Protein AF-A0A2N1RW27-F1 (afdb_monomer)

Nearest PDB structures (foldseek):
  6ovm-assembly1_R  TM=8.513E-01  e=3.213E-06  Pseudomonas capeferrum
  4m0n-assembly1_A  TM=8.030E-01  e=7.661E-05  Parabacteroides distasonis ATCC 8503
  4m0h-assembly2_B  TM=7.794E-01  e=5.487E-05  Parabacteroides distasonis ATCC 8503
  1tlt-assembly1_B  TM=1.855E-01  e=2.675E+00  Escherichia coli

Sequence (360 aa):
MKTHLTNREIDDFVSGLSSAEGEGRVREHIALCPQCRALTSTLSAAVTGEPSAELPGDHVRESVISEWYRMHEIEVLKKDIAKPRFSRLVAGLATAASAVIAVSVYFIISTMTVNGAYPLEVSEVSGRAYINSSMPAINQKLSPGDIIVTGRDSSLSASVSGYEIFLGRSSSVEIVHNSIDRGLRFMLRHGSVVSRSSGSVEYSFECGGYSIVPAGTEFMLSYSDGRLFAAVSQGKVVIADSEFRIEISAGEKWSSDNRESLEHLDKETEQLLKSPSGGVWPSEAYLKNRGAIINEPANRSLSGEEPVIKTAEENNEESVSSVKDLREKQENIRANRELREDMNSIKKEQRDGKRLRNRE

pLDDT: mean 76.66, std 20.95, range [28.39, 98.31]

Mean predicted aligned error: 20.95 Å

Radius of gyration: 32.18 Å; Cα contacts (8 Å, |Δi|>4): 489; chains: 1; bounding box: 65×69×119 Å

Foldseek 3Di:
DPDDDDPVLLVCQLVVVDDPVSVVVLVVVLVPDVVSVVVSVVVNCLVVVDDDVDDDDPVVVCVVVVVVCVVVVVVVVPPDDDDDPDPPVVVVVVVVVVVVVVVVVVVVVVVVPPQAFFQWFWQDKDDDKDWVNHGDDGRDGDDAFIKIFAAQLIKTWIDGDQKIKIFAHGWIKGFHDTTQVPFTEIETAFAKMWIAGPDPGFYWYHYLQKTKGFDRFTKMWGDDPSKIKIAGQAAWIWIDHPPDIDIAGHQWIDMPVCRPDIDGDDPLNVVCSVCVNPHDPCDPCNVVCVVPPPDDDDDDDDDDDDDDDDDDDDDDPPDDVVVVVVVVVVVVVVVVVVVVVVVVVVVVVVVVVVVVVVVD

Structure (mmCIF, N/CA/C/O backbone):
data_AF-A0A2N1RW27-F1
#
_entry.id   AF-A0A2N1RW27-F1
#
loop_
_atom_site.group_PDB
_atom_site.id
_atom_site.type_symbol
_atom_site.label_atom_id
_atom_site.label_alt_id
_atom_site.label_comp_id
_atom_site.label_asym_id
_atom_site.label_entity_id
_atom_site.label_seq_id
_atom_site.pdbx_PDB_ins_code
_atom_site.Cartn_x
_atom_site.Cartn_y
_atom_site.Cartn_z
_atom_site.occupancy
_atom_site.B_iso_or_equiv
_atom_site.auth_seq_id
_atom_site.auth_comp_id
_atom_site.auth_asym_id
_atom_site.auth_atom_id
_atom_site.pdbx_PDB_model_num
ATOM 1 N N . MET A 1 1 ? 38.269 -17.553 -29.724 1.00 51.91 1 MET A N 1
ATOM 2 C CA . MET A 1 1 ? 36.972 -17.193 -30.342 1.00 51.91 1 MET A CA 1
ATOM 3 C C . MET A 1 1 ? 36.435 -15.966 -29.620 1.00 51.91 1 MET A C 1
ATOM 5 O O . MET A 1 1 ? 36.440 -15.999 -28.399 1.00 51.91 1 MET A O 1
ATOM 9 N N . LYS A 1 2 ? 36.115 -14.861 -30.311 1.00 53.56 2 LYS A N 1
ATOM 10 C CA . LYS A 1 2 ? 35.947 -13.535 -29.664 1.00 53.56 2 LYS A CA 1
ATOM 11 C C . LYS A 1 2 ? 34.578 -12.856 -29.829 1.00 53.56 2 LYS A C 1
ATOM 13 O O . LYS A 1 2 ? 34.418 -11.746 -29.343 1.00 53.56 2 LYS A O 1
ATOM 18 N N . THR A 1 3 ? 33.593 -13.493 -30.448 1.00 82.25 3 THR A N 1
ATOM 19 C CA . THR A 1 3 ? 32.245 -12.919 -30.588 1.00 82.25 3 THR A CA 1
ATOM 20 C C . THR A 1 3 ? 31.208 -13.936 -30.149 1.00 82.25 3 THR A C 1
ATOM 22 O O . THR A 1 3 ? 31.242 -15.075 -30.613 1.00 82.25 3 THR A O 1
ATOM 25 N N . HIS A 1 4 ? 30.327 -13.528 -29.236 1.00 90.19 4 HIS A N 1
ATOM 26 C CA . HIS A 1 4 ? 29.136 -14.292 -28.872 1.00 90.19 4 HIS A CA 1
ATOM 27 C C . HIS A 1 4 ? 28.233 -14.479 -30.095 1.00 90.19 4 HIS A C 1
ATOM 29 O O . HIS A 1 4 ? 28.256 -13.654 -31.012 1.00 90.19 4 HIS A O 1
ATOM 35 N N . LEU A 1 5 ? 27.445 -15.554 -30.093 1.00 88.00 5 LEU A N 1
ATOM 36 C CA . LEU A 1 5 ? 26.362 -15.718 -31.060 1.00 88.00 5 LEU A CA 1
ATOM 37 C C . LEU A 1 5 ? 25.356 -14.579 -30.904 1.00 88.00 5 LEU A C 1
ATOM 39 O O . LEU A 1 5 ? 25.072 -14.128 -29.792 1.00 88.00 5 LEU A O 1
ATOM 43 N N . THR A 1 6 ? 24.812 -14.123 -32.024 1.00 90.38 6 THR A N 1
ATOM 44 C CA . THR A 1 6 ? 23.705 -13.169 -32.007 1.00 90.38 6 THR A CA 1
ATOM 45 C C . THR A 1 6 ? 22.433 -13.851 -31.504 1.00 90.38 6 THR A C 1
ATOM 47 O O . THR A 1 6 ? 22.244 -15.052 -31.695 1.00 90.38 6 THR A O 1
ATOM 50 N N . ASN A 1 7 ? 21.521 -13.081 -30.903 1.00 85.81 7 ASN A N 1
ATOM 51 C CA . ASN A 1 7 ? 20.243 -13.620 -30.419 1.00 85.81 7 ASN A CA 1
ATOM 52 C C . ASN A 1 7 ? 19.454 -14.322 -31.533 1.00 85.81 7 ASN A C 1
ATOM 54 O O . ASN A 1 7 ? 18.846 -15.354 -31.288 1.00 85.81 7 ASN A O 1
ATOM 58 N N . ARG A 1 8 ? 19.537 -13.804 -32.766 1.00 86.31 8 ARG A N 1
ATOM 59 C CA . ARG A 1 8 ? 18.913 -14.405 -33.947 1.00 86.31 8 ARG A CA 1
ATOM 60 C C . ARG A 1 8 ? 19.485 -15.783 -34.282 1.00 86.31 8 ARG A C 1
ATOM 62 O O . ARG A 1 8 ? 18.729 -16.692 -34.572 1.00 86.31 8 ARG A O 1
ATOM 69 N N . GLU A 1 9 ? 20.805 -15.955 -34.218 1.00 87.88 9 GLU A N 1
ATOM 70 C CA . GLU A 1 9 ? 21.438 -17.254 -34.492 1.00 87.88 9 GLU A CA 1
ATOM 71 C C . GLU A 1 9 ? 21.081 -18.309 -33.435 1.00 87.88 9 GLU A C 1
ATOM 73 O O . GLU A 1 9 ? 21.011 -19.492 -33.755 1.00 87.88 9 GLU A O 1
ATOM 78 N N . ILE A 1 10 ? 20.862 -17.890 -32.185 1.00 88.44 10 ILE A N 1
ATOM 79 C CA . ILE A 1 10 ? 20.409 -18.777 -31.105 1.00 88.44 10 ILE A CA 1
ATOM 80 C C . ILE A 1 10 ? 18.931 -19.136 -31.294 1.00 88.44 10 ILE A C 1
ATOM 82 O O . ILE A 1 10 ? 18.569 -20.299 -31.146 1.00 88.44 10 ILE A O 1
ATOM 86 N N . ASP A 1 11 ? 18.097 -18.164 -31.656 1.00 83.38 11 ASP A N 1
ATOM 87 C CA . ASP A 1 11 ? 16.667 -18.359 -31.908 1.00 83.38 11 ASP A CA 1
ATOM 88 C C . ASP A 1 11 ? 16.411 -19.278 -33.113 1.00 83.38 11 ASP A C 1
ATOM 90 O O . ASP A 1 11 ? 15.718 -20.289 -32.992 1.00 83.38 11 ASP A O 1
ATOM 94 N N . ASP A 1 12 ? 17.079 -19.013 -34.243 1.00 84.75 12 ASP A N 1
ATOM 95 C CA . ASP A 1 12 ? 17.025 -19.860 -35.439 1.00 84.75 12 ASP A CA 1
ATOM 96 C C . ASP A 1 12 ? 17.496 -21.293 -35.122 1.00 84.75 12 ASP A C 1
ATOM 98 O O . ASP A 1 12 ? 17.028 -22.259 -35.724 1.00 84.75 12 ASP A O 1
ATOM 102 N N . PHE A 1 13 ? 18.448 -21.464 -34.197 1.00 88.75 13 PHE A N 1
ATOM 103 C CA . PHE A 1 13 ? 18.953 -22.776 -33.782 1.00 88.75 13 PHE A CA 1
ATOM 104 C C . PHE A 1 13 ? 17.967 -23.530 -32.882 1.00 88.75 13 PHE A C 1
ATOM 106 O O . PHE A 1 13 ? 17.698 -24.702 -33.132 1.00 88.75 13 PHE A O 1
ATOM 113 N N . VAL A 1 14 ? 17.405 -22.873 -31.863 1.00 86.00 14 VAL A N 1
ATOM 114 C CA . VAL A 1 14 ? 16.418 -23.480 -30.948 1.00 86.00 14 VAL A CA 1
ATOM 115 C C . VAL A 1 14 ? 15.122 -23.824 -31.684 1.00 86.00 14 VAL A C 1
ATOM 117 O O . VAL A 1 14 ? 14.524 -24.865 -31.421 1.00 86.00 14 VAL A O 1
ATOM 120 N N . SER A 1 15 ? 14.726 -22.993 -32.645 1.00 80.12 15 SER A N 1
ATOM 121 C CA . SER A 1 15 ? 13.510 -23.172 -33.443 1.00 80.12 15 SER A CA 1
ATOM 122 C C . SER A 1 15 ? 13.669 -24.162 -34.607 1.00 80.12 15 SER A C 1
ATOM 124 O O . SER A 1 15 ? 12.710 -24.405 -35.336 1.00 80.12 15 SER A O 1
ATOM 126 N N . GLY A 1 16 ? 14.865 -24.731 -34.819 1.00 82.81 16 GLY A N 1
ATOM 127 C CA . GLY A 1 16 ? 15.136 -25.666 -35.921 1.00 82.81 16 GLY A CA 1
ATOM 128 C C . GLY A 1 16 ? 15.096 -25.031 -37.319 1.00 82.81 16 GLY A C 1
ATOM 129 O O . GLY A 1 16 ? 14.921 -25.731 -38.314 1.00 82.81 16 GLY A O 1
ATOM 130 N N . LEU A 1 17 ? 15.236 -23.704 -37.403 1.00 79.56 17 LEU A N 1
ATOM 131 C CA . LEU A 1 17 ? 15.228 -22.916 -38.645 1.00 79.56 17 LEU A CA 1
ATOM 132 C C . LEU A 1 17 ? 16.641 -22.649 -39.189 1.00 79.56 17 LEU A C 1
ATOM 134 O O . LEU A 1 17 ? 16.809 -22.098 -40.279 1.00 79.56 17 LEU A O 1
ATOM 138 N N . SER A 1 18 ? 17.671 -23.045 -38.442 1.00 85.88 18 SER A N 1
ATOM 139 C CA . SER A 1 18 ? 19.064 -22.940 -38.859 1.00 85.88 18 SER A CA 1
ATOM 140 C C . SER A 1 18 ? 19.374 -23.861 -40.038 1.00 85.88 18 SER A C 1
ATOM 142 O O . SER A 1 18 ? 18.997 -25.028 -40.075 1.00 85.88 18 SER A O 1
ATOM 144 N N . SER A 1 19 ? 20.138 -23.351 -41.005 1.00 86.38 19 SER A N 1
ATOM 145 C CA . SER A 1 19 ? 20.739 -24.200 -42.041 1.00 86.38 19 SER A CA 1
ATOM 146 C C . SER A 1 19 ? 21.704 -25.226 -41.424 1.00 86.38 19 SER A C 1
ATOM 148 O O . SER A 1 19 ? 22.305 -24.954 -40.386 1.00 86.38 19 SER A O 1
ATOM 150 N N . ALA A 1 20 ? 21.926 -26.369 -42.083 1.00 79.81 20 ALA A N 1
ATOM 151 C CA . ALA A 1 20 ? 22.824 -27.422 -41.584 1.00 79.81 20 ALA A CA 1
ATOM 152 C C . ALA A 1 20 ? 24.254 -26.920 -41.273 1.00 79.81 20 ALA A C 1
ATOM 154 O O . ALA A 1 20 ? 24.879 -27.355 -40.306 1.00 79.81 20 ALA A O 1
ATOM 155 N N . GLU A 1 21 ? 24.759 -25.965 -42.061 1.00 79.38 21 GLU A N 1
ATOM 156 C CA . GLU A 1 21 ? 26.052 -25.307 -41.829 1.00 79.38 21 GLU A CA 1
ATOM 157 C C . GLU A 1 21 ? 26.000 -24.349 -40.620 1.00 79.38 21 GLU A C 1
ATOM 159 O O . GLU A 1 21 ? 26.912 -24.323 -39.790 1.00 79.38 21 GLU A O 1
ATOM 164 N N . GLY A 1 22 ? 24.891 -23.616 -40.465 1.00 82.12 22 GLY A N 1
ATOM 165 C CA . GLY A 1 22 ? 24.630 -22.744 -39.318 1.00 82.12 22 GLY A CA 1
ATOM 166 C C . GLY A 1 22 ? 24.503 -23.505 -37.996 1.00 82.12 22 GLY A C 1
ATOM 167 O O . GLY A 1 22 ? 25.093 -23.086 -36.998 1.00 82.12 22 GLY A O 1
ATOM 168 N N . GLU A 1 23 ? 23.816 -24.649 -37.993 1.00 86.69 23 GLU A N 1
ATOM 169 C CA . GLU A 1 23 ? 23.680 -25.515 -36.817 1.00 86.69 23 GLU A CA 1
ATOM 170 C C . GLU A 1 23 ? 25.027 -26.042 -36.319 1.00 86.69 23 GLU A C 1
ATOM 172 O O . GLU A 1 23 ? 25.276 -26.052 -35.112 1.00 86.69 23 GLU A O 1
ATOM 177 N N . GLY A 1 24 ? 25.906 -26.473 -37.232 1.00 86.00 24 GLY A N 1
ATOM 178 C CA . GLY A 1 24 ? 27.237 -26.976 -36.884 1.00 86.00 24 GLY A CA 1
ATOM 179 C C . GLY A 1 24 ? 28.061 -25.926 -36.140 1.00 86.00 24 GLY A C 1
ATOM 180 O O . GLY A 1 24 ? 28.583 -26.193 -35.055 1.00 86.00 24 GLY A O 1
ATOM 181 N N . ARG A 1 25 ? 28.082 -24.698 -36.670 1.00 89.19 25 ARG A N 1
ATOM 182 C CA . ARG A 1 25 ? 28.770 -23.551 -36.062 1.00 89.19 25 ARG A CA 1
ATOM 183 C C . ARG A 1 25 ? 28.193 -23.183 -34.691 1.00 89.19 25 ARG A C 1
ATOM 185 O O . ARG A 1 25 ? 28.951 -22.892 -33.766 1.00 89.19 25 ARG A O 1
ATOM 192 N N . VAL A 1 26 ? 26.865 -23.190 -34.544 1.00 90.38 26 VAL A N 1
ATOM 193 C CA . VAL A 1 26 ? 26.198 -22.875 -33.269 1.00 90.38 26 VAL A CA 1
ATOM 194 C C . VAL A 1 26 ? 26.484 -23.954 -32.216 1.00 90.38 26 VAL A C 1
ATOM 196 O O . VAL A 1 26 ? 26.859 -23.607 -31.094 1.00 90.38 26 VAL A O 1
ATOM 199 N N . ARG A 1 27 ? 26.427 -25.249 -32.571 1.00 91.25 27 ARG A N 1
ATOM 200 C CA . ARG A 1 27 ? 26.798 -26.356 -31.662 1.00 91.25 27 ARG A CA 1
ATOM 201 C C . ARG A 1 27 ? 28.246 -26.258 -31.193 1.00 91.25 27 ARG A C 1
ATOM 203 O O . ARG A 1 27 ? 28.505 -26.382 -29.996 1.00 91.25 27 ARG A O 1
ATOM 210 N N . GLU A 1 28 ? 29.177 -26.013 -32.112 1.00 91.25 28 GLU A N 1
ATOM 211 C CA . GLU A 1 28 ? 30.599 -25.867 -31.785 1.00 91.25 28 GLU A CA 1
ATOM 212 C C . GLU A 1 28 ? 30.836 -24.678 -30.842 1.00 91.25 28 GLU A C 1
ATOM 214 O O . GLU A 1 28 ? 31.557 -24.791 -29.849 1.00 91.25 28 GLU A O 1
ATOM 219 N N . HIS A 1 29 ? 30.160 -23.550 -31.081 1.00 92.50 29 HIS A N 1
ATOM 220 C CA . HIS A 1 29 ? 30.262 -22.379 -30.215 1.00 92.50 29 HIS A CA 1
ATOM 221 C C . HIS A 1 29 ? 29.688 -22.630 -28.812 1.00 92.50 29 HIS A C 1
ATOM 223 O O . HIS A 1 29 ? 30.326 -22.296 -27.814 1.00 92.50 29 HIS A O 1
ATOM 229 N N . ILE A 1 30 ? 28.503 -23.237 -28.705 1.00 93.38 30 ILE A N 1
ATOM 230 C CA . ILE A 1 30 ? 27.844 -23.541 -27.420 1.00 93.38 30 ILE A CA 1
ATOM 231 C C . ILE A 1 30 ? 28.657 -24.555 -26.592 1.00 93.38 30 ILE A C 1
ATOM 233 O O . ILE A 1 30 ? 28.658 -24.509 -25.353 1.00 93.38 30 ILE A O 1
ATOM 237 N N . ALA A 1 31 ? 29.415 -25.438 -27.246 1.00 90.06 31 ALA A N 1
ATOM 238 C CA . ALA A 1 31 ? 30.356 -26.335 -26.576 1.00 90.06 31 ALA A CA 1
ATOM 239 C C . ALA A 1 31 ? 31.507 -25.581 -25.878 1.00 90.06 31 ALA A C 1
ATOM 241 O O . ALA A 1 31 ? 32.030 -26.063 -24.873 1.00 90.06 31 ALA A O 1
ATOM 242 N N . LEU A 1 32 ? 31.846 -24.373 -26.340 1.00 91.88 32 LEU A N 1
ATOM 243 C CA . LEU A 1 32 ? 32.981 -23.585 -25.849 1.00 91.88 32 LEU A CA 1
ATOM 244 C C . LEU A 1 32 ? 32.577 -22.326 -25.057 1.00 91.88 32 LEU A C 1
ATOM 246 O O . LEU A 1 32 ? 33.376 -21.835 -24.262 1.00 91.88 32 LEU A O 1
ATOM 250 N N . CYS A 1 33 ? 31.357 -21.805 -25.232 1.00 92.50 33 CYS A N 1
ATOM 251 C CA . CYS A 1 33 ? 30.874 -20.580 -24.587 1.00 92.50 33 CYS A CA 1
ATOM 252 C C . CYS A 1 33 ? 29.754 -20.857 -23.557 1.00 92.50 33 CYS A C 1
ATOM 254 O O . CYS A 1 33 ? 28.611 -21.114 -23.949 1.00 92.50 33 CYS A O 1
ATOM 256 N N . PRO A 1 34 ? 30.025 -20.740 -22.239 1.00 87.44 34 PRO A N 1
ATOM 257 C CA . PRO A 1 34 ? 29.026 -20.984 -21.191 1.00 87.44 34 PRO A CA 1
ATOM 258 C C . PRO A 1 34 ? 27.812 -20.047 -21.243 1.00 87.44 34 PRO A C 1
ATOM 260 O O . PRO A 1 34 ? 26.699 -20.471 -20.951 1.00 87.44 34 PRO A O 1
ATOM 263 N N . GLN A 1 35 ? 28.007 -18.787 -21.642 1.00 87.31 35 GLN A N 1
ATOM 264 C CA . GLN A 1 35 ? 26.930 -17.792 -21.697 1.00 87.31 35 GLN A CA 1
ATOM 265 C C . GLN A 1 35 ? 25.923 -18.104 -22.809 1.00 87.31 35 GLN A C 1
ATOM 267 O O . GLN A 1 35 ? 24.720 -18.151 -22.560 1.00 87.31 35 GLN A O 1
ATOM 272 N N . CYS A 1 36 ? 26.407 -18.399 -24.020 1.00 89.88 36 CYS A N 1
ATOM 273 C CA . CYS A 1 36 ? 25.536 -18.798 -25.127 1.00 89.88 36 CYS A CA 1
ATOM 274 C C . CYS A 1 36 ? 24.858 -20.149 -24.850 1.00 89.88 36 CYS A C 1
ATOM 276 O O . CYS A 1 36 ? 23.708 -20.341 -25.240 1.00 89.88 36 CYS A O 1
ATOM 278 N N . ARG A 1 37 ? 25.521 -21.058 -24.119 1.00 92.00 37 ARG A N 1
ATOM 279 C CA . ARG A 1 37 ? 24.915 -22.314 -23.653 1.00 92.00 37 ARG A CA 1
ATOM 280 C C . ARG A 1 37 ? 23.728 -22.079 -22.728 1.00 92.00 37 ARG A C 1
ATOM 282 O O . ARG A 1 37 ? 22.674 -22.649 -22.979 1.00 92.00 37 ARG A O 1
ATOM 289 N N . ALA A 1 38 ? 23.896 -21.238 -21.708 1.00 83.06 38 ALA A N 1
ATOM 290 C CA . ALA A 1 38 ? 22.835 -20.928 -20.754 1.00 83.06 38 ALA A CA 1
ATOM 291 C C . ALA A 1 38 ? 21.613 -20.311 -21.455 1.00 83.06 38 ALA A C 1
ATOM 293 O O . ALA A 1 38 ? 20.490 -20.767 -21.257 1.00 83.06 38 ALA A O 1
ATOM 294 N N . LEU A 1 39 ? 21.842 -19.343 -22.348 1.00 85.19 39 LEU A N 1
ATOM 295 C CA . LEU A 1 39 ? 20.769 -18.710 -23.115 1.00 85.19 39 LEU A CA 1
ATOM 296 C C . LEU A 1 39 ? 20.023 -19.713 -24.013 1.00 85.19 39 LEU A C 1
ATOM 298 O O . LEU A 1 39 ? 18.795 -19.728 -24.031 1.00 85.19 39 LEU A O 1
ATOM 302 N N . THR A 1 40 ? 20.758 -20.598 -24.694 1.00 88.31 40 THR A N 1
ATOM 303 C CA . THR A 1 40 ? 20.162 -21.650 -25.535 1.00 88.31 40 THR A CA 1
ATOM 304 C C . THR A 1 40 ? 19.337 -22.635 -24.702 1.00 88.31 40 THR A C 1
ATOM 306 O O . THR A 1 40 ? 18.241 -23.003 -25.114 1.00 88.31 40 THR A O 1
ATOM 309 N N . SER A 1 41 ? 19.810 -23.040 -23.514 1.00 80.75 41 SER A N 1
ATOM 310 C CA . SER A 1 41 ? 19.050 -23.942 -22.635 1.00 80.75 41 SER A CA 1
ATOM 311 C C . SER A 1 41 ? 17.763 -23.313 -22.110 1.00 80.75 41 SER A C 1
ATOM 313 O O . SER A 1 41 ? 16.740 -23.988 -22.075 1.00 80.75 41 SER A O 1
ATOM 315 N N . THR A 1 42 ? 17.785 -22.024 -21.758 1.00 79.69 42 THR A N 1
ATOM 316 C CA . THR A 1 42 ? 16.590 -21.310 -21.286 1.00 79.69 42 THR A CA 1
ATOM 317 C C . THR A 1 42 ? 15.532 -21.229 -22.381 1.00 79.69 42 THR A C 1
ATOM 319 O O . THR A 1 42 ? 14.368 -21.536 -22.139 1.00 79.69 42 THR A O 1
ATOM 322 N N . LEU A 1 43 ? 15.940 -20.866 -23.600 1.00 80.62 43 LEU A N 1
ATOM 323 C CA . LEU A 1 43 ? 15.030 -20.784 -24.742 1.00 80.62 43 LEU A CA 1
ATOM 324 C C . LEU A 1 43 ? 14.506 -22.166 -25.146 1.00 80.62 43 LEU A C 1
ATOM 326 O O . LEU A 1 43 ? 13.307 -22.328 -25.350 1.00 80.62 43 LEU A O 1
ATOM 330 N N . SER A 1 44 ? 15.367 -23.184 -25.180 1.00 79.00 44 SER A N 1
ATOM 331 C CA . SER A 1 44 ? 14.947 -24.557 -25.474 1.00 79.00 44 SER A CA 1
ATOM 332 C C . SER A 1 44 ? 13.949 -25.082 -24.442 1.00 79.00 44 SER A C 1
ATOM 334 O O . SER A 1 44 ? 12.978 -25.726 -24.828 1.00 79.00 44 SER A O 1
ATOM 336 N N . ALA A 1 45 ? 14.144 -24.795 -23.151 1.00 69.94 45 ALA A N 1
ATOM 337 C CA . ALA A 1 45 ? 13.201 -25.179 -22.099 1.00 69.94 45 ALA A CA 1
ATOM 338 C C . ALA A 1 45 ? 11.847 -24.469 -22.259 1.00 69.94 45 ALA A C 1
ATOM 340 O O . ALA A 1 45 ? 10.800 -25.100 -22.127 1.00 69.94 45 ALA A O 1
ATOM 341 N N . ALA A 1 46 ? 11.860 -23.182 -22.618 1.00 70.88 46 ALA A N 1
ATOM 342 C CA . ALA A 1 46 ? 10.641 -22.422 -22.885 1.00 70.88 46 ALA A CA 1
ATOM 343 C C . ALA A 1 46 ? 9.859 -22.962 -24.098 1.00 70.88 46 ALA A C 1
ATOM 345 O O . ALA A 1 46 ? 8.632 -23.017 -24.056 1.00 70.88 46 ALA A O 1
ATOM 346 N N . VAL A 1 47 ? 10.556 -23.391 -25.156 1.00 71.12 47 VAL A N 1
ATOM 347 C CA . VAL A 1 47 ? 9.940 -23.899 -26.397 1.00 71.12 47 VAL A CA 1
ATOM 348 C C . VAL A 1 47 ? 9.463 -25.348 -26.263 1.00 71.12 47 VAL A C 1
ATOM 350 O O . VAL A 1 47 ? 8.392 -25.694 -26.754 1.00 71.12 47 VAL A O 1
ATOM 353 N N . THR A 1 48 ? 10.233 -26.210 -25.596 1.00 62.78 48 THR A N 1
ATOM 354 C CA . THR A 1 48 ? 9.910 -27.645 -25.466 1.00 62.78 48 THR A CA 1
ATOM 355 C C . THR A 1 48 ? 8.952 -27.957 -24.318 1.00 62.78 48 THR A C 1
ATOM 357 O O . THR A 1 48 ? 8.429 -29.068 -24.249 1.00 62.78 48 THR A O 1
ATOM 360 N N . GLY A 1 49 ? 8.689 -26.994 -23.427 1.00 55.44 49 GLY A N 1
ATOM 361 C CA . GLY A 1 49 ? 7.792 -27.184 -22.287 1.00 55.44 49 GLY A CA 1
ATOM 362 C C . GLY A 1 49 ? 8.290 -28.225 -21.279 1.00 55.44 49 GLY A C 1
ATOM 363 O O . GLY A 1 49 ? 7.508 -28.681 -20.443 1.00 55.44 49 GLY A O 1
ATOM 364 N N . GLU A 1 50 ? 9.567 -28.619 -21.341 1.00 46.88 50 GLU A N 1
ATOM 365 C CA . GLU A 1 50 ? 10.158 -29.446 -20.297 1.00 46.88 50 GLU A CA 1
ATOM 366 C C . GLU A 1 50 ? 10.207 -28.654 -18.980 1.00 46.88 50 GLU A C 1
ATOM 368 O O . GLU A 1 50 ? 10.527 -27.461 -18.981 1.00 46.88 50 GLU A O 1
ATOM 373 N N . PRO A 1 51 ? 9.872 -29.289 -17.842 1.00 40.75 51 PRO A N 1
ATOM 374 C CA . PRO A 1 51 ? 9.716 -28.599 -16.572 1.00 40.75 51 PRO A CA 1
ATOM 375 C C . PRO A 1 51 ? 11.073 -28.106 -16.053 1.00 40.75 51 PRO A C 1
ATOM 377 O O . PRO A 1 51 ? 11.776 -28.800 -15.320 1.00 40.75 51 PRO A O 1
ATOM 380 N N . SER A 1 52 ? 11.423 -26.873 -16.411 1.00 42.97 52 SER A N 1
ATOM 381 C CA . SER A 1 52 ? 12.319 -26.032 -15.623 1.00 42.97 52 SER A CA 1
ATOM 382 C C . SER A 1 52 ? 11.650 -25.747 -14.274 1.00 42.97 52 SER A C 1
ATOM 384 O O . SER A 1 52 ? 10.445 -25.506 -14.213 1.00 42.97 52 SER A O 1
ATOM 386 N N . ALA A 1 53 ? 12.420 -25.779 -13.185 1.00 46.09 53 ALA A N 1
ATOM 387 C CA . ALA A 1 53 ? 11.933 -25.592 -11.813 1.00 46.09 53 ALA A CA 1
ATOM 388 C C . ALA A 1 53 ? 11.312 -24.205 -11.536 1.00 46.09 53 ALA A C 1
ATOM 390 O O . ALA A 1 53 ? 10.765 -23.985 -10.458 1.00 46.09 53 ALA A O 1
ATOM 391 N N . GLU A 1 54 ? 11.347 -23.295 -12.505 1.00 50.03 54 GLU A N 1
ATOM 392 C CA . GLU A 1 54 ? 10.670 -22.005 -12.475 1.00 50.03 54 GLU A CA 1
ATOM 393 C C . GLU A 1 54 ? 9.814 -21.886 -13.738 1.00 50.03 54 GLU A C 1
ATOM 395 O O . GLU A 1 54 ? 10.299 -21.558 -14.821 1.00 50.03 54 GLU A O 1
ATOM 400 N N . LEU A 1 55 ? 8.529 -22.221 -13.606 1.00 42.25 55 LEU A N 1
ATOM 401 C CA . LEU A 1 55 ? 7.539 -21.991 -14.651 1.00 42.25 55 LEU A CA 1
ATOM 402 C C . LEU A 1 55 ? 7.203 -20.492 -14.686 1.00 42.25 55 LEU A C 1
ATOM 404 O O . LEU A 1 55 ? 6.753 -19.958 -13.668 1.00 42.25 55 LEU A O 1
ATOM 408 N N . PRO A 1 56 ? 7.355 -19.797 -15.825 1.00 48.56 56 PRO A N 1
ATOM 409 C CA . PRO A 1 56 ? 6.667 -18.532 -16.019 1.00 48.56 56 PRO A CA 1
ATOM 410 C C . PRO A 1 56 ? 5.155 -18.813 -16.032 1.00 48.56 56 PRO A C 1
ATOM 412 O O . PRO A 1 56 ? 4.700 -19.743 -16.699 1.00 48.56 56 PRO A O 1
ATOM 415 N N . GLY A 1 57 ? 4.393 -18.055 -15.237 1.00 49.44 57 GLY A N 1
ATOM 416 C CA . GLY A 1 57 ? 2.956 -18.275 -15.042 1.00 49.44 57 GLY A CA 1
ATOM 417 C C . GLY A 1 57 ? 2.165 -18.275 -16.354 1.00 49.44 57 GLY A C 1
ATOM 418 O O . GLY A 1 57 ? 2.608 -17.699 -17.349 1.00 49.44 57 GLY A O 1
ATOM 419 N N . ASP A 1 58 ? 0.983 -18.896 -16.346 1.00 50.47 58 ASP A N 1
ATOM 420 C CA . ASP A 1 58 ? 0.155 -19.153 -17.537 1.00 50.47 58 ASP A CA 1
ATOM 421 C C . ASP A 1 58 ? -0.081 -17.913 -18.422 1.00 50.47 58 ASP A C 1
ATOM 423 O O . ASP A 1 58 ? -0.150 -18.030 -19.642 1.00 50.47 58 ASP A O 1
ATOM 427 N N . HIS A 1 59 ? -0.060 -16.708 -17.846 1.00 51.81 59 HIS A N 1
ATOM 428 C CA . HIS A 1 59 ? -0.129 -15.449 -18.591 1.00 51.81 59 HIS A CA 1
ATOM 429 C C . HIS A 1 59 ? 1.046 -15.190 -19.542 1.00 51.81 59 HIS A C 1
ATOM 431 O O . HIS A 1 59 ? 0.846 -14.647 -20.625 1.00 51.81 59 HIS A O 1
ATOM 437 N N . VAL A 1 60 ? 2.274 -15.569 -19.179 1.00 52.50 60 VAL A N 1
ATOM 438 C CA . VAL A 1 60 ? 3.440 -15.414 -20.065 1.00 52.50 60 VAL A CA 1
ATOM 439 C C . VAL A 1 60 ? 3.343 -16.410 -21.214 1.00 52.50 60 VAL A C 1
ATOM 441 O O . VAL A 1 60 ? 3.615 -16.062 -22.360 1.00 52.50 60 VAL A O 1
ATOM 444 N N . ARG A 1 61 ? 2.881 -17.629 -20.925 1.00 52.38 61 ARG A N 1
ATOM 445 C CA . ARG A 1 61 ? 2.641 -18.665 -21.931 1.00 52.38 61 ARG A CA 1
ATOM 446 C C . ARG A 1 61 ? 1.550 -18.247 -22.918 1.00 52.38 61 ARG A C 1
ATOM 448 O O . ARG A 1 61 ? 1.764 -18.356 -24.119 1.00 52.38 61 ARG A O 1
ATOM 455 N N . GLU A 1 62 ? 0.420 -17.730 -22.443 1.00 60.81 62 GLU A N 1
ATOM 456 C CA . GLU A 1 62 ? -0.652 -17.215 -23.307 1.00 60.81 62 GLU A CA 1
ATOM 457 C C . GLU A 1 62 ? -0.210 -15.995 -24.121 1.00 60.81 62 GLU A C 1
ATOM 459 O O . GLU A 1 62 ? -0.563 -15.879 -25.294 1.00 60.81 62 GLU A O 1
ATOM 464 N N . SER A 1 63 ? 0.614 -15.115 -23.549 1.00 60.38 63 SER A N 1
ATOM 465 C CA . SER A 1 63 ? 1.154 -13.948 -24.257 1.00 60.38 63 SER A CA 1
ATOM 466 C C . SER A 1 63 ? 2.136 -14.357 -25.366 1.00 60.38 63 SER A C 1
ATOM 468 O O . SER A 1 63 ? 2.053 -13.867 -26.488 1.00 60.38 63 SER A O 1
ATOM 470 N N . VAL A 1 64 ? 3.001 -15.345 -25.110 1.00 59.44 64 VAL A N 1
ATOM 471 C CA . VAL A 1 64 ? 3.917 -15.895 -26.126 1.00 59.44 64 VAL A CA 1
ATOM 472 C C . VAL A 1 64 ? 3.156 -16.665 -27.210 1.00 59.44 64 VAL A C 1
ATOM 474 O O . VAL A 1 64 ? 3.447 -16.495 -28.390 1.00 59.44 64 VAL A O 1
ATOM 477 N N . ILE A 1 65 ? 2.153 -17.471 -26.844 1.00 66.75 65 ILE A N 1
ATOM 478 C CA . ILE A 1 65 ? 1.333 -18.223 -27.809 1.00 66.75 65 ILE A CA 1
ATOM 479 C C . ILE A 1 65 ? 0.475 -17.279 -28.665 1.00 66.75 65 ILE A C 1
ATOM 481 O O . ILE A 1 65 ? 0.380 -17.473 -29.875 1.00 66.75 65 ILE A O 1
ATOM 485 N N . SER A 1 66 ? -0.143 -16.254 -28.073 1.00 67.88 66 SER A N 1
ATOM 486 C CA . SER A 1 66 ? -0.961 -15.286 -28.820 1.00 67.88 66 SER A CA 1
ATOM 487 C C . SER A 1 66 ? -0.123 -14.447 -29.783 1.00 67.88 66 SER A C 1
ATOM 489 O O . SER A 1 66 ? -0.539 -14.240 -30.923 1.00 67.88 66 SER A O 1
ATOM 491 N N . GLU A 1 67 ? 1.087 -14.053 -29.386 1.00 62.75 67 GLU A N 1
ATOM 492 C CA . GLU A 1 67 ? 1.998 -13.323 -30.267 1.00 62.75 67 GLU A CA 1
ATOM 493 C C . GLU A 1 67 ? 2.585 -14.222 -31.368 1.00 62.75 67 GLU A C 1
ATOM 495 O O . GLU A 1 67 ? 2.731 -13.786 -32.513 1.00 62.75 67 GLU A O 1
ATOM 500 N N . TRP A 1 68 ? 2.807 -15.508 -31.071 1.00 60.97 68 TRP A N 1
ATOM 501 C CA . TRP A 1 68 ? 3.163 -16.530 -32.059 1.00 60.97 68 TRP A CA 1
ATOM 502 C C . TRP A 1 68 ? 2.067 -16.707 -33.123 1.00 60.97 68 TRP A C 1
ATOM 504 O O . TRP A 1 68 ? 2.357 -16.652 -34.321 1.00 60.97 68 TRP A O 1
ATOM 514 N N . TYR A 1 69 ? 0.796 -16.819 -32.714 1.00 66.94 69 TYR A N 1
ATOM 515 C CA . TYR A 1 69 ? -0.330 -16.872 -33.655 1.00 66.94 69 TYR A CA 1
ATOM 516 C C . TYR A 1 69 ? -0.456 -15.583 -34.475 1.00 66.94 69 TYR A C 1
ATOM 518 O O . TYR A 1 69 ? -0.634 -15.655 -35.690 1.00 66.94 69 TYR A O 1
ATOM 526 N N . ARG A 1 70 ? -0.286 -14.409 -33.853 1.00 68.06 70 ARG A N 1
ATOM 527 C CA . ARG A 1 70 ? -0.349 -13.106 -34.536 1.00 68.06 70 ARG A CA 1
ATOM 528 C C . ARG A 1 70 ? 0.731 -12.954 -35.607 1.00 68.06 70 ARG A C 1
ATOM 530 O O . ARG A 1 70 ? 0.473 -12.401 -36.675 1.00 68.06 70 ARG A O 1
ATOM 537 N N . MET A 1 71 ? 1.938 -13.449 -35.344 1.00 55.16 71 MET A N 1
ATOM 538 C CA . MET A 1 71 ? 3.035 -13.416 -36.311 1.00 55.16 71 MET A CA 1
ATOM 539 C C . MET A 1 71 ? 2.844 -14.416 -37.457 1.00 55.16 71 MET A C 1
ATOM 541 O O . MET A 1 71 ? 3.157 -14.089 -38.602 1.00 55.16 71 MET A O 1
ATOM 545 N N . HIS A 1 72 ? 2.301 -15.604 -37.185 1.00 53.28 72 HIS A N 1
ATOM 546 C CA . HIS A 1 72 ? 2.093 -16.628 -38.213 1.00 53.28 72 HIS A CA 1
ATOM 547 C C . HIS A 1 72 ? 0.831 -16.424 -39.060 1.00 53.28 72 HIS A C 1
ATOM 549 O O . HIS A 1 72 ? 0.838 -16.780 -40.240 1.00 53.28 72 HIS A O 1
ATOM 555 N N . GLU A 1 73 ? -0.214 -15.771 -38.548 1.00 49.34 73 GLU A N 1
ATOM 556 C CA . GLU A 1 73 ? -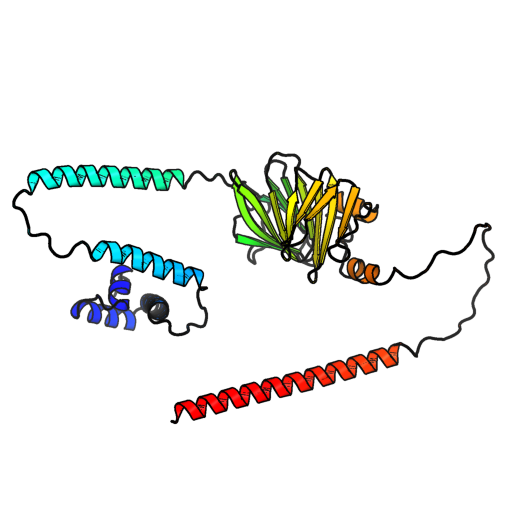1.386 -15.396 -39.356 1.00 49.34 73 GLU A CA 1
ATOM 557 C C . GLU A 1 73 ? -1.013 -14.390 -40.470 1.00 49.34 73 GLU A C 1
ATOM 559 O O . GLU A 1 73 ? -1.595 -14.395 -41.556 1.00 49.34 73 GLU A O 1
ATOM 564 N N . ILE A 1 74 ? 0.051 -13.599 -40.263 1.00 49.06 74 ILE A N 1
ATOM 565 C CA . ILE A 1 74 ? 0.612 -12.673 -41.262 1.00 49.06 74 ILE A CA 1
ATOM 566 C C . ILE A 1 74 ? 1.461 -13.402 -42.324 1.00 49.06 74 ILE A C 1
ATOM 568 O O . ILE A 1 74 ? 1.564 -12.932 -43.463 1.00 49.06 74 ILE A O 1
ATOM 572 N N . GLU A 1 75 ? 2.056 -14.555 -42.005 1.00 46.12 75 GLU A N 1
ATOM 573 C CA . GLU A 1 75 ? 2.903 -15.306 -42.946 1.00 46.12 75 GLU A CA 1
ATOM 574 C C . GLU A 1 75 ? 2.113 -16.228 -43.884 1.00 46.12 75 GLU A C 1
ATOM 576 O O . GLU A 1 75 ? 2.522 -16.419 -45.034 1.00 46.12 75 GLU A O 1
ATOM 581 N N . VAL A 1 76 ? 0.942 -16.726 -43.471 1.00 41.47 76 VAL A N 1
ATOM 582 C CA . VAL A 1 76 ? 0.108 -17.612 -44.312 1.00 41.47 76 VAL A CA 1
ATOM 583 C C . VAL A 1 76 ? -0.500 -16.878 -45.523 1.00 41.47 76 VAL A C 1
ATOM 585 O O . VAL A 1 76 ? -0.757 -17.496 -46.553 1.00 41.47 76 VAL A O 1
ATOM 588 N N . LEU A 1 77 ? -0.621 -15.548 -45.482 1.00 44.31 77 LEU A N 1
ATOM 589 C CA . LEU A 1 77 ? -1.128 -14.727 -46.597 1.00 44.31 77 LEU A CA 1
ATOM 590 C C . LEU A 1 77 ? -0.080 -14.368 -47.671 1.00 44.31 77 LEU A C 1
ATOM 592 O O . LEU A 1 77 ? -0.392 -13.638 -48.612 1.00 44.31 77 LEU A O 1
ATOM 596 N N . LYS A 1 78 ? 1.163 -14.860 -47.563 1.00 43.25 78 LYS A N 1
ATOM 597 C CA . LYS A 1 78 ? 2.269 -14.516 -48.485 1.00 43.25 78 LYS A CA 1
ATOM 598 C C . LYS A 1 78 ? 2.748 -15.647 -49.394 1.00 43.25 78 LYS A C 1
ATOM 600 O O . LYS A 1 78 ? 3.802 -15.512 -50.021 1.00 43.25 78 LYS A O 1
ATOM 605 N N . LYS A 1 79 ? 1.989 -16.733 -49.530 1.00 44.69 79 LYS A N 1
ATOM 606 C CA . LYS A 1 79 ? 2.254 -17.741 -50.563 1.00 44.69 79 LYS A CA 1
ATOM 607 C C . LYS A 1 79 ? 1.312 -17.509 -51.743 1.00 44.69 79 LYS A C 1
ATOM 609 O O . LYS A 1 79 ? 0.106 -17.447 -51.569 1.00 44.69 79 LYS A O 1
ATOM 614 N N . ASP A 1 80 ? 1.916 -17.351 -52.917 1.00 46.19 80 ASP A N 1
ATOM 615 C CA . ASP A 1 80 ? 1.306 -17.144 -54.236 1.00 46.19 80 ASP A CA 1
ATOM 616 C C . ASP A 1 80 ? 0.900 -15.709 -54.607 1.00 46.19 80 ASP A C 1
ATOM 618 O O . ASP A 1 80 ? -0.256 -15.404 -54.885 1.00 46.19 80 ASP A O 1
ATOM 622 N N . ILE A 1 81 ? 1.895 -14.826 -54.765 1.00 44.97 81 ILE A N 1
ATOM 623 C CA . ILE A 1 81 ? 1.748 -13.680 -55.676 1.00 44.97 81 ILE A CA 1
ATOM 624 C C . ILE A 1 81 ? 2.859 -13.733 -56.724 1.00 44.97 81 ILE A C 1
ATOM 626 O O . ILE A 1 81 ? 4.029 -13.440 -56.470 1.00 44.97 81 ILE A O 1
ATOM 630 N N . ALA A 1 82 ? 2.461 -14.142 -57.928 1.00 46.94 82 ALA A N 1
ATOM 631 C CA . ALA A 1 82 ? 3.271 -14.105 -59.133 1.00 46.94 82 ALA A CA 1
ATOM 632 C C . ALA A 1 82 ? 3.852 -12.698 -59.358 1.00 46.94 82 ALA A C 1
ATOM 634 O O . ALA A 1 82 ? 3.137 -11.701 -59.299 1.00 46.94 82 ALA A O 1
ATOM 635 N N . LYS A 1 83 ? 5.159 -12.623 -59.643 1.00 47.12 83 LYS A N 1
ATOM 636 C CA . LYS A 1 83 ? 5.885 -11.376 -59.944 1.00 47.12 83 LYS A CA 1
ATOM 637 C C . LYS A 1 83 ? 5.221 -10.602 -61.098 1.00 47.12 83 LYS A C 1
ATOM 639 O O . LYS A 1 83 ? 5.315 -11.071 -62.236 1.00 47.12 83 LYS A O 1
ATOM 644 N N . PRO A 1 84 ? 4.690 -9.379 -60.894 1.00 45.84 84 PRO A N 1
ATOM 645 C CA . PRO A 1 84 ? 4.362 -8.493 -61.997 1.00 45.84 84 PRO A CA 1
ATOM 646 C C . PRO A 1 84 ? 5.539 -7.551 -62.294 1.00 45.84 84 PRO A C 1
ATOM 648 O O . PRO A 1 84 ? 6.194 -7.004 -61.406 1.00 45.84 84 PRO A O 1
ATOM 651 N N . ARG A 1 85 ? 5.803 -7.348 -63.586 1.00 54.72 85 ARG A N 1
ATOM 652 C CA . ARG A 1 85 ? 6.884 -6.528 -64.164 1.00 54.72 85 ARG A CA 1
ATOM 653 C C . ARG A 1 85 ? 6.668 -5.003 -64.029 1.00 54.72 85 ARG A C 1
ATOM 655 O O . ARG A 1 85 ? 6.888 -4.272 -64.987 1.00 54.72 85 ARG A O 1
ATOM 662 N N . PHE A 1 86 ? 6.294 -4.493 -62.856 1.00 50.38 86 PHE A N 1
ATOM 663 C CA . PHE A 1 86 ? 6.120 -3.046 -62.628 1.00 50.38 86 PHE A CA 1
ATOM 664 C C . PHE A 1 86 ? 6.836 -2.569 -61.353 1.00 50.38 86 PHE A C 1
ATOM 666 O O . PHE A 1 86 ? 6.223 -2.123 -60.389 1.00 50.38 86 PHE A O 1
ATOM 673 N N . SER A 1 87 ? 8.172 -2.656 -61.341 1.00 52.88 87 SER A N 1
ATOM 674 C CA . SER A 1 87 ? 8.998 -2.406 -60.145 1.00 52.88 87 SER A CA 1
ATOM 675 C C . SER A 1 87 ? 9.142 -0.935 -59.732 1.00 52.88 87 SER A C 1
ATOM 677 O O . SER A 1 87 ? 9.513 -0.665 -58.594 1.00 52.88 87 SER A O 1
ATOM 679 N N . ARG A 1 88 ? 8.857 0.033 -60.613 1.00 51.66 88 ARG A N 1
ATOM 680 C CA . ARG A 1 88 ? 9.145 1.454 -60.330 1.00 51.66 88 ARG A CA 1
ATOM 681 C C . ARG A 1 88 ? 8.011 2.208 -59.628 1.00 51.66 88 ARG A C 1
ATOM 683 O O . ARG A 1 88 ? 8.297 3.120 -58.864 1.00 51.66 88 ARG A O 1
ATOM 690 N N . LEU A 1 89 ? 6.753 1.804 -59.818 1.00 49.81 89 LEU A N 1
ATOM 691 C CA . LEU A 1 89 ? 5.602 2.401 -59.119 1.00 49.81 89 LEU A CA 1
ATOM 692 C C . LEU A 1 89 ? 5.392 1.795 -57.722 1.00 49.81 89 LEU A C 1
ATOM 694 O O . LEU A 1 89 ? 5.065 2.510 -56.779 1.00 49.81 89 LEU A O 1
ATOM 698 N N . VAL A 1 90 ? 5.663 0.495 -57.567 1.00 50.81 90 VAL A N 1
ATOM 699 C CA . VAL A 1 90 ? 5.538 -0.212 -56.282 1.00 50.81 90 VAL A CA 1
ATOM 700 C C . VAL A 1 90 ? 6.593 0.258 -55.276 1.00 50.81 90 VAL A C 1
ATOM 702 O O . VAL A 1 90 ? 6.285 0.391 -54.098 1.00 50.81 90 VAL A O 1
ATOM 705 N N . ALA A 1 91 ? 7.806 0.593 -55.729 1.00 52.53 91 ALA A N 1
ATOM 706 C CA . ALA A 1 91 ? 8.850 1.126 -54.854 1.00 52.53 91 ALA A CA 1
ATOM 707 C C . ALA A 1 91 ? 8.479 2.494 -54.246 1.00 52.53 91 ALA A C 1
ATOM 709 O O . ALA A 1 91 ? 8.764 2.726 -53.076 1.00 52.53 91 ALA A O 1
ATOM 710 N N . GLY A 1 92 ? 7.805 3.370 -55.006 1.00 52.34 92 GLY A N 1
ATOM 711 C CA . GLY A 1 92 ? 7.355 4.682 -54.520 1.00 52.34 92 GLY A CA 1
ATOM 712 C C . GLY A 1 92 ? 6.167 4.610 -53.554 1.00 52.34 92 GLY A C 1
ATOM 713 O O . GLY A 1 92 ? 6.092 5.382 -52.602 1.00 52.34 92 GLY A O 1
ATOM 714 N N . LEU A 1 93 ? 5.261 3.648 -53.753 1.00 53.75 93 LEU A N 1
ATOM 715 C CA . LEU A 1 93 ? 4.169 3.372 -52.812 1.00 53.75 93 LEU A CA 1
ATOM 716 C C . LEU A 1 93 ? 4.665 2.672 -51.538 1.00 53.75 93 LEU A C 1
ATOM 718 O O . LEU A 1 93 ? 4.182 2.974 -50.450 1.00 53.75 93 LEU A O 1
ATOM 722 N N . ALA A 1 94 ? 5.657 1.785 -51.648 1.00 54.75 94 ALA A N 1
ATOM 723 C CA . ALA A 1 94 ? 6.244 1.091 -50.504 1.00 54.75 94 ALA A CA 1
ATOM 724 C C . ALA A 1 94 ? 7.020 2.038 -49.577 1.00 54.75 94 ALA A C 1
ATOM 726 O O . ALA A 1 94 ? 6.905 1.919 -48.358 1.00 54.75 94 ALA A O 1
ATOM 727 N N . THR A 1 95 ? 7.761 3.011 -50.121 1.00 59.06 95 THR A N 1
ATOM 728 C CA . THR A 1 95 ? 8.455 4.018 -49.303 1.00 59.06 95 THR A CA 1
ATOM 729 C C . THR A 1 95 ? 7.472 4.945 -48.593 1.00 59.06 95 THR A C 1
ATOM 731 O O . THR A 1 95 ? 7.627 5.177 -47.394 1.00 59.06 95 THR A O 1
ATOM 734 N N . ALA A 1 96 ? 6.411 5.389 -49.273 1.00 58.72 96 ALA A N 1
ATOM 735 C CA . ALA A 1 96 ? 5.342 6.170 -48.650 1.00 58.72 96 ALA A CA 1
ATOM 736 C C . ALA A 1 96 ? 4.630 5.385 -47.533 1.00 58.72 96 ALA A C 1
ATOM 738 O O . ALA A 1 96 ? 4.461 5.904 -46.432 1.00 58.72 96 ALA A O 1
ATOM 739 N N . ALA A 1 97 ? 4.294 4.112 -47.765 1.00 58.41 97 ALA A N 1
ATOM 740 C CA . ALA A 1 97 ? 3.683 3.252 -46.751 1.00 58.41 97 ALA A CA 1
ATOM 741 C C . ALA A 1 97 ? 4.618 3.003 -45.554 1.00 58.41 97 ALA A C 1
ATOM 743 O O . ALA A 1 97 ? 4.176 3.075 -44.411 1.00 58.41 97 ALA A O 1
ATOM 744 N N . SER A 1 98 ? 5.918 2.781 -45.785 1.00 58.81 98 SER A N 1
ATOM 745 C CA . SER A 1 98 ? 6.897 2.620 -44.700 1.00 58.81 98 SER A CA 1
ATOM 746 C C . SER A 1 98 ? 7.088 3.893 -43.876 1.00 58.81 98 SER A C 1
ATOM 748 O O . SER A 1 98 ? 7.248 3.804 -42.663 1.00 58.81 98 SER A O 1
ATOM 750 N N . ALA A 1 99 ? 7.012 5.071 -44.504 1.00 65.12 99 ALA A N 1
ATOM 751 C CA . ALA A 1 99 ? 7.079 6.346 -43.802 1.00 65.12 99 ALA A CA 1
ATOM 752 C C . ALA A 1 99 ? 5.830 6.560 -42.940 1.00 65.12 99 ALA A C 1
ATOM 754 O O . ALA A 1 99 ? 5.954 6.949 -41.785 1.00 65.12 99 ALA A O 1
ATOM 755 N N . VAL A 1 100 ? 4.640 6.232 -43.458 1.00 69.69 100 VAL A N 1
ATOM 756 C CA . VAL A 1 100 ? 3.394 6.291 -42.679 1.00 69.69 100 VAL A CA 1
ATOM 757 C C . VAL A 1 100 ? 3.447 5.319 -41.504 1.00 69.69 100 VAL A C 1
ATOM 759 O O . VAL A 1 100 ? 3.184 5.736 -40.386 1.00 69.69 100 VAL A O 1
ATOM 762 N N . ILE A 1 101 ? 3.875 4.069 -41.709 1.00 71.69 101 ILE A N 1
ATOM 763 C CA . ILE A 1 101 ? 4.006 3.085 -40.622 1.00 71.69 101 ILE A CA 1
ATOM 764 C C . ILE A 1 101 ? 5.042 3.540 -39.590 1.00 71.69 101 ILE A C 1
ATOM 766 O O . ILE A 1 101 ? 4.766 3.475 -38.399 1.00 71.69 101 ILE A O 1
ATOM 770 N N . ALA A 1 102 ? 6.206 4.044 -40.010 1.00 67.88 102 ALA A N 1
ATOM 771 C CA . ALA A 1 102 ? 7.226 4.544 -39.089 1.00 67.88 102 ALA A CA 1
ATOM 772 C C . ALA A 1 102 ? 6.730 5.754 -38.283 1.00 67.88 102 ALA A C 1
ATOM 774 O O . ALA A 1 102 ? 6.970 5.822 -37.081 1.00 67.88 102 ALA A O 1
ATOM 775 N N . VAL A 1 103 ? 5.989 6.670 -38.914 1.00 70.75 103 VAL A N 1
ATOM 776 C CA . VAL A 1 103 ? 5.358 7.812 -38.237 1.00 70.75 103 VAL A CA 1
ATOM 777 C C . VAL A 1 103 ? 4.254 7.344 -37.290 1.00 70.75 103 VAL A C 1
ATOM 779 O O . VAL A 1 103 ? 4.185 7.844 -36.175 1.00 70.75 103 VAL A O 1
ATOM 782 N N . SER A 1 104 ? 3.431 6.364 -37.670 1.00 68.88 104 SER A N 1
ATOM 783 C CA . SER A 1 104 ? 2.395 5.792 -36.801 1.00 68.88 104 SER A CA 1
ATOM 784 C C . SER A 1 104 ? 2.990 5.041 -35.611 1.00 68.88 104 SER A C 1
ATOM 786 O O . SER A 1 104 ? 2.519 5.219 -34.494 1.00 68.88 104 SER A O 1
ATOM 788 N N . VAL A 1 105 ? 4.050 4.254 -35.814 1.00 73.50 105 VAL A N 1
ATOM 789 C CA . VAL A 1 105 ? 4.789 3.570 -34.740 1.00 73.50 105 VAL A CA 1
ATOM 790 C C . VAL A 1 105 ? 5.463 4.590 -33.826 1.00 73.50 105 VAL A C 1
ATOM 792 O O . VAL A 1 105 ? 5.370 4.459 -32.610 1.00 73.50 105 VAL A O 1
ATOM 795 N N . TYR A 1 106 ? 6.069 5.644 -34.378 1.00 71.25 106 TYR A N 1
ATOM 796 C CA . TYR A 1 106 ? 6.614 6.750 -33.591 1.00 71.25 106 TYR A CA 1
ATOM 797 C C . TYR A 1 106 ? 5.523 7.460 -32.785 1.00 71.25 106 TYR A C 1
ATOM 799 O O . TYR A 1 106 ? 5.725 7.718 -31.604 1.00 71.25 106 TYR A O 1
ATOM 807 N N . PHE A 1 107 ? 4.348 7.707 -33.375 1.00 61.22 107 PHE A N 1
ATOM 808 C CA . PHE A 1 107 ? 3.218 8.304 -32.668 1.00 61.22 107 PHE A CA 1
ATOM 809 C C . PHE A 1 107 ? 2.747 7.398 -31.528 1.00 61.22 107 PHE A C 1
ATOM 811 O O . PHE A 1 107 ? 2.668 7.872 -30.404 1.00 61.22 107 PHE A O 1
ATOM 818 N N . ILE A 1 108 ? 2.556 6.096 -31.773 1.00 61.12 108 ILE A N 1
ATOM 819 C CA . ILE A 1 108 ? 2.152 5.111 -30.755 1.00 61.12 108 ILE A CA 1
ATOM 820 C C . ILE A 1 108 ? 3.177 5.043 -29.613 1.00 61.12 108 ILE A C 1
ATOM 822 O O . ILE A 1 108 ? 2.796 5.163 -28.448 1.00 61.12 108 ILE A O 1
ATOM 826 N N . ILE A 1 109 ? 4.473 4.933 -29.927 1.00 58.03 109 ILE A N 1
ATOM 827 C CA . ILE A 1 109 ? 5.552 4.918 -28.925 1.00 58.03 109 ILE A CA 1
ATOM 828 C C . ILE A 1 109 ? 5.585 6.244 -28.152 1.00 58.03 109 ILE A C 1
ATOM 830 O O . ILE A 1 109 ? 5.663 6.228 -26.928 1.00 58.03 109 ILE A O 1
ATOM 834 N N . SER A 1 110 ? 5.451 7.386 -28.836 1.00 50.59 110 SER A N 1
ATOM 835 C CA . SER A 1 110 ? 5.464 8.710 -28.200 1.00 50.59 110 SER A CA 1
ATOM 836 C C . SER A 1 110 ? 4.244 8.953 -27.302 1.00 50.59 110 SER A C 1
ATOM 838 O O . SER A 1 110 ? 4.385 9.524 -26.220 1.00 50.59 110 SER A O 1
ATOM 840 N N . THR A 1 111 ? 3.064 8.445 -27.680 1.00 51.75 111 THR A N 1
ATOM 841 C CA . THR A 1 111 ? 1.849 8.501 -26.852 1.00 51.75 111 THR A CA 1
ATOM 842 C C . THR A 1 111 ? 1.894 7.540 -25.668 1.00 51.75 111 THR A C 1
ATOM 844 O O . THR A 1 111 ? 1.220 7.782 -24.676 1.00 51.75 111 THR A O 1
ATOM 847 N N . MET A 1 112 ? 2.717 6.487 -25.721 1.00 51.66 112 MET A N 1
ATOM 848 C CA . MET A 1 112 ? 2.960 5.608 -24.571 1.00 51.66 112 MET A CA 1
ATOM 849 C C . MET A 1 112 ? 3.978 6.184 -23.571 1.00 51.66 112 MET A C 1
ATOM 851 O O . MET A 1 112 ? 4.105 5.659 -22.468 1.00 51.66 112 MET A O 1
ATOM 855 N N . THR A 1 113 ? 4.685 7.268 -23.914 1.00 44.38 113 THR A N 1
ATOM 856 C CA . THR A 1 113 ? 5.763 7.842 -23.083 1.00 44.38 113 THR A CA 1
ATOM 857 C C . THR A 1 113 ? 5.399 9.093 -22.279 1.00 44.38 113 THR A C 1
ATOM 859 O O . THR A 1 113 ? 6.291 9.719 -21.713 1.00 44.38 113 THR A O 1
ATOM 862 N N . VAL A 1 114 ? 4.117 9.452 -22.151 1.00 44.06 114 VAL A N 1
ATOM 863 C CA . VAL A 1 114 ? 3.691 10.560 -21.267 1.00 44.06 114 VAL A CA 1
ATOM 864 C C . VAL A 1 114 ? 2.702 10.084 -20.203 1.00 44.06 114 VAL A C 1
ATOM 866 O O . VAL A 1 114 ? 1.738 10.763 -19.889 1.00 44.06 114 VAL A O 1
ATOM 869 N N . ASN A 1 115 ? 2.957 8.923 -19.601 1.00 52.00 115 ASN A N 1
ATOM 870 C CA . ASN A 1 115 ? 2.350 8.614 -18.309 1.00 52.00 115 ASN A CA 1
ATOM 871 C C . ASN A 1 115 ? 3.255 9.235 -17.248 1.00 52.00 115 ASN A C 1
ATOM 873 O O . ASN A 1 115 ? 4.239 8.625 -16.826 1.00 52.00 115 ASN A O 1
ATOM 877 N N . GLY A 1 116 ? 2.984 10.484 -16.867 1.00 65.50 116 GLY A N 1
ATOM 878 C CA . GLY A 1 116 ? 3.678 11.068 -15.725 1.00 65.50 116 GLY A CA 1
ATOM 879 C C . GLY A 1 116 ? 3.445 10.178 -14.501 1.00 65.50 116 GLY A C 1
ATOM 880 O O . GLY A 1 116 ? 2.311 9.806 -14.215 1.00 65.50 116 GLY A O 1
ATOM 881 N N . ALA A 1 117 ? 4.510 9.774 -13.814 1.00 77.25 117 ALA A N 1
ATOM 882 C CA . ALA A 1 117 ? 4.404 9.073 -12.538 1.00 77.25 117 ALA A CA 1
ATOM 883 C C . ALA A 1 117 ? 4.277 10.100 -11.411 1.00 77.25 117 ALA A C 1
ATOM 885 O O . ALA A 1 117 ? 4.904 11.163 -11.478 1.00 77.25 117 ALA A O 1
ATOM 886 N N . TYR A 1 118 ? 3.516 9.791 -10.360 1.00 83.25 118 TYR A N 1
ATOM 887 C CA . TYR A 1 118 ? 3.650 10.554 -9.125 1.00 83.25 118 TYR A CA 1
ATOM 888 C C . TYR A 1 118 ? 5.026 10.222 -8.527 1.00 83.25 118 TYR A C 1
ATOM 890 O O . TYR A 1 118 ? 5.357 9.052 -8.348 1.00 83.25 118 TYR A O 1
ATOM 898 N N . PRO A 1 119 ? 5.888 11.199 -8.221 1.00 88.06 119 PRO A N 1
ATOM 899 C CA . PRO A 1 119 ? 7.163 10.910 -7.575 1.00 88.06 119 PRO A CA 1
ATOM 900 C C . PRO A 1 119 ? 6.927 10.606 -6.088 1.00 88.06 119 PRO A C 1
ATOM 902 O O . PRO A 1 119 ? 7.225 11.431 -5.234 1.00 88.06 119 PRO A O 1
ATOM 905 N N . LEU A 1 120 ? 6.332 9.450 -5.779 1.00 94.38 120 LEU A N 1
ATOM 906 C CA . LEU A 1 120 ? 6.204 8.968 -4.408 1.00 94.38 120 LEU A CA 1
ATOM 907 C C . LEU A 1 120 ? 7.604 8.674 -3.881 1.00 94.38 120 LEU A C 1
ATOM 909 O O . LEU A 1 120 ? 8.311 7.827 -4.424 1.00 94.38 120 LEU A O 1
ATOM 913 N N . GLU A 1 121 ? 8.015 9.411 -2.861 1.00 96.75 121 GLU A N 1
ATOM 914 C CA . GLU A 1 121 ? 9.380 9.388 -2.352 1.00 96.75 121 GLU A CA 1
ATOM 915 C C . GLU A 1 121 ? 9.385 9.051 -0.867 1.00 96.75 121 GLU A C 1
ATOM 917 O O . GLU A 1 121 ? 8.519 9.489 -0.112 1.00 96.75 121 GLU A O 1
ATOM 922 N N . VAL A 1 122 ? 10.371 8.262 -0.442 1.00 97.25 122 VAL A N 1
ATOM 923 C CA . VAL A 1 122 ? 10.589 7.953 0.975 1.00 97.25 122 VAL A CA 1
ATOM 924 C C . VAL A 1 122 ? 10.949 9.240 1.715 1.00 97.25 122 VAL A C 1
ATOM 926 O O . VAL A 1 122 ? 11.986 9.839 1.443 1.00 97.25 122 VAL A O 1
ATOM 929 N N . SER A 1 123 ? 10.126 9.657 2.668 1.00 96.06 123 SER A N 1
ATOM 930 C CA . SER A 1 123 ? 10.328 10.883 3.445 1.00 96.06 123 SER A CA 1
ATOM 931 C C . SER A 1 123 ? 11.013 10.612 4.785 1.00 96.06 123 SER A C 1
ATOM 933 O O . SER A 1 123 ? 11.868 11.387 5.211 1.00 96.06 123 SER A O 1
ATOM 935 N N . GLU A 1 124 ? 10.688 9.494 5.434 1.00 94.38 124 GLU A N 1
ATOM 936 C CA . GLU A 1 124 ? 11.215 9.133 6.750 1.00 94.38 124 GLU A CA 1
ATOM 937 C C . GLU A 1 124 ? 11.411 7.619 6.865 1.00 94.38 124 GLU A C 1
ATOM 939 O O . GLU A 1 124 ? 10.596 6.832 6.385 1.00 94.38 124 GLU A O 1
ATOM 944 N N . VAL A 1 125 ? 12.486 7.201 7.538 1.00 93.50 125 VAL A N 1
ATOM 945 C CA . VAL A 1 125 ? 12.762 5.794 7.849 1.00 93.50 125 VAL A CA 1
ATOM 946 C C . VAL A 1 125 ? 13.226 5.692 9.294 1.00 93.50 125 VAL A C 1
ATOM 948 O O . VAL A 1 125 ? 14.183 6.356 9.691 1.00 93.50 125 VAL A O 1
ATOM 951 N N . SER A 1 126 ? 12.586 4.819 10.067 1.00 92.38 126 SER A N 1
ATOM 952 C CA . SER A 1 126 ? 12.995 4.476 11.427 1.00 92.38 126 SER A CA 1
ATOM 953 C C . SER A 1 126 ? 13.175 2.966 11.558 1.00 92.38 126 SER A C 1
ATOM 955 O O . SER A 1 126 ? 12.352 2.182 11.082 1.00 92.38 126 SER A O 1
ATOM 957 N N . GLY A 1 127 ? 14.259 2.541 12.206 1.00 91.44 127 GLY A N 1
ATOM 958 C CA . GLY A 1 127 ? 14.580 1.127 12.397 1.00 91.44 127 GLY A CA 1
ATOM 959 C C . GLY A 1 127 ? 14.966 0.391 11.104 1.00 91.44 127 GLY A C 1
ATOM 960 O O . GLY A 1 127 ? 15.630 0.933 10.224 1.00 91.44 127 GLY A O 1
ATOM 961 N N . ARG A 1 128 ? 14.601 -0.892 11.020 1.00 92.38 128 ARG A N 1
ATOM 962 C CA . ARG A 1 128 ? 14.851 -1.782 9.881 1.00 92.38 128 ARG A CA 1
ATOM 963 C C . ARG A 1 128 ? 13.643 -1.791 8.948 1.00 92.38 128 ARG A C 1
ATOM 965 O O . ARG A 1 128 ? 12.681 -2.523 9.180 1.00 92.38 128 ARG A O 1
ATOM 972 N N . ALA A 1 129 ? 13.721 -1.000 7.888 1.00 94.62 129 ALA A N 1
ATOM 973 C CA . ALA A 1 129 ? 12.816 -1.068 6.747 1.00 94.62 129 ALA A CA 1
ATOM 974 C C . ALA A 1 129 ? 13.590 -1.501 5.497 1.00 94.62 129 ALA A C 1
ATOM 976 O O . ALA A 1 129 ? 14.793 -1.251 5.392 1.00 94.62 129 ALA A O 1
ATOM 977 N N . TYR A 1 130 ? 12.904 -2.147 4.560 1.00 94.69 130 TYR A N 1
ATOM 978 C CA . TYR A 1 130 ? 13.478 -2.630 3.310 1.00 94.69 130 TYR A CA 1
ATOM 979 C C . TYR A 1 130 ? 12.532 -2.350 2.145 1.00 94.69 130 TYR A C 1
ATOM 981 O O . TYR A 1 130 ? 11.325 -2.532 2.276 1.00 94.69 130 TYR A O 1
ATOM 989 N N . ILE A 1 131 ? 13.091 -1.965 1.002 1.00 96.69 131 ILE A N 1
ATOM 990 C CA . ILE A 1 131 ? 12.420 -1.921 -0.299 1.00 96.69 131 ILE A CA 1
ATOM 991 C C . ILE A 1 131 ? 13.133 -2.923 -1.195 1.00 96.69 131 ILE A C 1
ATOM 993 O O . ILE A 1 131 ? 14.346 -2.815 -1.383 1.00 96.69 131 ILE A O 1
ATOM 997 N N . ASN A 1 132 ? 12.415 -3.921 -1.714 1.00 94.31 132 ASN A N 1
ATOM 998 C CA . ASN A 1 132 ? 12.984 -4.981 -2.560 1.00 94.31 132 ASN A CA 1
ATOM 999 C C . ASN A 1 132 ? 14.281 -5.582 -1.970 1.00 94.31 132 ASN A C 1
ATOM 1001 O O . ASN A 1 132 ? 15.283 -5.760 -2.659 1.00 94.31 132 ASN A O 1
ATOM 1005 N N . SER A 1 133 ? 14.273 -5.876 -0.665 1.00 90.94 133 SER A N 1
ATOM 1006 C CA . SER A 1 133 ? 15.414 -6.408 0.111 1.00 90.94 133 SER A CA 1
ATOM 1007 C C . SER A 1 133 ? 16.583 -5.446 0.379 1.00 90.94 133 SER A C 1
ATOM 1009 O O . SER A 1 133 ? 17.573 -5.858 0.980 1.00 90.94 133 SER A O 1
ATOM 1011 N N . SER A 1 134 ? 16.485 -4.172 -0.004 1.00 93.50 134 SER A N 1
ATOM 1012 C CA . SER A 1 134 ? 17.517 -3.153 0.245 1.00 93.50 134 SER A CA 1
ATOM 1013 C C . SER A 1 134 ? 17.044 -2.109 1.250 1.00 93.50 134 SER A C 1
ATOM 1015 O O . SER A 1 134 ? 15.865 -1.773 1.287 1.00 93.50 134 SER A O 1
ATOM 1017 N N . MET A 1 135 ? 17.951 -1.589 2.079 1.00 93.12 135 MET A N 1
ATOM 1018 C CA . MET A 1 135 ? 17.603 -0.525 3.023 1.00 93.12 135 MET A CA 1
ATOM 1019 C C . MET A 1 135 ? 17.291 0.767 2.246 1.00 93.12 135 MET A C 1
ATOM 1021 O O . MET A 1 135 ? 18.101 1.157 1.402 1.00 93.12 135 MET A O 1
ATOM 1025 N N . PRO A 1 136 ? 16.140 1.414 2.492 1.00 95.38 136 PRO A N 1
ATOM 1026 C CA . PRO A 1 136 ? 15.725 2.575 1.728 1.00 95.38 136 PRO A CA 1
ATOM 1027 C C . PRO A 1 136 ? 16.568 3.805 2.049 1.00 95.38 136 PRO A C 1
ATOM 1029 O O . PRO A 1 136 ? 16.955 4.026 3.199 1.00 95.38 136 PRO A O 1
ATOM 1032 N N . ALA A 1 137 ? 16.799 4.635 1.036 1.00 94.62 137 ALA A N 1
ATOM 1033 C CA . ALA A 1 137 ? 17.343 5.974 1.223 1.00 94.62 137 ALA A CA 1
ATOM 1034 C C . ALA A 1 137 ? 16.208 7.002 1.334 1.00 94.62 137 ALA A C 1
ATOM 1036 O O . ALA A 1 137 ? 15.174 6.872 0.683 1.00 94.62 137 ALA A O 1
ATOM 1037 N N . ILE A 1 138 ? 16.414 8.058 2.122 1.00 95.00 138 ILE A N 1
ATOM 1038 C CA . ILE A 1 138 ? 15.515 9.220 2.108 1.00 95.00 138 ILE A CA 1
ATOM 1039 C C . ILE A 1 138 ? 15.556 9.845 0.703 1.00 95.00 138 ILE A C 1
ATOM 1041 O O . ILE A 1 138 ? 16.618 9.924 0.083 1.00 95.00 138 ILE A O 1
ATOM 1045 N N . ASN A 1 139 ? 14.399 10.274 0.205 1.00 95.38 139 ASN A N 1
ATOM 1046 C CA . ASN A 1 139 ? 14.127 10.717 -1.165 1.00 95.38 139 ASN A CA 1
ATOM 1047 C C . ASN A 1 139 ? 14.292 9.622 -2.233 1.00 95.38 139 ASN A C 1
ATOM 1049 O O . ASN A 1 139 ? 14.357 9.916 -3.429 1.00 95.38 139 ASN A O 1
ATOM 1053 N N . GLN A 1 140 ? 14.370 8.345 -1.840 1.00 96.25 140 GLN A N 1
ATOM 1054 C CA . GLN A 1 140 ? 14.281 7.255 -2.804 1.00 96.25 140 GLN A CA 1
ATOM 1055 C C . GLN A 1 140 ? 12.893 7.262 -3.444 1.00 96.25 140 GLN A C 1
ATOM 1057 O O . GLN A 1 140 ? 11.882 7.174 -2.748 1.00 96.25 140 GLN A O 1
ATOM 1062 N N . LYS A 1 141 ? 12.864 7.326 -4.777 1.00 95.38 141 LYS A N 1
ATOM 1063 C CA . LYS A 1 141 ? 11.636 7.206 -5.562 1.00 95.38 141 LYS A CA 1
ATOM 1064 C C . LYS A 1 141 ? 11.122 5.779 -5.542 1.00 95.38 141 LYS A C 1
ATOM 1066 O O . LYS A 1 141 ? 11.885 4.835 -5.746 1.00 95.38 141 LYS A O 1
ATOM 1071 N N . LEU A 1 142 ? 9.820 5.668 -5.350 1.00 95.06 142 LEU A N 1
ATOM 1072 C CA . LEU A 1 142 ? 9.089 4.423 -5.305 1.00 95.06 142 LEU A CA 1
ATOM 1073 C C . LEU A 1 142 ? 8.408 4.159 -6.647 1.00 95.06 142 LEU A C 1
ATOM 1075 O O . LEU A 1 142 ? 7.697 5.010 -7.192 1.00 95.06 142 LEU A O 1
ATOM 1079 N N . SER A 1 143 ? 8.637 2.967 -7.178 1.00 93.00 143 SER A N 1
ATOM 1080 C CA . SER A 1 143 ? 8.163 2.526 -8.487 1.00 93.00 143 SER A CA 1
ATOM 1081 C C . SER A 1 143 ? 7.065 1.468 -8.355 1.00 93.00 143 SER A C 1
ATOM 1083 O O . SER A 1 143 ? 7.001 0.760 -7.349 1.00 93.00 143 SER A O 1
ATOM 1085 N N . PRO A 1 144 ? 6.198 1.315 -9.371 1.00 93.88 144 PRO A N 1
ATOM 1086 C CA . PRO A 1 144 ? 5.314 0.158 -9.452 1.00 93.88 144 PRO A CA 1
ATOM 1087 C C . PRO A 1 144 ? 6.103 -1.156 -9.349 1.00 93.88 144 PRO A C 1
ATOM 1089 O O . PRO A 1 144 ? 7.151 -1.302 -9.977 1.00 93.88 144 PRO A O 1
ATOM 1092 N N . GLY A 1 145 ? 5.592 -2.102 -8.565 1.00 93.69 145 GLY A N 1
ATOM 1093 C CA . GLY A 1 145 ? 6.234 -3.372 -8.228 1.00 93.69 145 GLY A CA 1
ATOM 1094 C C . GLY A 1 145 ? 7.127 -3.326 -6.984 1.00 93.69 145 GLY A C 1
ATOM 1095 O O . GLY A 1 145 ? 7.525 -4.386 -6.504 1.00 93.69 145 GLY A O 1
ATOM 1096 N N . ASP A 1 146 ? 7.425 -2.145 -6.431 1.00 96.88 146 ASP A N 1
ATOM 1097 C CA . ASP A 1 146 ? 8.210 -2.054 -5.201 1.00 96.88 146 ASP A CA 1
ATOM 1098 C C . ASP A 1 146 ? 7.439 -2.630 -4.012 1.00 96.88 146 ASP A C 1
ATOM 1100 O O . ASP A 1 146 ? 6.291 -2.258 -3.742 1.00 96.88 146 ASP A O 1
ATOM 1104 N N . ILE A 1 147 ? 8.108 -3.512 -3.268 1.00 97.81 147 ILE A N 1
ATOM 1105 C CA . ILE A 1 147 ? 7.602 -4.091 -2.024 1.00 97.81 147 ILE A CA 1
ATOM 1106 C C . ILE A 1 147 ? 8.365 -3.476 -0.859 1.00 97.81 147 ILE A C 1
ATOM 1108 O O . ILE A 1 147 ? 9.576 -3.670 -0.714 1.00 97.81 147 ILE A O 1
ATOM 1112 N N . ILE A 1 148 ? 7.630 -2.773 -0.006 1.00 97.81 148 ILE A N 1
ATOM 1113 C CA . ILE A 1 148 ? 8.126 -2.148 1.213 1.00 97.81 148 ILE A CA 1
ATOM 1114 C C . ILE A 1 148 ? 7.801 -3.062 2.392 1.00 97.81 148 ILE A C 1
ATOM 1116 O O . ILE A 1 148 ? 6.659 -3.498 2.543 1.00 97.81 148 ILE A O 1
ATOM 1120 N N . VAL A 1 149 ? 8.793 -3.347 3.234 1.00 97.38 149 VAL A N 1
ATOM 1121 C CA . VAL A 1 149 ? 8.656 -4.178 4.438 1.00 97.38 149 VAL A CA 1
ATOM 1122 C C . VAL A 1 149 ? 9.275 -3.466 5.637 1.00 97.38 149 VAL A C 1
ATOM 1124 O O . VAL A 1 149 ? 10.425 -3.033 5.574 1.00 97.38 149 VAL A O 1
ATOM 1127 N N . THR A 1 150 ? 8.550 -3.381 6.749 1.00 95.81 150 THR A N 1
ATOM 1128 C CA . THR A 1 150 ? 9.032 -2.818 8.019 1.00 95.81 150 THR A CA 1
ATOM 1129 C C . THR A 1 150 ? 9.180 -3.905 9.086 1.00 95.81 150 THR A C 1
ATOM 1131 O O . THR A 1 150 ? 8.384 -4.837 9.183 1.00 95.81 150 THR A O 1
ATOM 1134 N N . GLY A 1 151 ? 10.226 -3.802 9.908 1.00 91.56 151 GLY A N 1
ATOM 1135 C CA . GLY A 1 151 ? 10.443 -4.660 11.074 1.00 91.56 151 GLY A CA 1
ATOM 1136 C C . GLY A 1 151 ? 9.551 -4.325 12.278 1.00 91.56 151 GLY A C 1
ATOM 1137 O O . GLY A 1 151 ? 8.717 -3.421 12.244 1.00 91.56 151 GLY A O 1
ATOM 1138 N N . ARG A 1 152 ? 9.755 -5.056 13.383 1.00 89.31 152 ARG A N 1
ATOM 1139 C CA . ARG A 1 152 ? 8.946 -4.950 14.613 1.00 89.31 152 ARG A CA 1
ATOM 1140 C C . ARG A 1 152 ? 8.979 -3.570 15.271 1.00 89.31 152 ARG A C 1
ATOM 1142 O O . ARG A 1 152 ? 7.960 -3.128 15.777 1.00 89.31 152 ARG A O 1
ATOM 1149 N N . ASP A 1 153 ? 10.124 -2.903 15.240 1.00 88.75 153 ASP A N 1
ATOM 1150 C CA . ASP A 1 153 ? 10.334 -1.586 15.852 1.00 88.75 153 ASP A CA 1
ATOM 1151 C C . ASP A 1 153 ? 10.772 -0.603 14.772 1.00 88.75 153 ASP A C 1
ATOM 1153 O O . ASP A 1 153 ? 11.835 0.012 14.832 1.00 88.75 153 ASP A O 1
ATOM 1157 N N . SER A 1 154 ? 10.046 -0.604 13.659 1.00 90.38 154 SER A N 1
ATOM 1158 C CA . SER A 1 154 ? 10.447 0.104 12.450 1.00 90.38 154 SER A CA 1
ATOM 1159 C C . SER A 1 154 ? 9.236 0.701 11.766 1.00 90.38 154 SER A C 1
ATOM 1161 O O . SER A 1 154 ? 8.129 0.179 11.885 1.00 90.38 154 SER A O 1
ATOM 1163 N N . SER A 1 155 ? 9.461 1.795 11.060 1.00 94.00 155 SER A N 1
ATOM 1164 C CA . SER A 1 155 ? 8.436 2.499 10.306 1.00 94.00 155 SER A CA 1
ATOM 1165 C C . SER A 1 155 ? 9.048 3.169 9.090 1.00 94.00 155 SER A C 1
ATOM 1167 O O . SER A 1 155 ? 10.252 3.438 9.046 1.00 94.00 155 SER A O 1
ATOM 1169 N N . LEU A 1 156 ? 8.206 3.446 8.105 1.00 96.38 156 LEU A N 1
ATOM 1170 C CA . LEU A 1 156 ? 8.594 4.164 6.901 1.00 96.38 156 LEU A CA 1
ATOM 1171 C C . LEU A 1 156 ? 7.464 5.104 6.502 1.00 96.38 156 LEU A C 1
ATOM 1173 O O . LEU A 1 156 ? 6.317 4.672 6.445 1.00 96.38 156 LEU A O 1
ATOM 1177 N N . SER A 1 157 ? 7.785 6.361 6.215 1.00 97.31 157 SER A N 1
ATOM 1178 C CA . SER A 1 157 ? 6.858 7.300 5.583 1.00 97.31 157 SER A CA 1
ATOM 1179 C C . SER A 1 157 ? 7.297 7.561 4.146 1.00 97.31 157 SER A C 1
ATOM 1181 O O . SER A 1 157 ? 8.494 7.627 3.848 1.00 97.31 157 SER A O 1
ATOM 1183 N N . ALA A 1 158 ? 6.325 7.677 3.250 1.00 97.06 158 ALA A N 1
ATOM 1184 C CA . ALA A 1 158 ? 6.523 8.118 1.882 1.00 97.06 158 ALA A CA 1
ATOM 1185 C C . ALA A 1 158 ? 5.458 9.147 1.506 1.00 97.06 158 ALA A C 1
ATOM 1187 O O . ALA A 1 158 ? 4.311 9.058 1.947 1.00 97.06 158 ALA A O 1
ATOM 1188 N N . SER A 1 159 ? 5.819 10.130 0.687 1.00 95.44 159 SER A N 1
ATOM 1189 C CA . SER A 1 159 ? 4.917 11.229 0.349 1.00 95.44 159 SER A CA 1
ATOM 1190 C C . SER A 1 159 ? 5.074 11.718 -1.085 1.00 95.44 159 SER A C 1
ATOM 1192 O O . SER A 1 159 ? 6.091 11.505 -1.743 1.00 95.44 159 SER A O 1
ATOM 1194 N N . VAL A 1 160 ? 4.009 12.342 -1.589 1.00 93.69 160 VAL A N 1
ATOM 1195 C CA . VAL A 1 160 ? 3.968 13.039 -2.879 1.00 93.69 160 VAL A CA 1
ATOM 1196 C C . VAL A 1 160 ? 2.828 14.046 -2.887 1.00 93.69 160 VAL A C 1
ATOM 1198 O O . VAL A 1 160 ? 1.701 13.701 -2.565 1.00 93.69 160 VAL A O 1
ATOM 1201 N N . SER A 1 161 ? 3.090 15.292 -3.283 1.00 87.88 161 SER A N 1
ATOM 1202 C CA . SER A 1 161 ? 2.049 16.278 -3.634 1.00 87.88 161 SER A CA 1
ATOM 1203 C C . SER A 1 161 ? 0.841 16.360 -2.671 1.00 87.88 161 SER A C 1
ATOM 1205 O O . SER A 1 161 ? -0.305 16.413 -3.113 1.00 87.88 161 SER A O 1
ATOM 1207 N N . GLY A 1 162 ? 1.084 16.371 -1.355 1.00 89.38 162 GLY A N 1
ATOM 1208 C CA . GLY A 1 162 ? 0.032 16.462 -0.326 1.00 89.38 162 GLY A CA 1
ATOM 1209 C C . GLY A 1 162 ? -0.599 15.126 0.092 1.00 89.38 162 GLY A C 1
ATOM 1210 O O . GLY A 1 162 ? -1.451 15.117 0.981 1.00 89.38 162 GLY A O 1
ATOM 1211 N N . TYR A 1 163 ? -0.168 14.021 -0.516 1.00 94.38 163 TYR A N 1
ATOM 1212 C CA . TYR A 1 163 ? -0.409 12.651 -0.080 1.00 94.38 163 TYR A CA 1
ATOM 1213 C C . TYR A 1 163 ? 0.765 12.143 0.766 1.00 94.38 163 TYR A C 1
ATOM 1215 O O . TYR A 1 163 ? 1.928 12.336 0.407 1.00 94.38 163 TYR A O 1
ATOM 1223 N N . GLU A 1 164 ? 0.461 11.462 1.863 1.00 95.38 164 GLU A N 1
ATOM 1224 C CA . GLU A 1 164 ? 1.412 10.772 2.729 1.00 95.38 164 GLU A CA 1
ATOM 1225 C C . GLU A 1 164 ? 0.880 9.373 3.066 1.00 95.38 164 GLU A C 1
ATOM 1227 O O . GLU A 1 164 ? -0.302 9.185 3.378 1.00 95.38 164 GLU A O 1
ATOM 1232 N N . ILE A 1 165 ? 1.771 8.386 3.027 1.00 96.50 165 ILE A N 1
ATOM 1233 C CA . ILE A 1 165 ? 1.537 7.042 3.537 1.00 96.50 165 ILE A CA 1
ATOM 1234 C C . ILE A 1 165 ? 2.606 6.708 4.573 1.00 96.50 165 ILE A C 1
ATOM 1236 O O . ILE A 1 165 ? 3.802 6.745 4.300 1.00 96.50 165 ILE A O 1
ATOM 1240 N N . PHE A 1 166 ? 2.154 6.344 5.763 1.00 97.25 166 PHE A N 1
ATOM 1241 C CA . PHE A 1 166 ? 2.981 5.850 6.846 1.00 97.25 166 PHE A CA 1
ATOM 1242 C C . PHE A 1 166 ? 2.754 4.350 7.003 1.00 97.25 166 PHE A C 1
ATOM 1244 O O . PHE A 1 166 ? 1.631 3.909 7.243 1.00 97.25 166 PHE A O 1
ATOM 1251 N N . LEU A 1 167 ? 3.820 3.567 6.909 1.00 96.75 167 LEU A N 1
ATOM 1252 C CA . LEU A 1 167 ? 3.828 2.140 7.193 1.00 96.75 167 LEU A CA 1
ATOM 1253 C C . LEU A 1 167 ? 4.262 1.932 8.640 1.00 96.75 167 LEU A C 1
ATOM 1255 O O . LEU A 1 167 ? 5.356 2.341 9.047 1.00 96.75 167 LEU A O 1
ATOM 1259 N N . GLY A 1 168 ? 3.388 1.275 9.396 1.00 91.94 168 GLY A N 1
ATOM 1260 C CA . GLY A 1 168 ? 3.613 0.917 10.784 1.00 91.94 168 GLY A CA 1
ATOM 1261 C C . GLY A 1 168 ? 4.612 -0.216 10.951 1.00 91.94 168 GLY A C 1
ATOM 1262 O O . GLY A 1 168 ? 5.347 -0.598 10.044 1.00 91.94 168 GLY A O 1
ATOM 1263 N N . ARG A 1 169 ? 4.637 -0.762 12.161 1.00 91.75 169 ARG A N 1
ATOM 1264 C CA . ARG A 1 169 ? 5.501 -1.882 12.541 1.00 91.75 169 ARG A CA 1
ATOM 1265 C C . ARG A 1 169 ? 5.062 -3.163 11.838 1.00 91.75 169 ARG A C 1
ATOM 1267 O O . ARG A 1 169 ? 3.871 -3.357 11.621 1.00 91.75 169 ARG A O 1
ATOM 1274 N N . SER A 1 170 ? 6.004 -4.061 11.553 1.00 93.62 170 SER A N 1
ATOM 1275 C CA . SER A 1 170 ? 5.738 -5.396 10.981 1.00 93.62 170 SER A CA 1
ATOM 1276 C C . SER A 1 170 ? 4.756 -5.349 9.807 1.00 93.62 170 SER A C 1
ATOM 1278 O O . SER A 1 170 ? 3.750 -6.051 9.817 1.00 93.62 170 SER A O 1
ATOM 1280 N N . SER A 1 171 ? 4.989 -4.447 8.857 1.00 95.94 171 SER A N 1
ATOM 1281 C CA . SER A 1 171 ? 4.064 -4.166 7.760 1.00 95.94 171 SER A CA 1
ATOM 1282 C C . SER A 1 171 ? 4.690 -4.480 6.414 1.00 95.94 171 SER A C 1
ATOM 1284 O O . SER A 1 171 ? 5.899 -4.336 6.234 1.00 95.94 171 SER A O 1
ATOM 1286 N N . SER A 1 172 ? 3.861 -4.884 5.454 1.00 97.50 172 SER A N 1
ATOM 1287 C CA . SER A 1 172 ? 4.263 -5.086 4.068 1.00 97.50 172 SER A CA 1
ATOM 1288 C C . SER A 1 172 ? 3.233 -4.506 3.113 1.00 97.50 172 SER A C 1
ATOM 1290 O O . SER A 1 172 ? 2.065 -4.903 3.119 1.00 97.50 172 SER A O 1
ATOM 1292 N N . VAL A 1 173 ? 3.695 -3.585 2.274 1.00 98.31 173 VAL A N 1
ATOM 1293 C CA . VAL A 1 173 ? 2.895 -2.919 1.246 1.00 98.31 173 VAL A CA 1
ATOM 1294 C C . VAL A 1 173 ? 3.610 -3.044 -0.086 1.00 98.31 173 VAL A C 1
ATOM 1296 O O . VAL A 1 173 ? 4.814 -2.819 -0.175 1.00 98.31 173 VAL A O 1
ATOM 1299 N N . GLU A 1 174 ? 2.859 -3.379 -1.121 1.00 98.06 174 GLU A N 1
ATOM 1300 C CA . GLU A 1 174 ? 3.314 -3.327 -2.505 1.00 98.06 174 GLU A CA 1
ATOM 1301 C C . GLU A 1 174 ? 2.683 -2.140 -3.227 1.00 98.06 174 GLU A C 1
ATOM 1303 O O . GLU A 1 174 ? 1.505 -1.830 -3.030 1.00 98.06 174 GLU A O 1
ATOM 1308 N N . ILE A 1 175 ? 3.458 -1.490 -4.086 1.00 97.38 175 ILE A N 1
ATOM 1309 C CA . ILE A 1 175 ? 2.973 -0.419 -4.953 1.00 97.38 175 ILE A CA 1
ATOM 1310 C C . ILE A 1 175 ? 2.530 -1.043 -6.266 1.00 97.38 175 ILE A C 1
ATOM 1312 O O . ILE A 1 175 ? 3.348 -1.392 -7.109 1.00 97.38 175 ILE A O 1
ATOM 1316 N N . VAL A 1 176 ? 1.224 -1.172 -6.459 1.00 95.50 176 VAL A N 1
ATOM 1317 C CA . VAL A 1 176 ? 0.656 -1.794 -7.661 1.00 95.50 176 VAL A CA 1
ATOM 1318 C C . VAL A 1 176 ? 0.692 -0.814 -8.832 1.00 95.50 176 VAL A C 1
ATOM 1320 O O . VAL A 1 176 ? 1.069 -1.174 -9.942 1.00 95.50 176 VAL A O 1
ATOM 1323 N N . HIS A 1 177 ? 0.305 0.441 -8.589 1.00 91.50 177 HIS A N 1
ATOM 1324 C CA . HIS A 1 177 ? 0.328 1.502 -9.594 1.00 91.50 177 HIS A CA 1
ATOM 1325 C C . HIS A 1 177 ? 0.781 2.824 -8.985 1.00 91.50 177 HIS A C 1
ATOM 1327 O O . HIS A 1 177 ? 0.446 3.157 -7.849 1.00 91.50 177 HIS A O 1
ATOM 1333 N N . ASN A 1 178 ? 1.504 3.593 -9.790 1.00 90.50 178 ASN A N 1
ATOM 1334 C CA . ASN A 1 178 ? 1.913 4.951 -9.488 1.00 90.50 178 ASN A CA 1
ATOM 1335 C C . ASN A 1 178 ? 1.934 5.746 -10.806 1.00 90.50 178 ASN A C 1
ATOM 1337 O O . ASN A 1 178 ? 2.930 5.744 -11.529 1.00 90.50 178 ASN A O 1
ATOM 1341 N N . SER A 1 179 ? 0.815 6.385 -11.145 1.00 87.38 179 SER A N 1
ATOM 1342 C CA . SER A 1 179 ? 0.696 7.215 -12.351 1.00 87.38 179 SER A CA 1
ATOM 1343 C C . SER A 1 179 ? -0.289 8.352 -12.132 1.00 87.38 179 SER A C 1
ATOM 1345 O O . SER A 1 179 ? -1.282 8.159 -11.440 1.00 87.38 179 SER A O 1
ATOM 1347 N N . ILE A 1 180 ? -0.061 9.496 -12.772 1.00 84.31 180 ILE A N 1
ATOM 1348 C CA . ILE A 1 180 ? -0.949 10.661 -12.701 1.00 84.31 180 ILE A CA 1
ATOM 1349 C C . ILE A 1 180 ? -2.361 10.313 -13.191 1.00 84.31 180 ILE A C 1
ATOM 1351 O O . ILE A 1 180 ? -3.331 10.712 -12.559 1.00 84.31 180 ILE A O 1
ATOM 1355 N N . ASP A 1 181 ? -2.484 9.498 -14.242 1.00 83.38 181 ASP A N 1
ATOM 1356 C CA . ASP A 1 181 ? -3.786 9.188 -14.851 1.00 83.38 181 ASP A CA 1
ATOM 1357 C C . ASP A 1 181 ? -4.619 8.157 -14.077 1.00 83.38 181 ASP A C 1
ATOM 1359 O O . ASP A 1 181 ? -5.836 8.106 -14.234 1.00 83.38 181 ASP A O 1
ATOM 1363 N N . ARG A 1 182 ? -3.977 7.289 -13.282 1.00 84.88 182 ARG A N 1
ATOM 1364 C CA . ARG A 1 182 ? -4.656 6.208 -12.532 1.00 84.88 182 ARG A CA 1
ATOM 1365 C C . ARG A 1 182 ? -4.565 6.356 -11.016 1.00 84.88 182 ARG A C 1
ATOM 1367 O O . ARG A 1 182 ? -5.005 5.460 -10.297 1.00 84.88 182 ARG A O 1
ATOM 1374 N N . GLY A 1 183 ? -3.942 7.426 -10.536 1.00 91.44 183 GLY A N 1
ATOM 1375 C CA . GLY A 1 183 ? -3.649 7.593 -9.123 1.00 91.44 183 GLY A CA 1
ATOM 1376 C C . GLY A 1 183 ? -2.571 6.641 -8.597 1.00 91.44 183 GLY A C 1
ATOM 1377 O O . GLY A 1 183 ? -1.770 6.044 -9.331 1.00 91.44 183 GLY A O 1
ATOM 1378 N N . LEU A 1 184 ? -2.569 6.509 -7.276 1.00 94.69 184 LEU A N 1
ATOM 1379 C CA . LEU A 1 184 ? -1.748 5.573 -6.520 1.00 94.69 184 LEU A CA 1
ATOM 1380 C C . LEU A 1 184 ? -2.572 4.331 -6.167 1.00 94.69 184 LEU A C 1
ATOM 1382 O O . LEU A 1 184 ? -3.704 4.423 -5.694 1.00 94.69 184 LEU A O 1
ATOM 1386 N N . ARG A 1 185 ? -2.008 3.141 -6.342 1.00 96.81 185 ARG A N 1
ATOM 1387 C CA . ARG A 1 185 ? -2.640 1.909 -5.862 1.00 96.81 185 ARG A CA 1
ATOM 1388 C C . ARG A 1 185 ? -1.658 1.099 -5.052 1.00 96.81 185 ARG A C 1
ATOM 1390 O O . ARG A 1 185 ? -0.574 0.776 -5.533 1.00 96.81 185 ARG A O 1
ATOM 1397 N N . PHE A 1 186 ? -2.087 0.731 -3.857 1.00 98.12 186 PHE A N 1
ATOM 1398 C CA . PHE A 1 186 ? -1.305 -0.043 -2.909 1.00 98.12 186 PHE A CA 1
ATOM 1399 C C . PHE A 1 186 ? -1.972 -1.387 -2.651 1.00 98.12 186 PHE A C 1
ATOM 1401 O O . PHE A 1 186 ? -3.196 -1.475 -2.619 1.00 98.12 186 PHE A O 1
ATOM 1408 N N . MET A 1 187 ? -1.177 -2.420 -2.402 1.00 98.19 187 MET A N 1
ATOM 1409 C CA . MET A 1 187 ? -1.656 -3.686 -1.862 1.00 98.19 187 MET A CA 1
ATOM 1410 C C . MET A 1 187 ? -1.054 -3.887 -0.472 1.00 98.19 187 MET A C 1
ATOM 1412 O O . MET A 1 187 ? 0.151 -4.106 -0.334 1.00 98.19 187 MET A O 1
ATOM 1416 N N . LEU A 1 188 ? -1.891 -3.809 0.564 1.00 98.00 188 LEU A N 1
ATOM 1417 C CA . LEU A 1 188 ? -1.495 -4.098 1.941 1.00 98.00 188 LEU A CA 1
ATOM 1418 C C . LEU A 1 188 ? -1.518 -5.614 2.148 1.00 98.00 188 LEU A C 1
ATOM 1420 O O . LEU A 1 188 ? -2.583 -6.226 2.240 1.00 98.00 188 LEU A O 1
ATOM 1424 N N . ARG A 1 189 ? -0.331 -6.220 2.222 1.00 96.12 189 ARG A N 1
ATOM 1425 C CA . ARG A 1 189 ? -0.169 -7.670 2.391 1.00 96.12 189 ARG A CA 1
ATOM 1426 C C . ARG A 1 189 ? -0.333 -8.094 3.851 1.00 96.12 189 ARG A C 1
ATOM 1428 O O . ARG A 1 189 ? -0.917 -9.142 4.102 1.00 96.12 189 ARG A O 1
ATOM 1435 N N . HIS A 1 190 ? 0.192 -7.305 4.790 1.00 96.19 190 HIS A N 1
ATOM 1436 C CA . HIS A 1 190 ? 0.019 -7.468 6.240 1.00 96.19 190 HIS A CA 1
ATOM 1437 C C . HIS A 1 190 ? 0.495 -6.215 6.996 1.00 96.19 190 HIS A C 1
ATOM 1439 O O . HIS A 1 190 ? 1.237 -5.400 6.444 1.00 96.19 190 HIS A O 1
ATOM 1445 N N . GLY A 1 191 ? 0.119 -6.096 8.268 1.00 95.31 191 GLY A N 1
ATOM 1446 C CA . GLY A 1 191 ? 0.497 -4.999 9.160 1.00 95.31 191 GLY A CA 1
ATOM 1447 C C . GLY A 1 191 ? -0.430 -3.798 9.026 1.00 95.31 191 GLY A C 1
ATOM 1448 O O . GLY A 1 191 ? -1.617 -3.964 8.760 1.00 95.31 191 GLY A O 1
ATOM 1449 N N . SER A 1 192 ? 0.083 -2.591 9.233 1.00 95.50 192 SER A N 1
ATOM 1450 C CA . SER A 1 192 ? -0.729 -1.384 9.331 1.00 95.50 192 SER A CA 1
ATOM 1451 C C . SER A 1 192 ? -0.191 -0.221 8.508 1.00 95.50 192 SER A C 1
ATOM 1453 O O . SER A 1 192 ? 1.015 -0.022 8.351 1.00 95.50 192 SER A O 1
ATOM 1455 N N . VAL A 1 193 ? -1.119 0.585 8.002 1.00 96.75 193 VAL A N 1
ATOM 1456 C CA . VAL A 1 193 ? -0.831 1.822 7.279 1.00 96.75 193 VAL A CA 1
ATOM 1457 C C . VAL A 1 193 ? -1.705 2.944 7.801 1.00 96.75 193 VAL A C 1
ATOM 1459 O O . VAL A 1 193 ? -2.881 2.738 8.092 1.00 96.75 193 VAL A O 1
ATOM 1462 N N . VAL A 1 194 ? -1.141 4.141 7.886 1.00 96.69 194 VAL A N 1
ATOM 1463 C CA . VAL A 1 194 ? -1.895 5.387 8.028 1.00 96.69 194 VAL A CA 1
ATOM 1464 C C . VAL A 1 194 ? -1.707 6.168 6.744 1.00 96.69 194 VAL A C 1
ATOM 1466 O O . VAL A 1 194 ? -0.585 6.361 6.286 1.00 96.69 194 VAL A O 1
ATOM 1469 N N . SER A 1 195 ? -2.808 6.590 6.140 1.00 96.06 195 SER A N 1
ATOM 1470 C CA . SER A 1 195 ? -2.794 7.382 4.921 1.00 96.06 195 SER A CA 1
ATOM 1471 C C . SER A 1 195 ? -3.423 8.734 5.194 1.00 96.06 195 SER A C 1
ATOM 1473 O O . SER A 1 195 ? -4.489 8.813 5.807 1.00 96.06 195 SER A O 1
ATOM 1475 N N . ARG A 1 196 ? -2.758 9.790 4.729 1.00 95.00 196 ARG A N 1
ATOM 1476 C CA . ARG A 1 196 ? -3.231 11.169 4.813 1.00 95.00 196 ARG A CA 1
ATOM 1477 C C . ARG A 1 196 ? -3.211 11.782 3.427 1.00 95.00 196 ARG A C 1
ATOM 1479 O O . ARG A 1 196 ? -2.201 11.713 2.735 1.00 95.00 196 ARG A O 1
ATOM 1486 N N . SER A 1 197 ? -4.303 12.417 3.033 1.00 93.12 197 SER A N 1
ATOM 1487 C CA . SER A 1 197 ? -4.338 13.220 1.817 1.00 93.12 197 SER A CA 1
ATOM 1488 C C . SER A 1 197 ? -4.951 14.578 2.110 1.00 93.12 197 SER A C 1
ATOM 1490 O O . SER A 1 197 ? -6.048 14.665 2.652 1.00 93.12 197 SER A O 1
ATOM 1492 N N . SER A 1 198 ? -4.237 15.637 1.738 1.00 85.62 198 SER A N 1
ATOM 1493 C CA . SER A 1 198 ? -4.759 17.010 1.672 1.00 85.62 198 SER A CA 1
ATOM 1494 C C . SER A 1 198 ? -4.943 17.495 0.228 1.00 85.62 198 SER A C 1
ATOM 1496 O O . SER A 1 198 ? -5.312 18.647 0.002 1.00 85.62 198 SER A O 1
ATOM 1498 N N . GLY A 1 199 ? -4.660 16.631 -0.754 1.00 71.88 199 GLY A N 1
ATOM 1499 C CA . GLY A 1 199 ? -4.598 16.972 -2.173 1.00 71.88 199 GLY A CA 1
ATOM 1500 C C . GLY A 1 199 ? -5.616 16.230 -3.039 1.00 71.88 199 GLY A C 1
ATOM 1501 O O . GLY A 1 199 ? -6.460 15.478 -2.561 1.00 71.88 199 GLY A O 1
ATOM 1502 N N . SER A 1 200 ? -5.497 16.434 -4.350 1.00 81.19 200 SER A N 1
ATOM 1503 C CA . SER A 1 200 ? -6.328 15.804 -5.385 1.00 81.19 200 SER A CA 1
ATOM 1504 C C . SER A 1 200 ? -5.746 14.493 -5.921 1.00 81.19 200 SER A C 1
ATOM 1506 O O . SER A 1 200 ? -6.156 14.036 -6.984 1.00 81.19 200 SER A O 1
ATOM 1508 N N . VAL A 1 201 ? -4.727 13.938 -5.260 1.00 87.81 201 VAL A N 1
ATOM 1509 C CA . VAL A 1 201 ? -4.133 12.665 -5.674 1.00 87.81 201 VAL A CA 1
ATOM 1510 C C . VAL A 1 201 ? -5.177 11.587 -5.431 1.00 87.81 201 VAL A C 1
ATOM 1512 O O . VAL A 1 201 ? -5.619 11.411 -4.297 1.00 87.81 201 VAL A O 1
ATOM 1515 N N . GLU A 1 202 ? -5.584 10.888 -6.485 1.00 91.88 202 GLU A N 1
ATOM 1516 C CA . GLU A 1 202 ? -6.423 9.702 -6.353 1.00 91.88 202 GLU A CA 1
ATOM 1517 C C . GLU A 1 202 ? -5.582 8.547 -5.821 1.00 91.88 202 GLU A C 1
ATOM 1519 O O . GLU A 1 202 ? -4.433 8.356 -6.229 1.00 91.88 202 GLU A O 1
ATOM 1524 N N . TYR A 1 203 ? -6.140 7.773 -4.896 1.00 95.00 203 TYR A N 1
ATOM 1525 C CA . TYR A 1 203 ? -5.445 6.625 -4.340 1.00 95.00 203 TYR A CA 1
ATOM 1526 C C . TYR A 1 203 ? -6.414 5.535 -3.894 1.00 95.00 203 TYR A C 1
ATOM 1528 O O . TYR A 1 203 ? -7.587 5.791 -3.644 1.00 95.00 203 TYR A O 1
ATOM 1536 N N . SER A 1 204 ? -5.927 4.302 -3.816 1.00 96.81 204 SER A N 1
ATOM 1537 C CA . SER A 1 204 ? -6.713 3.140 -3.392 1.00 96.81 204 SER A CA 1
ATOM 1538 C C . SER A 1 204 ? -5.828 2.085 -2.739 1.00 96.81 204 SER A C 1
ATOM 1540 O O . SER A 1 204 ? -4.621 2.024 -2.996 1.00 96.81 204 SER A O 1
ATOM 1542 N N . PHE A 1 205 ? -6.437 1.251 -1.899 1.00 97.88 205 PHE A N 1
ATOM 1543 C CA . PHE A 1 205 ? -5.780 0.107 -1.277 1.00 97.88 205 PHE A CA 1
ATOM 1544 C C . PHE A 1 205 ? -6.526 -1.182 -1.617 1.00 97.88 205 PHE A C 1
ATOM 1546 O O . PHE A 1 205 ? -7.752 -1.219 -1.619 1.00 97.88 205 PHE A O 1
ATOM 1553 N N . GLU A 1 206 ? -5.779 -2.251 -1.850 1.00 97.44 206 GLU A N 1
ATOM 1554 C CA . GLU A 1 206 ? -6.279 -3.619 -1.925 1.00 97.44 206 GLU A CA 1
ATOM 1555 C C . GLU A 1 206 ? -5.736 -4.402 -0.728 1.00 97.44 206 GLU A C 1
ATOM 1557 O O . GLU A 1 206 ? -4.555 -4.298 -0.381 1.00 97.44 206 GLU A O 1
ATOM 1562 N N . CYS A 1 207 ? -6.595 -5.162 -0.053 1.00 95.12 207 CYS A N 1
ATOM 1563 C CA . CYS A 1 207 ? -6.204 -5.885 1.149 1.00 95.12 207 CYS A CA 1
ATOM 1564 C C . CYS A 1 207 ? -7.108 -7.094 1.390 1.00 95.12 207 CYS A C 1
ATOM 1566 O O . CYS A 1 207 ? -8.304 -6.923 1.577 1.00 95.12 207 CYS A O 1
ATOM 1568 N N . GLY A 1 208 ? -6.566 -8.316 1.380 1.00 88.25 208 GLY A N 1
ATOM 1569 C CA . GLY A 1 208 ? -7.327 -9.523 1.746 1.00 88.25 208 GLY A CA 1
ATOM 1570 C C . GLY A 1 208 ? -8.611 -9.783 0.941 1.00 88.25 208 GLY A C 1
ATOM 1571 O O . GLY A 1 208 ? -9.533 -10.394 1.468 1.00 88.25 208 GLY A O 1
ATOM 1572 N N . GLY A 1 209 ? -8.695 -9.298 -0.304 1.00 92.44 209 GLY A N 1
ATOM 1573 C CA . GLY A 1 209 ? -9.905 -9.364 -1.139 1.00 92.44 209 GLY A CA 1
ATOM 1574 C C . GLY A 1 209 ? -10.834 -8.149 -1.024 1.00 92.44 209 GLY A C 1
ATOM 1575 O O . GLY A 1 209 ? -11.774 -8.033 -1.806 1.00 92.44 209 GLY A O 1
ATOM 1576 N N . TYR A 1 210 ? -10.550 -7.218 -0.113 1.00 96.69 210 TYR A N 1
ATOM 1577 C CA . TYR A 1 210 ? -11.238 -5.936 -0.022 1.00 96.69 210 TYR A CA 1
ATOM 1578 C C . TYR A 1 210 ? -10.566 -4.885 -0.911 1.00 96.69 210 TYR A C 1
ATOM 1580 O O . TYR A 1 210 ? -9.340 -4.751 -0.931 1.00 96.69 210 TYR A O 1
ATOM 1588 N N . SER A 1 211 ? -11.391 -4.097 -1.591 1.00 97.50 211 SER A N 1
ATOM 1589 C CA . SER A 1 211 ? -11.032 -2.853 -2.261 1.00 97.50 211 SER A CA 1
ATOM 1590 C C . SER A 1 211 ? -11.423 -1.680 -1.370 1.00 97.50 211 SER A C 1
ATOM 1592 O O . SER A 1 211 ? -12.584 -1.535 -0.986 1.00 97.50 211 SER A O 1
ATOM 1594 N N . ILE A 1 212 ? -10.458 -0.819 -1.072 1.00 97.44 212 ILE A N 1
ATOM 1595 C CA . ILE A 1 212 ? -10.617 0.356 -0.226 1.00 97.44 212 ILE A CA 1
ATOM 1596 C C . ILE A 1 212 ? -10.408 1.598 -1.089 1.00 97.44 212 ILE A C 1
ATOM 1598 O O . ILE A 1 212 ? -9.314 1.835 -1.609 1.00 97.44 212 ILE A O 1
ATOM 1602 N N . VAL A 1 213 ? -11.466 2.395 -1.228 1.00 95.69 213 VAL A N 1
ATOM 1603 C CA . VAL A 1 213 ? -11.492 3.621 -2.033 1.00 95.69 213 VAL A CA 1
ATOM 1604 C C . VAL A 1 213 ? -11.760 4.816 -1.113 1.00 95.69 213 VAL A C 1
ATOM 1606 O O . VAL A 1 213 ? -12.897 5.018 -0.673 1.00 95.69 213 VAL A O 1
ATOM 1609 N N . PRO A 1 214 ? -10.724 5.599 -0.782 1.00 90.88 214 PRO A N 1
ATOM 1610 C CA . PRO A 1 214 ? -10.845 6.807 0.023 1.00 90.88 214 PRO A CA 1
ATOM 1611 C C . PRO A 1 214 ? -11.257 8.017 -0.820 1.00 90.88 214 PRO A C 1
ATOM 1613 O O . PRO A 1 214 ? -10.972 8.087 -2.014 1.00 90.88 214 PRO A O 1
ATOM 1616 N N . ALA A 1 215 ? -11.876 9.009 -0.184 1.00 81.56 215 ALA A N 1
ATOM 1617 C CA . ALA A 1 215 ? -12.242 10.277 -0.816 1.00 81.56 215 ALA A CA 1
ATOM 1618 C C . ALA A 1 215 ? -11.536 11.470 -0.141 1.00 81.56 215 ALA A C 1
ATOM 1620 O O . ALA A 1 215 ? -12.173 12.225 0.590 1.00 81.56 215 ALA A O 1
ATOM 1621 N N . GLY A 1 216 ? -10.220 11.613 -0.362 1.00 69.00 216 GLY A N 1
ATOM 1622 C CA . GLY A 1 216 ? -9.417 12.740 0.150 1.00 69.00 216 GLY A CA 1
ATOM 1623 C C . GLY A 1 216 ? -9.385 12.817 1.681 1.00 69.00 216 GLY A C 1
ATOM 1624 O O . GLY A 1 216 ? -9.941 13.740 2.270 1.00 69.00 216 GLY A O 1
ATOM 1625 N N . THR A 1 217 ? -8.789 11.813 2.327 1.00 87.50 217 THR A N 1
ATOM 1626 C CA . THR A 1 217 ? -9.060 11.498 3.741 1.00 87.50 217 THR A CA 1
ATOM 1627 C C . THR A 1 217 ? -7.826 11.218 4.584 1.00 87.50 217 THR A C 1
ATOM 1629 O O . THR A 1 217 ? -6.753 10.919 4.058 1.00 87.50 217 THR A O 1
ATOM 1632 N N . GLU A 1 218 ? -8.030 11.182 5.901 1.00 94.88 218 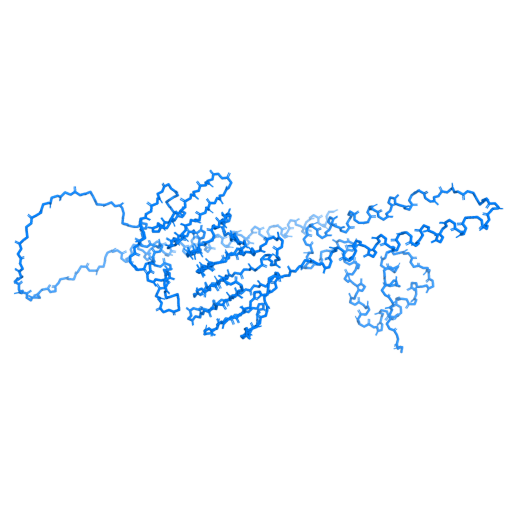GLU A N 1
ATOM 1633 C CA . GLU A 1 218 ? -7.101 10.601 6.870 1.00 94.88 218 GLU A CA 1
ATOM 1634 C C . GLU A 1 218 ? -7.715 9.339 7.490 1.00 94.88 218 GLU A C 1
ATOM 1636 O O . GLU A 1 218 ? -8.804 9.382 8.074 1.00 94.88 218 GLU A O 1
ATOM 1641 N N . PHE A 1 219 ? -7.025 8.207 7.349 1.00 96.06 219 PHE A N 1
ATOM 1642 C CA . PHE A 1 219 ? -7.470 6.923 7.888 1.00 96.06 219 PHE A CA 1
ATOM 1643 C C . PHE A 1 219 ? -6.305 5.978 8.180 1.00 96.06 219 PHE A C 1
ATOM 1645 O O . PHE A 1 219 ? -5.181 6.159 7.710 1.00 96.06 219 PHE A O 1
ATOM 1652 N N . MET A 1 220 ? -6.613 4.928 8.933 1.00 96.50 220 MET A N 1
ATOM 1653 C CA . MET A 1 220 ? -5.733 3.815 9.248 1.00 96.50 220 MET A CA 1
ATOM 1654 C C . MET A 1 220 ? -6.354 2.524 8.730 1.00 96.50 220 MET A C 1
ATOM 1656 O O . MET A 1 220 ? -7.549 2.296 8.920 1.00 96.50 220 MET A O 1
ATOM 1660 N N . LEU A 1 221 ? -5.531 1.665 8.136 1.00 97.06 221 LEU A N 1
ATOM 1661 C CA . LEU A 1 221 ? -5.856 0.264 7.881 1.00 97.06 221 LEU A CA 1
ATOM 1662 C C . LEU A 1 221 ? -4.898 -0.619 8.674 1.00 97.06 221 LEU A C 1
ATOM 1664 O O . LEU A 1 221 ? -3.712 -0.311 8.788 1.00 97.06 221 LEU A O 1
ATOM 1668 N N . SER A 1 222 ? -5.402 -1.730 9.191 1.00 96.50 222 SER A N 1
ATOM 1669 C CA . SER A 1 222 ? -4.592 -2.801 9.765 1.00 96.50 222 SER A CA 1
ATOM 1670 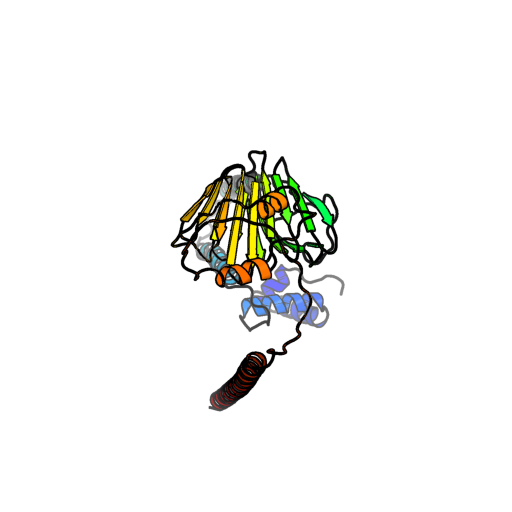C C . SER A 1 222 ? -5.102 -4.139 9.256 1.00 96.50 222 SER A C 1
ATOM 1672 O O . SER A 1 222 ? -6.304 -4.393 9.288 1.00 96.50 222 SER A O 1
ATOM 1674 N N . TYR A 1 223 ? -4.198 -4.981 8.769 1.00 96.19 223 TYR A N 1
ATOM 1675 C CA . TYR A 1 223 ? -4.511 -6.293 8.233 1.00 96.19 223 TYR A CA 1
ATOM 1676 C C . TYR A 1 223 ? -3.589 -7.358 8.807 1.00 96.19 223 TYR A C 1
ATOM 1678 O O . TYR A 1 223 ? -2.376 -7.344 8.591 1.00 96.19 223 TYR A O 1
ATOM 1686 N N . SER A 1 224 ? -4.177 -8.305 9.528 1.00 93.31 224 SER A N 1
ATOM 1687 C CA . SER A 1 224 ? -3.476 -9.449 10.110 1.00 93.31 224 SER A CA 1
ATOM 1688 C C . SER A 1 224 ? -4.388 -10.658 10.087 1.00 93.31 224 SER A C 1
ATOM 1690 O O . SER A 1 224 ? -5.581 -10.530 10.347 1.00 93.31 224 SER A O 1
ATOM 1692 N N . ASP A 1 225 ? -3.835 -11.834 9.791 1.00 90.19 225 ASP A N 1
ATOM 1693 C CA . ASP A 1 225 ? -4.548 -13.114 9.901 1.00 90.19 225 ASP A CA 1
ATOM 1694 C C . ASP A 1 225 ? -5.897 -13.153 9.156 1.00 90.19 225 ASP A C 1
ATOM 1696 O O . ASP A 1 225 ? -6.867 -13.752 9.619 1.00 90.19 225 ASP A O 1
ATOM 1700 N N . GLY A 1 226 ? -5.980 -12.479 8.003 1.00 89.88 226 GLY A N 1
ATOM 1701 C CA . GLY A 1 226 ? -7.208 -12.397 7.204 1.00 89.88 226 GLY A CA 1
ATOM 1702 C C . GLY A 1 226 ? -8.239 -11.381 7.705 1.00 89.88 226 GLY A C 1
ATOM 1703 O O . GLY A 1 226 ? -9.320 -11.282 7.126 1.00 89.88 226 GLY A O 1
ATOM 1704 N N . ARG A 1 227 ? -7.927 -10.619 8.756 1.00 94.12 227 ARG A N 1
ATOM 1705 C CA . ARG A 1 227 ? -8.825 -9.638 9.370 1.00 94.12 227 ARG A CA 1
ATOM 1706 C C . ARG A 1 227 ? -8.401 -8.229 9.013 1.00 94.12 227 ARG A C 1
ATOM 1708 O O . ARG A 1 227 ? -7.249 -7.861 9.227 1.00 94.12 227 ARG A O 1
ATOM 1715 N N . LEU A 1 228 ? -9.342 -7.448 8.495 1.00 96.25 228 LEU A N 1
ATOM 1716 C CA . LEU A 1 228 ? -9.162 -6.045 8.150 1.00 96.25 228 LEU A CA 1
ATOM 1717 C C . LEU A 1 228 ? -9.827 -5.168 9.209 1.00 96.25 228 LEU A C 1
ATOM 1719 O O . LEU A 1 228 ? -11.016 -5.303 9.485 1.00 96.25 228 LEU A O 1
ATOM 1723 N N . PHE A 1 229 ? -9.063 -4.237 9.758 1.00 96.38 229 PHE A N 1
ATOM 1724 C CA . PHE A 1 229 ? -9.542 -3.150 10.595 1.00 96.38 229 PHE A CA 1
ATOM 1725 C C . PHE A 1 229 ? -9.328 -1.824 9.869 1.00 96.38 229 PHE A C 1
ATOM 1727 O O . PHE A 1 229 ? -8.262 -1.596 9.294 1.00 96.38 229 PHE A O 1
ATOM 1734 N N . ALA A 1 230 ? -10.322 -0.944 9.926 1.00 96.94 230 ALA A N 1
ATOM 1735 C CA . ALA A 1 230 ? -10.261 0.387 9.345 1.00 96.94 230 ALA A CA 1
ATOM 1736 C C . ALA A 1 230 ? -10.780 1.431 10.334 1.00 96.94 230 ALA A C 1
ATOM 1738 O O . ALA A 1 230 ? -11.776 1.206 11.017 1.00 96.94 230 ALA A O 1
ATOM 1739 N N . ALA A 1 231 ? -10.121 2.583 10.398 1.00 97.06 231 ALA A N 1
ATOM 1740 C CA . ALA A 1 231 ? -10.519 3.704 11.243 1.00 97.06 231 ALA A CA 1
ATOM 1741 C C . ALA A 1 231 ? -10.306 5.021 10.500 1.00 97.06 231 ALA A C 1
ATOM 1743 O O . ALA A 1 231 ? -9.240 5.222 9.919 1.00 97.06 231 ALA A O 1
ATOM 1744 N N . VAL A 1 232 ? -11.292 5.917 10.524 1.00 96.69 232 VAL A N 1
ATOM 1745 C CA . VAL A 1 232 ? -11.275 7.166 9.747 1.00 96.69 232 VAL A CA 1
ATOM 1746 C C . VAL A 1 232 ? -11.320 8.357 10.698 1.00 96.69 232 VAL A C 1
ATOM 1748 O O . VAL A 1 232 ? -12.269 8.506 11.465 1.00 96.69 232 VAL A O 1
ATOM 1751 N N . SER A 1 233 ? -10.314 9.233 10.652 1.00 95.44 233 SER A N 1
ATOM 1752 C CA . SER A 1 233 ? -10.341 10.500 11.403 1.00 95.44 233 SER A CA 1
ATOM 1753 C C . SER A 1 233 ? -10.916 11.646 10.580 1.00 95.44 233 SER A C 1
ATOM 1755 O O . SER A 1 233 ? -11.555 12.528 11.149 1.00 95.44 233 SER A O 1
ATOM 1757 N N . GLN A 1 234 ? -10.712 11.655 9.257 1.00 94.94 234 GLN A N 1
ATOM 1758 C CA . GLN A 1 234 ? -11.192 12.728 8.381 1.00 94.94 234 GLN A CA 1
ATOM 1759 C C . GLN A 1 234 ? -11.748 12.192 7.063 1.00 94.94 234 GLN A C 1
ATOM 1761 O O . GLN A 1 234 ? -11.145 11.329 6.432 1.00 94.94 234 GLN A O 1
ATOM 1766 N N . GLY A 1 235 ? -12.867 12.773 6.622 1.00 93.94 235 GLY A N 1
ATOM 1767 C CA . GLY A 1 235 ? -13.556 12.429 5.379 1.00 93.94 235 GLY A CA 1
ATOM 1768 C C . GLY A 1 235 ? -14.299 11.093 5.451 1.00 93.94 235 GLY A C 1
ATOM 1769 O O . GLY A 1 235 ? -15.004 10.837 6.424 1.00 93.94 235 GLY A O 1
ATOM 1770 N N . LYS A 1 236 ? -14.197 10.276 4.399 1.00 94.81 236 LYS A N 1
ATOM 1771 C CA . LYS A 1 236 ? -14.832 8.958 4.309 1.00 94.81 236 LYS A CA 1
ATOM 1772 C C . LYS A 1 236 ? -14.052 7.926 3.493 1.00 94.81 236 LYS A C 1
ATOM 1774 O O . LYS A 1 236 ? -13.385 8.256 2.508 1.00 94.81 236 LYS A O 1
ATOM 1779 N N . VAL A 1 237 ? -14.213 6.661 3.859 1.00 96.81 237 VAL A N 1
ATOM 1780 C CA . VAL A 1 237 ? -13.604 5.514 3.180 1.00 96.81 237 VAL A CA 1
ATOM 1781 C C . VAL A 1 237 ? -14.686 4.513 2.804 1.00 96.81 237 VAL A C 1
ATOM 1783 O O . VAL A 1 237 ? -15.504 4.138 3.637 1.00 96.81 237 VAL A O 1
ATOM 1786 N N . VAL A 1 238 ? -14.682 4.055 1.552 1.00 96.94 238 VAL A N 1
ATOM 1787 C CA . VAL A 1 238 ? -15.548 2.957 1.106 1.00 96.94 238 VAL A CA 1
ATOM 1788 C C . VAL A 1 238 ? -14.729 1.676 1.062 1.00 96.94 238 VAL A C 1
ATOM 1790 O O . VAL A 1 238 ? -13.703 1.629 0.385 1.00 96.94 238 VAL A O 1
ATOM 1793 N N . ILE A 1 239 ? -15.192 0.638 1.753 1.00 96.81 239 ILE A N 1
ATOM 1794 C CA . ILE A 1 239 ? -14.616 -0.711 1.718 1.00 96.81 239 ILE A CA 1
ATOM 1795 C C . ILE A 1 239 ? -15.619 -1.632 1.037 1.00 96.81 239 ILE A C 1
ATOM 1797 O O . ILE A 1 239 ? -16.796 -1.642 1.399 1.00 96.81 239 ILE A O 1
ATOM 1801 N N . ALA A 1 240 ? -15.169 -2.396 0.047 1.00 96.56 240 ALA A N 1
ATOM 1802 C CA . ALA A 1 240 ? -16.013 -3.340 -0.674 1.00 96.56 240 ALA A CA 1
ATOM 1803 C C . ALA A 1 240 ? -15.279 -4.649 -0.983 1.00 96.56 240 ALA A C 1
ATOM 1805 O O . ALA A 1 240 ? -14.086 -4.631 -1.271 1.00 96.56 240 ALA A O 1
ATOM 1806 N N . ASP A 1 241 ? -16.001 -5.763 -0.964 1.00 94.94 241 ASP A N 1
ATOM 1807 C CA . ASP A 1 241 ? -15.612 -7.037 -1.577 1.00 94.94 241 ASP A CA 1
ATOM 1808 C C . ASP A 1 241 ? -16.682 -7.454 -2.616 1.00 94.94 241 ASP A C 1
ATOM 1810 O O . ASP A 1 241 ? -17.460 -6.616 -3.082 1.00 94.94 241 ASP A O 1
ATOM 1814 N N . SER A 1 242 ? -16.711 -8.720 -3.042 1.00 93.00 242 SER A N 1
ATOM 1815 C CA . SER A 1 242 ? -17.690 -9.210 -4.026 1.00 93.00 242 SER A CA 1
ATOM 1816 C C . SER A 1 242 ? -19.142 -9.233 -3.533 1.00 93.00 242 SER A C 1
ATOM 1818 O O . SER A 1 242 ? -20.056 -9.242 -4.356 1.00 93.00 242 SER A O 1
ATOM 1820 N N . GLU A 1 243 ? -19.369 -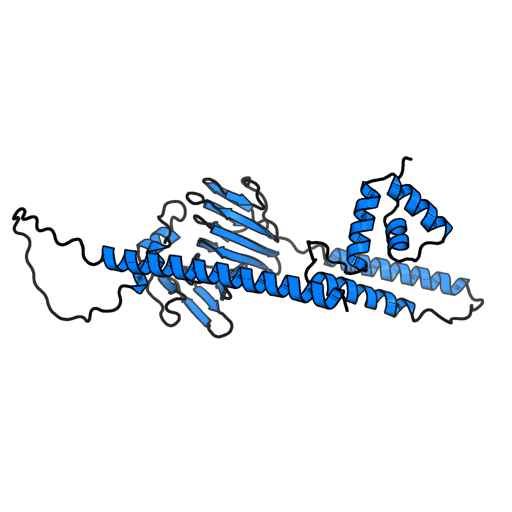9.264 -2.221 1.00 93.75 243 GLU A N 1
ATOM 1821 C CA . GLU A 1 243 ? -20.686 -9.477 -1.600 1.00 93.75 243 GLU A CA 1
ATOM 1822 C C . GLU A 1 243 ? -21.076 -8.356 -0.627 1.00 93.75 243 GLU A C 1
ATOM 1824 O O . GLU A 1 243 ? -22.241 -8.218 -0.255 1.00 93.75 243 GLU A O 1
ATOM 1829 N N . PHE A 1 244 ? -20.112 -7.540 -0.214 1.00 93.12 244 PHE A N 1
ATOM 1830 C CA . PHE A 1 244 ? -20.245 -6.575 0.860 1.00 93.12 244 PHE A CA 1
ATOM 1831 C C . PHE A 1 244 ? -19.695 -5.211 0.451 1.00 93.12 244 PHE A C 1
ATOM 1833 O O . PHE A 1 244 ? -18.678 -5.093 -0.230 1.00 93.12 244 PHE A O 1
ATOM 1840 N N . ARG A 1 245 ? -20.364 -4.151 0.907 1.00 95.69 245 ARG A N 1
ATOM 1841 C CA . ARG A 1 245 ? -19.917 -2.769 0.749 1.00 95.69 245 ARG A CA 1
ATOM 1842 C C . ARG A 1 245 ? -20.324 -1.959 1.967 1.00 95.69 245 ARG A C 1
ATOM 1844 O O . ARG A 1 245 ? -21.490 -1.974 2.349 1.00 95.69 245 ARG A O 1
ATOM 1851 N N . ILE A 1 246 ? -19.384 -1.196 2.507 1.00 96.12 246 ILE A N 1
ATOM 1852 C CA . ILE A 1 246 ? -19.614 -0.284 3.623 1.00 96.12 246 ILE A CA 1
ATOM 1853 C C . ILE A 1 246 ? -18.916 1.051 3.392 1.00 96.12 246 ILE A C 1
ATOM 1855 O O . ILE A 1 246 ? -17.847 1.119 2.786 1.00 96.12 246 ILE A O 1
ATOM 1859 N N . GLU A 1 247 ? -19.548 2.121 3.861 1.00 96.88 247 GLU A N 1
ATOM 1860 C CA . GLU A 1 247 ? -18.961 3.455 3.935 1.00 96.88 247 GLU A CA 1
ATOM 1861 C C . GLU A 1 247 ? -18.670 3.761 5.407 1.00 96.88 247 GLU A C 1
ATOM 1863 O O . GLU A 1 247 ? -19.558 3.641 6.246 1.00 96.88 247 GLU A O 1
ATOM 1868 N N . ILE A 1 248 ? -17.421 4.113 5.710 1.00 96.69 248 ILE A N 1
ATOM 1869 C CA . ILE A 1 248 ? -16.943 4.477 7.045 1.00 96.69 248 ILE A CA 1
ATOM 1870 C C . ILE A 1 248 ? -16.671 5.977 7.029 1.00 96.69 248 ILE A C 1
ATOM 1872 O O . ILE A 1 248 ? -15.859 6.454 6.226 1.00 96.69 248 ILE A O 1
ATOM 1876 N N . SER A 1 249 ? -17.347 6.722 7.894 1.00 96.69 249 SER A N 1
ATOM 1877 C CA . SER A 1 249 ? -17.217 8.175 7.984 1.00 96.69 249 SER A CA 1
ATOM 1878 C C . SER A 1 249 ? -16.200 8.590 9.047 1.00 96.69 249 SER A C 1
ATOM 1880 O O . SER A 1 249 ? -15.751 7.797 9.873 1.00 96.69 249 SER A O 1
ATOM 1882 N N . ALA A 1 250 ? -15.820 9.865 9.032 1.00 96.00 250 ALA A N 1
ATOM 1883 C CA . ALA A 1 250 ? -14.961 10.453 10.051 1.00 96.00 250 ALA A CA 1
ATOM 1884 C C . ALA A 1 250 ? -15.500 10.217 11.472 1.00 96.00 250 ALA A C 1
ATOM 1886 O O . ALA A 1 250 ? -16.672 10.461 11.758 1.00 96.00 250 ALA A O 1
ATOM 1887 N N . GLY A 1 251 ? -14.615 9.793 12.372 1.00 96.38 251 GLY A N 1
ATOM 1888 C CA . GLY A 1 251 ? -14.963 9.453 13.750 1.00 96.38 251 GLY A CA 1
ATOM 1889 C C . GLY A 1 251 ? -15.514 8.038 13.917 1.00 96.38 251 GLY A C 1
ATOM 1890 O O . GLY A 1 251 ? -15.984 7.709 15.007 1.00 96.38 251 GLY A O 1
ATOM 1891 N N . GLU A 1 252 ? -15.438 7.196 12.885 1.00 97.06 252 GLU A N 1
ATOM 1892 C CA . GLU A 1 252 ? -15.886 5.805 12.922 1.00 97.06 252 GLU A CA 1
ATOM 1893 C C . GLU A 1 252 ? -14.740 4.822 12.658 1.00 97.06 252 GLU A C 1
ATOM 1895 O O . GLU A 1 252 ? -13.704 5.140 12.059 1.00 97.06 252 GLU A O 1
ATOM 1900 N N . LYS A 1 253 ? -14.944 3.591 13.121 1.00 96.12 253 LYS A N 1
ATOM 1901 C CA . LYS A 1 253 ? -14.092 2.437 12.859 1.00 96.12 253 LYS A CA 1
ATOM 1902 C C . LYS A 1 253 ? -14.932 1.209 12.526 1.00 96.12 253 LYS A C 1
ATOM 1904 O O . LYS A 1 253 ? -16.088 1.089 12.930 1.00 96.12 253 LYS A O 1
ATOM 1909 N N . TRP A 1 254 ? -14.313 0.286 11.810 1.00 96.94 254 TRP A N 1
ATOM 1910 C CA . TRP A 1 254 ? -14.921 -0.934 11.301 1.00 96.94 254 TRP A CA 1
ATOM 1911 C C . TRP A 1 254 ? -13.929 -2.096 11.366 1.00 96.94 254 TRP A C 1
ATOM 1913 O O . TRP A 1 254 ? -12.716 -1.903 11.256 1.00 96.94 254 TRP A O 1
ATOM 1923 N N . SER A 1 255 ? -14.452 -3.311 11.516 1.00 95.56 255 SER A N 1
ATOM 1924 C CA . SER A 1 255 ? -13.671 -4.545 11.480 1.00 95.56 255 SER A CA 1
ATOM 1925 C C . SER A 1 255 ? -14.382 -5.597 10.642 1.00 95.56 255 SER A C 1
ATOM 1927 O O . SER A 1 255 ? -15.590 -5.789 10.771 1.00 95.56 255 SER A O 1
ATOM 1929 N N . SER A 1 256 ? -13.623 -6.356 9.857 1.00 94.94 256 SER A N 1
ATOM 1930 C CA . SER A 1 256 ? -14.144 -7.502 9.113 1.00 94.94 256 SER A CA 1
ATOM 1931 C C . SER A 1 256 ? -14.711 -8.607 10.008 1.00 94.94 256 SER A C 1
ATOM 1933 O O . SER A 1 256 ? -15.490 -9.420 9.521 1.0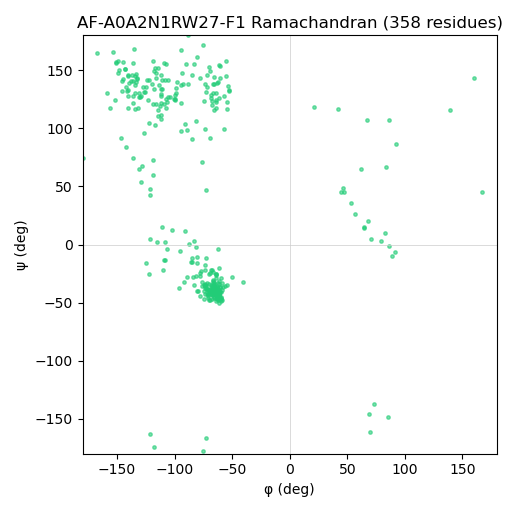0 94.94 256 SER A O 1
ATOM 1935 N N . ASP A 1 257 ? -14.332 -8.644 11.292 1.00 92.88 257 ASP A N 1
ATOM 1936 C CA . ASP A 1 257 ? -14.894 -9.581 12.279 1.00 92.88 257 ASP A CA 1
ATOM 1937 C C . ASP A 1 257 ? -16.360 -9.257 12.616 1.00 92.88 257 ASP A C 1
ATOM 1939 O O . ASP A 1 257 ? -17.111 -10.139 13.021 1.00 92.88 257 ASP A O 1
ATOM 1943 N N . ASN A 1 258 ? -16.779 -8.000 12.438 1.00 92.94 258 ASN A N 1
ATOM 1944 C CA . ASN A 1 258 ? -18.149 -7.548 12.653 1.00 92.94 258 ASN A CA 1
ATOM 1945 C C . ASN A 1 258 ? -18.576 -6.629 11.503 1.00 92.94 258 ASN A C 1
ATOM 1947 O O . ASN A 1 258 ? -18.643 -5.408 11.643 1.00 92.94 258 ASN A O 1
ATOM 1951 N N . ARG A 1 259 ? -18.835 -7.239 10.340 1.00 92.12 259 ARG A N 1
ATOM 1952 C CA . ARG A 1 259 ? -19.071 -6.516 9.082 1.00 92.12 259 ARG A CA 1
ATOM 1953 C C . ARG A 1 259 ? -20.263 -5.557 9.139 1.00 92.12 259 ARG A C 1
ATOM 1955 O O . ARG A 1 259 ? -20.251 -4.559 8.428 1.00 92.12 259 ARG A O 1
ATOM 1962 N N . GLU A 1 260 ? -21.265 -5.844 9.964 1.00 89.25 260 GLU A N 1
ATOM 1963 C CA . GLU A 1 260 ? -22.534 -5.105 10.010 1.00 89.25 260 GLU A CA 1
ATOM 1964 C C . GLU A 1 260 ? -22.498 -3.866 10.912 1.00 89.25 260 GLU A C 1
ATOM 1966 O O . GLU A 1 260 ? -23.385 -3.018 10.824 1.00 89.25 260 GLU A O 1
ATOM 1971 N N . SER A 1 261 ? -21.488 -3.744 11.777 1.00 91.81 261 SER A N 1
ATOM 1972 C CA . SER A 1 261 ? -21.435 -2.688 12.786 1.00 91.81 261 SER A CA 1
ATOM 1973 C C . SER A 1 261 ? -20.335 -1.678 12.494 1.00 91.81 261 SER A C 1
ATOM 1975 O O . SER A 1 261 ? -19.176 -2.029 12.279 1.00 91.81 261 SER A O 1
ATOM 1977 N N . LEU A 1 262 ? -20.697 -0.402 12.597 1.00 95.75 262 LEU A N 1
ATOM 1978 C CA . LEU A 1 262 ? -19.752 0.696 12.757 1.00 95.75 262 LEU A CA 1
ATOM 1979 C C . LEU A 1 262 ? -19.670 1.052 14.237 1.00 95.75 262 LEU A C 1
ATOM 1981 O O . LEU A 1 262 ? -20.676 1.060 14.947 1.00 95.75 262 LEU A O 1
ATOM 1985 N N . GLU A 1 263 ? -18.465 1.327 14.709 1.00 95.81 263 GLU A N 1
ATOM 1986 C CA . GLU A 1 263 ? -18.236 1.805 16.066 1.00 95.81 263 GLU A CA 1
ATOM 1987 C C . GLU A 1 263 ? -17.637 3.205 16.033 1.00 95.81 263 GLU A C 1
ATOM 1989 O O . GLU A 1 263 ? -16.902 3.558 15.112 1.00 95.81 263 GLU A O 1
ATOM 1994 N N . HIS A 1 264 ? -17.884 3.993 17.077 1.00 95.94 264 HIS A N 1
ATOM 1995 C CA . HIS A 1 264 ? -17.180 5.257 17.239 1.00 95.94 264 HIS A CA 1
ATOM 1996 C C . HIS A 1 264 ? -15.684 5.040 17.481 1.00 95.94 264 HIS A C 1
ATOM 1998 O O . HIS A 1 264 ? -15.257 4.095 18.154 1.00 95.94 264 HIS A O 1
ATOM 2004 N N . LEU A 1 265 ? -14.892 5.956 16.935 1.00 93.44 265 LEU A N 1
ATOM 2005 C CA . LEU A 1 265 ? -13.453 6.008 17.116 1.00 93.44 265 LEU A CA 1
ATOM 2006 C C . LEU A 1 265 ? -13.130 6.269 18.592 1.00 93.44 265 LEU A C 1
ATOM 2008 O O . LEU A 1 265 ? -13.570 7.260 19.176 1.00 93.44 265 LEU A O 1
ATOM 2012 N N . ASP A 1 266 ? -12.362 5.372 19.206 1.00 92.50 266 ASP A N 1
ATOM 2013 C CA . ASP A 1 266 ? -11.890 5.565 20.574 1.00 92.50 266 ASP A CA 1
ATOM 2014 C C . ASP A 1 266 ? -10.662 6.490 20.626 1.00 92.50 266 ASP A C 1
ATOM 2016 O O . ASP A 1 266 ? -9.965 6.712 19.632 1.00 92.50 266 ASP A O 1
ATOM 2020 N N . LYS A 1 267 ? -10.388 7.035 21.818 1.00 89.62 267 LYS A N 1
ATOM 2021 C CA . LYS A 1 267 ? -9.290 7.989 22.038 1.00 89.62 267 LYS A CA 1
ATOM 2022 C C . LYS A 1 267 ? -7.911 7.402 21.729 1.00 89.62 267 LYS A C 1
ATOM 2024 O O . LYS A 1 267 ? -7.016 8.147 21.344 1.00 89.62 267 LYS A O 1
ATOM 2029 N N . GLU A 1 268 ? -7.727 6.099 21.926 1.00 88.44 268 GLU A N 1
ATOM 2030 C CA . GLU A 1 268 ? -6.455 5.416 21.670 1.00 88.44 268 GLU A CA 1
ATOM 2031 C C . GLU A 1 268 ? -6.179 5.348 20.163 1.00 88.44 268 GLU A C 1
ATOM 2033 O O . GLU A 1 268 ? -5.118 5.763 19.694 1.00 88.44 268 GLU A O 1
ATOM 2038 N N . THR A 1 269 ? -7.177 4.932 19.387 1.00 89.19 269 THR A N 1
ATOM 2039 C CA . THR A 1 269 ? -7.119 4.883 17.923 1.00 89.19 269 THR A CA 1
ATOM 2040 C C . THR A 1 269 ? -6.966 6.284 17.331 1.00 89.19 269 THR A C 1
ATOM 2042 O O . THR A 1 269 ? -6.187 6.485 16.400 1.00 89.19 269 THR A O 1
ATOM 2045 N N . GLU A 1 270 ? -7.649 7.283 17.895 1.00 89.69 270 GLU A N 1
ATOM 2046 C CA . GLU A 1 270 ? -7.496 8.682 17.486 1.00 89.69 270 GLU A CA 1
ATOM 2047 C C . GLU A 1 270 ? -6.065 9.201 17.723 1.00 89.69 270 GLU A C 1
ATOM 2049 O O . GLU A 1 270 ? -5.508 9.914 16.885 1.00 89.69 270 GLU A O 1
ATOM 2054 N N . GLN A 1 271 ? -5.433 8.829 18.841 1.00 87.19 271 GLN A N 1
ATOM 2055 C CA . GLN A 1 271 ? -4.035 9.179 19.113 1.00 87.19 271 GLN A CA 1
ATOM 2056 C C . GLN A 1 271 ? -3.067 8.499 18.142 1.00 87.19 271 GLN A C 1
ATOM 2058 O O . GLN A 1 271 ? -2.115 9.140 17.694 1.00 87.19 271 GLN A O 1
ATOM 2063 N N . LEU A 1 272 ? -3.321 7.241 17.779 1.00 85.50 272 LEU A N 1
ATOM 2064 C CA . LEU A 1 272 ? -2.521 6.513 16.792 1.00 85.50 272 LEU A CA 1
ATOM 2065 C C . LEU A 1 272 ? -2.584 7.153 15.405 1.00 85.50 272 LEU A C 1
ATOM 2067 O O . LEU A 1 272 ? -1.552 7.310 14.757 1.00 85.50 272 LEU A O 1
ATOM 2071 N N . LEU A 1 273 ? -3.776 7.581 14.985 1.00 87.81 273 LEU A N 1
ATOM 2072 C CA . LEU A 1 273 ? -3.973 8.315 13.735 1.00 87.81 273 LEU A CA 1
ATOM 2073 C C . LEU A 1 273 ? -3.202 9.640 13.721 1.00 87.81 273 LEU A C 1
ATOM 2075 O O . LEU A 1 273 ? -2.605 9.977 12.704 1.00 87.81 273 LEU A O 1
ATOM 2079 N N . LYS A 1 274 ? -3.145 10.365 14.847 1.00 86.31 274 LYS A N 1
ATOM 2080 C CA . LYS A 1 274 ? -2.414 11.644 14.959 1.00 86.31 274 LYS A CA 1
ATOM 2081 C C . LYS A 1 274 ? -0.893 11.463 15.026 1.00 86.31 274 LYS A C 1
ATOM 2083 O O . LYS A 1 274 ? -0.166 12.217 14.378 1.00 86.31 274 LYS A O 1
ATOM 2088 N N . SER A 1 275 ? -0.417 10.452 15.751 1.00 82.94 275 SER A N 1
ATOM 2089 C CA . SER A 1 275 ? 1.009 10.232 16.045 1.00 82.94 275 SER A CA 1
ATOM 2090 C C . SER A 1 275 ? 1.465 8.803 15.703 1.00 82.94 275 SER A C 1
ATOM 2092 O O . SER A 1 275 ? 1.834 8.037 16.602 1.00 82.94 275 SER A O 1
ATOM 2094 N N . PRO A 1 276 ? 1.494 8.433 14.410 1.00 74.94 276 PRO A N 1
ATOM 2095 C CA . PRO A 1 276 ? 1.751 7.058 13.978 1.00 74.94 276 PRO A CA 1
ATOM 2096 C C . PRO A 1 276 ? 3.156 6.537 14.347 1.00 74.94 276 PRO A C 1
ATOM 2098 O O . PRO A 1 276 ? 3.350 5.337 14.547 1.00 74.94 276 PRO A O 1
ATOM 2101 N N . SER A 1 277 ? 4.141 7.423 14.517 1.00 63.91 277 SER A N 1
ATOM 2102 C CA . SER A 1 277 ? 5.514 7.073 14.909 1.00 63.91 277 SER A CA 1
ATOM 2103 C C . SER A 1 277 ? 5.692 6.757 16.403 1.00 63.91 277 SER A C 1
ATOM 2105 O O . SER A 1 277 ? 6.631 6.048 16.764 1.00 63.91 277 SER A O 1
ATOM 2107 N N . GLY A 1 278 ? 4.800 7.241 17.279 1.00 50.88 278 GLY A N 1
ATOM 2108 C CA . GLY A 1 278 ? 4.957 7.162 18.741 1.00 50.88 278 GLY A CA 1
ATOM 2109 C C . GLY A 1 278 ? 4.021 6.191 19.466 1.00 50.88 278 GLY A C 1
ATOM 2110 O O . GLY A 1 278 ? 4.247 5.898 20.638 1.00 50.88 278 GLY A O 1
ATOM 2111 N N . GLY A 1 279 ? 2.971 5.696 18.806 1.00 50.91 279 GLY A N 1
ATOM 2112 C CA . GLY A 1 279 ? 1.942 4.884 19.457 1.00 50.91 279 GLY A CA 1
ATOM 2113 C C . GLY A 1 279 ? 2.201 3.373 19.450 1.00 50.91 279 GLY A C 1
ATOM 2114 O O . GLY A 1 279 ? 2.901 2.828 18.590 1.00 50.91 279 GLY A O 1
ATOM 2115 N N . VAL A 1 280 ? 1.607 2.678 20.426 1.00 52.53 280 VAL A N 1
ATOM 2116 C CA . VAL A 1 280 ? 1.467 1.216 20.414 1.00 52.53 280 VAL A CA 1
ATOM 2117 C C . VAL A 1 280 ? 0.385 0.885 19.394 1.00 52.53 280 VAL A C 1
ATOM 2119 O O . VAL A 1 280 ? -0.800 1.023 19.668 1.00 52.53 280 VAL A O 1
ATOM 2122 N N . TRP A 1 281 ? 0.800 0.502 18.190 1.00 55.62 281 TRP A N 1
ATOM 2123 C CA . TRP A 1 281 ? -0.120 0.039 17.155 1.00 55.62 281 TRP A CA 1
ATOM 2124 C C . TRP A 1 281 ? -0.956 -1.128 17.689 1.00 55.62 281 TRP A C 1
ATOM 2126 O O . TRP A 1 281 ? -0.408 -1.931 18.454 1.00 55.62 281 TRP A O 1
ATOM 2136 N N . PRO A 1 282 ? -2.239 -1.256 17.299 1.00 53.72 282 PRO A N 1
ATOM 2137 C CA . PRO A 1 282 ? -3.067 -2.387 17.693 1.00 53.72 282 PRO A CA 1
ATOM 2138 C C . PRO A 1 282 ? -2.372 -3.669 17.232 1.00 53.72 282 PRO A C 1
ATOM 2140 O O . PRO A 1 282 ? -2.371 -4.023 16.056 1.00 53.72 282 PRO A O 1
ATOM 2143 N N . SER A 1 283 ? -1.689 -4.315 18.174 1.00 47.81 283 SER A N 1
ATOM 2144 C CA . SER A 1 283 ? -0.997 -5.581 17.960 1.00 47.81 283 SER A CA 1
ATOM 2145 C C . SER A 1 283 ? -2.020 -6.716 17.910 1.00 47.81 283 SER A C 1
ATOM 2147 O O . SER A 1 283 ? -3.189 -6.515 18.246 1.00 47.81 283 SER A O 1
ATOM 2149 N N . GLU A 1 284 ? -1.586 -7.929 17.550 1.00 46.59 284 GLU A N 1
ATOM 2150 C CA . GLU A 1 284 ? -2.402 -9.156 17.606 1.00 46.59 284 GLU A CA 1
ATOM 2151 C C . GLU A 1 284 ? -3.284 -9.270 18.867 1.00 46.59 284 GLU A C 1
ATOM 2153 O O . GLU A 1 284 ? -4.375 -9.834 18.808 1.00 46.59 284 GLU A O 1
ATOM 2158 N N . ALA A 1 285 ? -2.837 -8.735 20.010 1.00 40.16 285 ALA A N 1
ATOM 2159 C CA . ALA A 1 285 ? -3.583 -8.746 21.266 1.00 40.16 285 ALA A CA 1
ATOM 2160 C C . ALA A 1 285 ? -4.870 -7.896 21.229 1.00 40.16 285 ALA A C 1
ATOM 2162 O O . ALA A 1 285 ? -5.864 -8.278 21.846 1.00 40.16 285 ALA A O 1
ATOM 2163 N N . TYR A 1 286 ? -4.889 -6.786 20.483 1.00 45.56 286 TYR A N 1
ATOM 2164 C CA . TYR A 1 286 ? -6.071 -5.925 20.341 1.00 45.56 286 TYR A CA 1
ATOM 2165 C C . TYR A 1 286 ? -7.172 -6.618 19.521 1.00 45.56 286 TYR A C 1
ATOM 2167 O O . TYR A 1 286 ? -8.346 -6.566 19.885 1.00 45.56 286 TYR A O 1
ATOM 2175 N N . LEU A 1 287 ? -6.794 -7.346 18.461 1.00 49.09 287 LEU A N 1
ATOM 2176 C CA . LEU A 1 287 ? -7.731 -8.132 17.646 1.00 49.09 287 LEU A CA 1
ATOM 2177 C C . LEU A 1 287 ? -8.196 -9.416 18.361 1.00 49.09 287 LEU A C 1
ATOM 2179 O O . LEU A 1 287 ? -9.356 -9.805 18.232 1.00 49.09 287 LEU A O 1
ATOM 2183 N N . LYS A 1 288 ? -7.330 -10.059 19.159 1.00 45.06 288 LYS A N 1
ATOM 2184 C CA . LYS A 1 288 ? -7.674 -11.283 19.911 1.00 45.06 288 LYS A CA 1
ATOM 2185 C C . LYS A 1 288 ? -8.593 -11.023 21.114 1.00 45.06 288 LYS A C 1
ATOM 2187 O O . LYS A 1 288 ? -9.497 -11.819 21.349 1.00 45.06 288 LYS A O 1
ATOM 2192 N N . ASN A 1 289 ? -8.426 -9.916 21.843 1.00 43.50 289 ASN A N 1
ATOM 2193 C CA . ASN A 1 289 ? -9.182 -9.678 23.084 1.00 43.50 289 ASN A CA 1
ATOM 2194 C C . ASN A 1 289 ? -10.614 -9.158 22.885 1.00 43.50 289 ASN A C 1
ATOM 2196 O O . ASN A 1 289 ? -11.421 -9.254 23.808 1.00 43.50 289 ASN A O 1
ATOM 2200 N N . ARG A 1 290 ? -10.984 -8.655 21.701 1.00 47.28 290 ARG A N 1
ATOM 2201 C CA . ARG A 1 290 ? -12.358 -8.178 21.449 1.00 47.28 290 ARG A CA 1
ATOM 2202 C C . ARG A 1 290 ? -13.350 -9.263 21.032 1.00 47.28 290 ARG A C 1
ATOM 2204 O O . ARG A 1 290 ? -14.549 -9.050 21.165 1.00 47.28 290 ARG A O 1
ATOM 2211 N N . GLY A 1 291 ? -12.869 -10.442 20.636 1.00 37.28 291 GLY A N 1
ATOM 2212 C CA . GLY A 1 291 ? -13.720 -11.624 20.452 1.00 37.28 291 GLY A CA 1
ATOM 2213 C C . GLY A 1 291 ? -14.216 -12.247 21.766 1.00 37.28 291 GLY A C 1
ATOM 2214 O O . GLY A 1 291 ? -15.093 -13.102 21.729 1.00 37.28 291 GLY A O 1
ATOM 2215 N N . ALA A 1 292 ? -13.672 -11.834 22.920 1.00 34.38 292 ALA A N 1
ATOM 2216 C CA . ALA A 1 292 ? -13.950 -12.445 24.223 1.00 34.38 292 ALA A CA 1
ATOM 2217 C C . ALA A 1 292 ? -14.842 -11.601 25.157 1.00 34.38 292 ALA A C 1
ATOM 2219 O O . ALA A 1 292 ? -15.201 -12.077 26.230 1.00 34.38 292 ALA A O 1
ATOM 2220 N N . ILE A 1 293 ? -15.228 -10.376 24.776 1.00 35.97 293 ILE A N 1
ATOM 2221 C CA . ILE A 1 293 ? -16.027 -9.474 25.629 1.00 35.97 293 ILE A CA 1
ATOM 2222 C C . ILE A 1 293 ? -17.362 -9.148 24.954 1.00 35.97 293 ILE A C 1
ATOM 2224 O O . ILE A 1 293 ? -17.666 -7.997 24.667 1.00 35.97 293 ILE A O 1
ATOM 2228 N N . ILE A 1 294 ? -18.170 -10.170 24.679 1.00 38.31 294 ILE A N 1
ATOM 2229 C CA . ILE A 1 294 ? -19.620 -10.013 24.502 1.00 38.31 294 ILE A CA 1
ATOM 2230 C C . ILE A 1 294 ? -20.276 -11.238 25.138 1.00 38.31 294 ILE A C 1
ATOM 2232 O O . ILE A 1 294 ? -20.501 -12.234 24.463 1.00 38.31 294 ILE A O 1
ATOM 2236 N N . ASN A 1 295 ? -20.482 -11.191 26.457 1.00 36.38 295 ASN A N 1
ATOM 2237 C CA . ASN A 1 295 ? -21.568 -11.869 27.178 1.00 36.38 295 ASN A CA 1
ATOM 2238 C C . ASN A 1 295 ? -21.473 -11.551 28.679 1.00 36.38 295 ASN A C 1
ATOM 2240 O O . ASN A 1 295 ? -21.126 -12.407 29.482 1.00 36.38 295 ASN A O 1
ATOM 2244 N N . GLU A 1 296 ? -21.843 -10.333 29.069 1.00 28.39 296 GLU A N 1
ATOM 2245 C CA . GLU A 1 296 ? -22.449 -10.120 30.387 1.00 28.39 296 GLU A CA 1
ATOM 2246 C C . GLU A 1 296 ? -23.677 -9.215 30.216 1.00 28.39 296 GLU A C 1
ATOM 2248 O O . GLU A 1 296 ? -23.547 -8.079 29.751 1.00 28.39 296 GLU A O 1
ATOM 2253 N N . PRO A 1 297 ? -24.894 -9.702 30.514 1.00 33.72 297 PRO A N 1
ATOM 2254 C CA . PRO A 1 297 ? -26.083 -8.874 30.458 1.00 33.72 297 PRO A CA 1
ATOM 2255 C C . PRO A 1 297 ? -26.097 -7.891 31.631 1.00 33.72 297 PRO A C 1
ATOM 2257 O O . PRO A 1 297 ? -25.946 -8.262 32.795 1.00 33.72 297 PRO A O 1
ATOM 2260 N N . ALA A 1 298 ? -26.342 -6.627 31.296 1.00 33.00 298 ALA A N 1
ATOM 2261 C CA . ALA A 1 298 ? -26.529 -5.535 32.232 1.00 33.00 298 ALA A CA 1
ATOM 2262 C C . ALA A 1 298 ? -27.631 -5.844 33.257 1.00 33.00 298 ALA A C 1
ATOM 2264 O O . ALA A 1 298 ? -28.796 -6.032 32.899 1.00 33.00 298 ALA A O 1
ATOM 2265 N N . ASN A 1 299 ? -27.286 -5.806 34.546 1.00 33.19 299 ASN A N 1
ATOM 2266 C CA . ASN A 1 299 ? -28.270 -5.557 35.589 1.00 33.19 299 ASN A CA 1
ATOM 2267 C C . ASN A 1 299 ? -27.657 -4.876 36.828 1.00 33.19 299 ASN A C 1
ATOM 2269 O O . ASN A 1 299 ? -26.791 -5.435 37.488 1.00 33.19 299 ASN A O 1
ATOM 2273 N N . ARG A 1 300 ? -28.255 -3.721 37.163 1.00 31.67 300 ARG A N 1
ATOM 2274 C CA . ARG A 1 300 ? -28.348 -3.037 38.475 1.00 31.67 300 ARG A CA 1
ATOM 2275 C C . ARG A 1 300 ? -27.239 -2.079 38.962 1.00 31.67 300 ARG A C 1
ATOM 2277 O O . ARG A 1 300 ? -26.220 -2.475 39.500 1.00 31.67 300 ARG A O 1
ATOM 2284 N N . SER A 1 301 ? -27.632 -0.799 38.914 1.00 29.97 301 SER A N 1
ATOM 2285 C CA . SER A 1 301 ? -27.815 0.142 40.044 1.00 29.97 301 SER A CA 1
ATOM 2286 C C . SER A 1 301 ? -26.625 0.646 40.882 1.00 29.97 301 SER A C 1
ATOM 2288 O O . SER A 1 301 ? -26.141 -0.028 41.778 1.00 29.97 301 SER A O 1
ATOM 2290 N N . LEU A 1 302 ? -26.311 1.929 40.646 1.00 36.22 302 LEU A N 1
ATOM 2291 C CA . LEU A 1 302 ? -26.145 3.064 41.583 1.00 36.22 302 LEU A CA 1
ATOM 2292 C C . LEU A 1 302 ? -25.859 2.813 43.085 1.00 36.22 302 LEU A C 1
ATOM 2294 O O . LEU A 1 302 ? -26.749 2.389 43.814 1.00 36.22 302 LEU A O 1
ATOM 2298 N N . SER A 1 303 ? -24.686 3.311 43.513 1.00 30.09 303 SER A N 1
ATOM 2299 C CA . SER A 1 303 ? -24.323 4.115 44.717 1.00 30.09 303 SER A CA 1
ATOM 2300 C C . SER A 1 303 ? -22.992 3.584 45.273 1.00 30.09 303 SER A C 1
ATOM 2302 O O . SER A 1 303 ? -22.906 2.404 45.577 1.00 30.09 303 SER A O 1
ATOM 2304 N N . GLY A 1 304 ? -21.880 4.319 45.305 1.00 32.09 304 GLY A N 1
ATOM 2305 C CA . GLY A 1 304 ? -21.685 5.551 46.065 1.00 32.09 304 GLY A CA 1
ATOM 2306 C C . GLY A 1 304 ? -21.081 5.218 47.436 1.00 32.09 304 GLY A C 1
ATOM 2307 O O . GLY A 1 304 ? -21.853 4.999 48.354 1.00 32.09 304 GLY A O 1
ATOM 2308 N N . GLU A 1 305 ? -19.744 5.127 47.527 1.00 31.20 305 GLU A N 1
ATOM 2309 C CA . GLU A 1 305 ? -18.854 5.574 48.630 1.00 31.20 305 GLU A CA 1
ATOM 2310 C C . GLU A 1 305 ? -17.473 4.881 48.592 1.00 31.20 305 GLU A C 1
ATOM 2312 O O . GLU A 1 305 ? -17.325 3.727 48.197 1.00 31.20 305 GLU A O 1
ATOM 2317 N N . GLU A 1 306 ? -16.457 5.665 48.950 1.00 32.06 306 GLU A N 1
ATOM 2318 C CA . GLU A 1 306 ? -15.009 5.409 48.913 1.00 32.06 306 GLU A CA 1
ATOM 2319 C C . GLU A 1 306 ? -14.501 4.736 50.227 1.00 32.06 306 GLU A C 1
ATOM 2321 O O . GLU A 1 306 ? -15.311 4.414 51.095 1.00 32.06 306 GLU A O 1
ATOM 2326 N N . PRO A 1 307 ? -13.199 4.413 50.404 1.00 43.06 307 PRO A N 1
ATOM 2327 C CA . PRO A 1 307 ? -12.767 3.040 50.644 1.00 43.06 307 PRO A CA 1
ATOM 2328 C C . PRO A 1 307 ? -12.318 2.750 52.088 1.00 43.06 307 PRO A C 1
ATOM 2330 O O . PRO A 1 307 ? -11.800 3.611 52.800 1.00 43.06 307 PRO A O 1
ATOM 2333 N N . VAL A 1 308 ? -12.401 1.476 52.488 1.00 29.45 308 VAL A N 1
ATOM 2334 C CA . VAL A 1 308 ? -11.752 0.949 53.700 1.00 29.45 308 VAL A CA 1
ATOM 2335 C C . VAL A 1 308 ? -10.647 -0.025 53.302 1.00 29.45 308 VAL A C 1
ATOM 2337 O O . VAL A 1 308 ? -10.889 -1.061 52.688 1.00 29.45 308 VAL A O 1
ATOM 2340 N N . ILE A 1 309 ? -9.423 0.319 53.696 1.00 39.94 309 ILE A N 1
ATOM 2341 C CA . ILE A 1 309 ? -8.226 -0.521 53.631 1.00 39.94 309 ILE A CA 1
ATOM 2342 C C . ILE A 1 309 ? -8.380 -1.687 54.615 1.00 39.94 309 ILE A C 1
ATOM 2344 O O . ILE A 1 309 ? -8.501 -1.446 55.818 1.00 39.94 309 ILE A O 1
ATOM 2348 N N . LYS A 1 310 ? -8.277 -2.933 54.135 1.00 32.97 310 LYS A N 1
ATOM 2349 C CA . LYS A 1 310 ? -7.790 -4.072 54.930 1.00 32.97 310 LYS A CA 1
ATOM 2350 C C . LYS A 1 310 ? -6.930 -5.010 54.087 1.00 32.97 310 LYS A C 1
ATOM 2352 O O . LYS A 1 310 ? -7.236 -5.326 52.944 1.00 32.97 310 LYS A O 1
ATOM 2357 N N . THR A 1 311 ? -5.828 -5.390 54.708 1.00 32.97 311 THR A N 1
ATOM 2358 C CA . THR A 1 311 ? -4.708 -6.187 54.225 1.00 32.97 311 THR A CA 1
ATOM 2359 C C . THR A 1 311 ? -5.031 -7.685 54.203 1.00 32.97 311 THR A C 1
ATOM 2361 O O . THR A 1 311 ? -5.664 -8.174 55.131 1.00 32.97 311 THR A O 1
ATOM 2364 N N . ALA A 1 312 ? -4.509 -8.351 53.167 1.00 37.16 312 ALA A N 1
ATOM 2365 C CA . ALA A 1 312 ? -4.020 -9.733 53.061 1.00 37.16 312 ALA A CA 1
ATOM 2366 C C . ALA A 1 312 ? -4.801 -10.891 53.715 1.00 37.16 312 ALA A C 1
ATOM 2368 O O . ALA A 1 312 ? -4.757 -11.067 54.927 1.00 37.16 312 ALA A O 1
ATOM 2369 N N . GLU A 1 313 ? -5.292 -11.793 52.862 1.00 34.19 313 GLU A N 1
ATOM 2370 C CA . GLU A 1 313 ? -5.177 -13.242 53.057 1.00 34.19 313 GLU A CA 1
ATOM 2371 C C . GLU A 1 313 ? -4.889 -13.895 51.694 1.00 34.19 313 GLU A C 1
ATOM 2373 O O . GLU A 1 313 ? -5.656 -13.761 50.740 1.00 34.19 313 GLU A O 1
ATOM 2378 N N . GLU A 1 314 ? -3.724 -14.536 51.601 1.00 42.88 314 GLU A N 1
ATOM 2379 C CA . GLU A 1 314 ? -3.361 -15.471 50.540 1.00 42.88 314 GLU A CA 1
ATOM 2380 C C . GLU A 1 314 ? -4.330 -16.655 50.576 1.00 42.88 314 GLU A C 1
ATOM 2382 O O . GLU A 1 314 ? -4.452 -17.313 51.605 1.00 42.88 314 GLU A O 1
ATOM 2387 N N . ASN A 1 315 ? -4.971 -16.973 49.451 1.00 34.66 315 ASN A N 1
ATOM 2388 C CA . ASN A 1 315 ? -5.457 -18.323 49.208 1.00 34.66 315 ASN A CA 1
ATOM 2389 C C . ASN A 1 315 ? -5.240 -18.713 47.748 1.00 34.66 315 ASN A C 1
ATOM 2391 O O . ASN A 1 315 ? -5.548 -17.990 46.804 1.00 34.66 315 ASN A O 1
ATOM 2395 N N . ASN A 1 316 ? -4.610 -19.870 47.636 1.00 47.06 316 ASN A N 1
ATOM 2396 C CA . ASN A 1 316 ? -3.991 -20.470 46.479 1.00 47.06 316 ASN A CA 1
ATOM 2397 C C . ASN A 1 316 ? -5.045 -21.312 45.740 1.00 47.06 316 ASN A C 1
ATOM 2399 O O . ASN A 1 316 ? -5.311 -22.443 46.139 1.00 47.06 316 ASN A O 1
ATOM 2403 N N . GLU A 1 317 ? -5.649 -20.762 44.685 1.00 38.72 317 GLU A N 1
ATOM 2404 C CA . GLU A 1 317 ? -6.515 -21.491 43.741 1.00 38.72 317 GLU A CA 1
ATOM 2405 C C . GLU A 1 317 ? -6.075 -21.237 42.287 1.00 38.72 317 GLU A C 1
ATOM 2407 O O . GLU A 1 317 ? -6.854 -20.870 41.413 1.00 38.72 317 GLU A O 1
ATOM 2412 N N . GLU A 1 318 ? -4.798 -21.472 41.993 1.00 43.84 318 GLU A N 1
ATOM 2413 C CA . GLU A 1 318 ? -4.344 -21.768 40.631 1.00 43.84 318 GLU A CA 1
ATOM 2414 C C . GLU A 1 318 ? -3.878 -23.225 40.592 1.00 43.84 318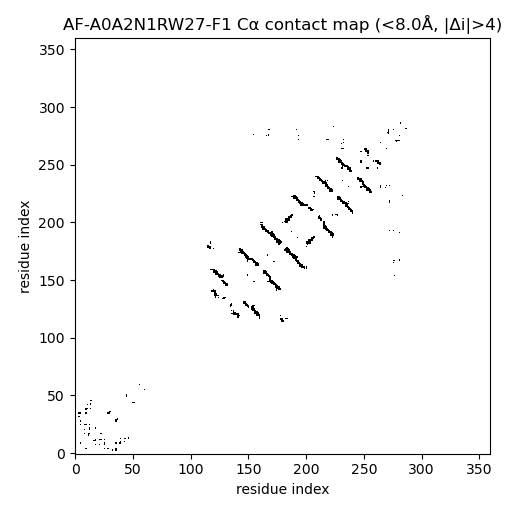 GLU A C 1
ATOM 2416 O O . GLU A 1 318 ? -2.874 -23.553 41.217 1.00 43.84 318 GLU A O 1
ATOM 2421 N N . SER A 1 319 ? -4.599 -24.115 39.889 1.00 50.84 319 SER A N 1
ATOM 2422 C CA . SER A 1 319 ? -4.024 -25.302 39.196 1.00 50.84 319 SER A CA 1
ATOM 2423 C C . SER A 1 319 ? -5.048 -26.351 38.714 1.00 50.84 319 SER A C 1
ATOM 2425 O O . SER A 1 319 ? -4.818 -27.552 38.842 1.00 50.84 319 SER A O 1
ATOM 2427 N N . VAL A 1 320 ? -6.163 -25.954 38.082 1.00 46.22 320 VAL A N 1
ATOM 2428 C CA . VAL A 1 320 ? -7.021 -26.933 37.362 1.00 46.22 320 VAL A CA 1
ATOM 2429 C C . VAL A 1 320 ? -7.219 -26.598 35.877 1.00 46.22 320 VAL A C 1
ATOM 2431 O O . VAL A 1 320 ? -7.380 -27.516 35.072 1.00 46.22 320 VAL A O 1
ATOM 2434 N N . SER A 1 321 ? -7.101 -25.332 35.453 1.00 49.88 321 SER A N 1
ATOM 2435 C CA . SER A 1 321 ? -7.211 -24.971 34.025 1.00 49.88 321 SER A CA 1
ATOM 2436 C C . SER A 1 321 ? -5.954 -25.312 33.211 1.00 49.88 321 SER A C 1
ATOM 2438 O O . SER A 1 321 ? -6.069 -25.797 32.089 1.00 49.88 321 SER A O 1
ATOM 2440 N N . SER A 1 322 ? -4.752 -25.184 33.788 1.00 54.47 322 SER A N 1
ATOM 2441 C CA . SER A 1 322 ? -3.497 -25.377 33.038 1.00 54.47 322 SER A CA 1
ATOM 2442 C C . SER A 1 322 ? -3.218 -26.833 32.634 1.00 54.47 322 SER A C 1
ATOM 2444 O O . SER A 1 322 ? -2.551 -27.085 31.631 1.00 54.47 322 SER A O 1
ATOM 2446 N N . VAL A 1 323 ? -3.758 -27.813 33.369 1.00 54.12 323 VAL A N 1
ATOM 2447 C CA . VAL A 1 323 ? -3.572 -29.246 33.070 1.00 54.12 323 VAL A CA 1
ATOM 2448 C C . VAL A 1 323 ? -4.443 -29.689 31.891 1.00 54.12 323 VAL A C 1
ATOM 2450 O O . VAL A 1 323 ? -4.035 -30.554 31.112 1.00 54.12 323 VAL A O 1
ATOM 2453 N N . LYS A 1 324 ? -5.626 -29.085 31.727 1.00 63.12 324 LYS A N 1
ATOM 2454 C CA . LYS A 1 324 ? -6.541 -29.399 30.622 1.00 63.12 324 LYS A CA 1
ATOM 2455 C C . LYS A 1 324 ? -5.994 -28.861 29.296 1.00 63.12 324 LYS A C 1
ATOM 2457 O O . LYS A 1 324 ? -5.913 -29.618 28.331 1.00 63.12 324 LYS A O 1
ATOM 2462 N N . ASP A 1 325 ? -5.467 -27.640 29.318 1.00 65.69 325 ASP A N 1
ATOM 2463 C CA . ASP A 1 325 ? -4.837 -26.998 28.157 1.00 65.69 325 ASP A CA 1
ATOM 2464 C C . ASP A 1 325 ? -3.548 -27.715 27.720 1.00 65.69 325 ASP A C 1
ATOM 2466 O O . ASP A 1 325 ? -3.261 -27.854 26.529 1.00 65.69 325 ASP A O 1
ATOM 2470 N N . LEU A 1 326 ? -2.768 -28.241 28.673 1.00 68.19 326 LEU A N 1
ATOM 2471 C CA . LEU A 1 326 ? -1.580 -29.046 28.367 1.00 68.19 326 LEU A CA 1
ATOM 2472 C C . LEU A 1 326 ? -1.932 -30.392 27.722 1.00 68.19 326 LEU A C 1
ATOM 2474 O O . LEU A 1 326 ? -1.209 -30.848 26.832 1.00 68.19 326 LEU A O 1
ATOM 2478 N N . ARG A 1 327 ? -3.038 -31.017 28.139 1.00 75.38 327 ARG A N 1
ATOM 2479 C CA . ARG A 1 327 ? -3.495 -32.299 27.588 1.00 75.38 327 ARG A CA 1
ATOM 2480 C C . ARG A 1 327 ? -4.021 -32.141 26.162 1.00 75.38 327 ARG A C 1
ATOM 2482 O O . ARG A 1 327 ? -3.626 -32.908 25.288 1.00 75.38 327 ARG A O 1
ATOM 2489 N N . GLU A 1 328 ? -4.797 -31.092 25.907 1.00 78.62 328 GLU A N 1
ATOM 2490 C CA . GLU A 1 328 ? -5.296 -30.757 24.568 1.00 78.62 328 GLU A CA 1
ATOM 2491 C C . GLU A 1 328 ? -4.151 -30.384 23.609 1.00 78.62 328 GLU A C 1
ATOM 2493 O O . GLU A 1 328 ? -4.109 -30.811 22.453 1.00 78.62 328 GLU A O 1
ATOM 2498 N N . LYS A 1 329 ? -3.128 -29.678 24.107 1.00 78.69 329 LYS A N 1
ATOM 2499 C CA . LYS A 1 329 ? -1.916 -29.380 23.330 1.00 78.69 329 LYS A CA 1
ATOM 2500 C C . LYS A 1 329 ? -1.110 -30.639 22.990 1.00 78.69 329 LYS A C 1
ATOM 2502 O O . LYS A 1 329 ? -0.575 -30.731 21.886 1.00 78.69 329 LYS A O 1
ATOM 2507 N N . GLN A 1 330 ? -1.023 -31.614 23.896 1.00 83.62 330 GLN A N 1
ATOM 2508 C CA . GLN A 1 330 ? -0.353 -32.892 23.623 1.00 83.62 330 GLN A CA 1
ATOM 2509 C C . GLN A 1 330 ? -1.126 -33.760 22.622 1.00 83.62 330 GLN A C 1
ATOM 2511 O O . GLN A 1 330 ? -0.503 -34.368 21.748 1.00 83.62 330 GLN A O 1
ATOM 2516 N N . GLU A 1 331 ? -2.458 -33.779 22.691 1.00 88.56 331 GLU A N 1
ATOM 2517 C CA . GLU A 1 331 ? -3.306 -34.477 21.714 1.00 88.56 331 GLU A CA 1
ATOM 2518 C C . GLU A 1 331 ? -3.179 -33.855 20.316 1.00 88.56 331 GLU A C 1
ATOM 2520 O O . GLU A 1 331 ? -2.951 -34.577 19.343 1.00 88.56 331 GLU A O 1
ATOM 2525 N N . ASN A 1 332 ? -3.156 -32.522 20.215 1.00 79.88 332 ASN A N 1
ATOM 2526 C CA . ASN A 1 332 ? -2.932 -31.819 18.946 1.00 79.88 332 ASN A CA 1
ATOM 2527 C C . ASN A 1 332 ? -1.536 -32.062 18.346 1.00 79.88 332 ASN A C 1
ATOM 2529 O O . ASN A 1 332 ? -1.380 -32.132 17.123 1.00 79.88 332 ASN A O 1
ATOM 2533 N N . ILE A 1 333 ? -0.499 -32.214 19.177 1.00 85.06 333 ILE A N 1
ATOM 2534 C CA . ILE A 1 333 ? 0.849 -32.573 18.703 1.00 85.06 333 ILE A CA 1
ATOM 2535 C C . ILE A 1 333 ? 0.869 -34.012 18.169 1.00 85.06 333 ILE A C 1
ATOM 2537 O O . ILE A 1 333 ? 1.507 -34.274 17.146 1.00 85.06 333 ILE A O 1
ATOM 2541 N N . ARG A 1 334 ? 0.159 -34.938 18.824 1.00 89.75 334 ARG A N 1
ATOM 2542 C CA . ARG A 1 334 ? 0.068 -36.340 18.396 1.00 89.75 334 ARG A CA 1
ATOM 2543 C C . ARG A 1 334 ? -0.694 -36.482 17.078 1.00 89.75 334 ARG A C 1
ATOM 2545 O O . ARG A 1 334 ? -0.165 -37.095 16.155 1.00 89.75 334 ARG A O 1
ATOM 2552 N N . ALA A 1 335 ? -1.844 -35.821 16.949 1.00 86.00 335 ALA A N 1
ATOM 2553 C CA . ALA A 1 335 ? -2.644 -35.822 15.723 1.00 86.00 335 ALA A CA 1
ATOM 2554 C C . ALA A 1 335 ? -1.870 -35.247 14.520 1.00 86.00 335 ALA A C 1
ATOM 2556 O O . ALA A 1 335 ? -1.883 -35.813 13.429 1.00 86.00 335 ALA A O 1
ATOM 2557 N N . ASN A 1 336 ? -1.106 -34.166 14.723 1.00 81.44 336 ASN A N 1
ATOM 2558 C CA . ASN A 1 336 ? -0.257 -33.599 13.670 1.00 81.44 336 ASN A CA 1
ATOM 2559 C C . ASN A 1 336 ? 0.898 -34.519 13.254 1.00 81.44 336 ASN A C 1
ATOM 2561 O O . ASN A 1 336 ? 1.355 -34.464 12.109 1.00 81.44 336 ASN A O 1
ATOM 2565 N N . ARG A 1 337 ? 1.407 -35.345 14.173 1.00 90.69 337 ARG A N 1
ATOM 2566 C CA . ARG A 1 337 ? 2.442 -36.331 13.855 1.00 90.69 337 ARG A CA 1
ATOM 2567 C C . ARG A 1 337 ? 1.873 -37.469 13.009 1.00 90.69 337 ARG A C 1
ATOM 2569 O O . ARG A 1 337 ? 2.485 -37.802 11.999 1.00 90.69 337 ARG A O 1
ATOM 2576 N N . GLU A 1 338 ? 0.701 -37.982 13.369 1.00 89.31 338 GLU A N 1
ATOM 2577 C CA . GLU A 1 338 ? -0.001 -39.034 12.619 1.00 89.31 338 GLU A CA 1
ATOM 2578 C C . GLU A 1 338 ? -0.355 -38.558 11.196 1.00 89.31 338 GLU A C 1
ATOM 2580 O O . GLU A 1 338 ? 0.006 -39.213 10.222 1.00 89.31 338 GLU A O 1
ATOM 2585 N N . LEU A 1 339 ? -0.875 -37.333 11.043 1.00 87.62 339 LEU A N 1
ATOM 2586 C CA . LEU A 1 339 ? -1.132 -36.713 9.729 1.00 87.62 339 LEU A CA 1
ATOM 2587 C C . LEU A 1 339 ? 0.118 -36.603 8.839 1.00 87.62 339 LEU A C 1
ATOM 2589 O O . LEU A 1 339 ? 0.047 -36.746 7.616 1.00 87.62 339 LEU A O 1
ATOM 2593 N N . ARG A 1 340 ? 1.286 -36.329 9.433 1.00 86.50 340 ARG A N 1
ATOM 2594 C CA . ARG A 1 340 ? 2.556 -36.268 8.690 1.00 86.50 340 ARG A CA 1
ATOM 2595 C C . ARG A 1 340 ? 3.038 -37.650 8.266 1.00 86.50 340 ARG A C 1
ATOM 2597 O O . ARG A 1 340 ? 3.626 -37.771 7.190 1.00 86.50 340 ARG A O 1
ATOM 2604 N N . GLU A 1 341 ? 2.820 -38.666 9.092 1.00 91.88 341 GLU A N 1
ATOM 2605 C CA . GLU A 1 341 ? 3.154 -40.054 8.772 1.00 91.88 341 GLU A CA 1
ATOM 2606 C C . GLU A 1 341 ? 2.258 -40.575 7.631 1.00 91.88 341 GLU A C 1
ATOM 2608 O O . GLU A 1 341 ? 2.789 -41.110 6.653 1.00 91.88 341 GLU A O 1
ATOM 2613 N N . ASP A 1 342 ? 0.959 -40.261 7.654 1.00 89.25 342 ASP A N 1
ATOM 2614 C CA . ASP A 1 342 ? 0.005 -40.601 6.587 1.00 89.25 342 ASP A CA 1
ATOM 2615 C C . ASP A 1 342 ? 0.289 -39.870 5.268 1.00 89.25 342 ASP A C 1
ATOM 2617 O O . ASP A 1 342 ? 0.300 -40.469 4.192 1.00 89.25 342 ASP A O 1
ATOM 2621 N N . MET A 1 343 ? 0.619 -38.575 5.301 1.00 83.94 343 MET A N 1
ATOM 2622 C CA . MET A 1 343 ? 1.035 -37.885 4.072 1.00 83.94 343 MET A CA 1
ATOM 2623 C C . MET A 1 343 ? 2.288 -38.509 3.449 1.00 83.94 343 MET A C 1
ATOM 2625 O O . MET A 1 343 ? 2.441 -38.531 2.223 1.00 83.94 343 MET A O 1
ATOM 2629 N N . ASN A 1 344 ? 3.221 -38.971 4.281 1.00 89.50 344 ASN A N 1
ATOM 2630 C CA . ASN A 1 344 ? 4.458 -39.572 3.802 1.00 89.50 344 ASN A CA 1
ATOM 2631 C C . ASN A 1 344 ? 4.226 -40.976 3.230 1.00 89.50 344 ASN A C 1
ATOM 2633 O O . ASN A 1 344 ? 4.877 -41.319 2.238 1.00 89.50 344 ASN A O 1
ATOM 2637 N N . SER A 1 345 ? 3.295 -41.758 3.786 1.00 91.00 345 SER A N 1
ATOM 2638 C CA . SER A 1 345 ? 2.903 -43.058 3.225 1.00 91.00 345 SER A CA 1
ATOM 2639 C C . SER A 1 345 ? 2.219 -42.886 1.864 1.00 91.00 345 SER A C 1
ATOM 2641 O O . SER A 1 345 ? 2.664 -43.496 0.892 1.00 91.00 345 SER A O 1
ATOM 2643 N N . ILE A 1 346 ? 1.284 -41.937 1.734 1.00 89.50 346 ILE A N 1
ATOM 2644 C CA . ILE A 1 346 ? 0.613 -41.615 0.460 1.00 89.50 346 ILE A CA 1
ATOM 2645 C C . ILE A 1 346 ? 1.627 -41.170 -0.601 1.00 89.50 346 ILE A C 1
ATOM 2647 O O . ILE A 1 346 ? 1.603 -41.634 -1.743 1.00 89.50 346 ILE A O 1
ATOM 2651 N N . LYS A 1 347 ? 2.577 -40.294 -0.246 1.00 87.44 347 LYS A N 1
ATOM 2652 C CA . LYS A 1 347 ? 3.637 -39.866 -1.179 1.00 87.44 347 LYS A CA 1
ATOM 2653 C C . LYS A 1 347 ? 4.530 -41.024 -1.618 1.00 87.44 347 LYS A C 1
ATOM 2655 O O . LYS A 1 347 ? 5.026 -41.012 -2.747 1.00 87.44 347 LYS A O 1
ATOM 2660 N N . LYS A 1 348 ? 4.767 -42.004 -0.745 1.00 91.56 348 LYS A N 1
ATOM 2661 C CA . LYS A 1 348 ? 5.544 -43.202 -1.072 1.00 91.56 348 LYS A CA 1
ATOM 2662 C C . LYS A 1 348 ? 4.770 -44.111 -2.029 1.00 91.56 348 LYS A C 1
ATOM 2664 O O . LYS A 1 348 ? 5.318 -44.469 -3.067 1.00 91.56 348 LYS A O 1
ATOM 2669 N N . GLU A 1 349 ? 3.491 -44.364 -1.765 1.0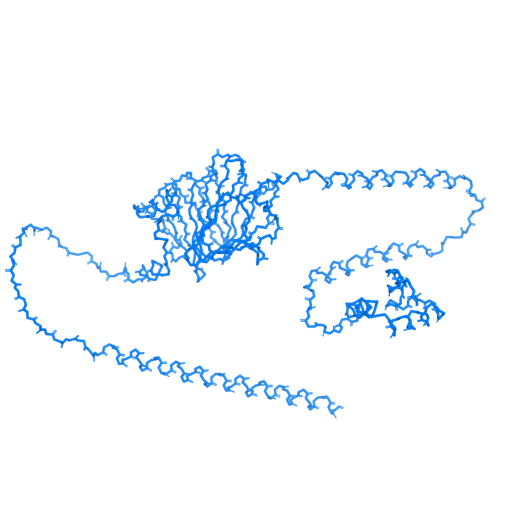0 89.25 349 GLU A N 1
ATOM 2670 C CA . GLU A 1 349 ? 2.615 -45.135 -2.660 1.00 89.25 349 GLU A CA 1
ATOM 2671 C C . GLU A 1 349 ? 2.487 -44.492 -4.044 1.00 89.25 349 GLU A C 1
ATOM 2673 O O . GLU A 1 349 ? 2.590 -45.175 -5.061 1.00 89.25 349 GLU A O 1
ATOM 2678 N N . GLN A 1 350 ? 2.365 -43.164 -4.120 1.00 84.62 350 GLN A N 1
ATOM 2679 C CA . GLN A 1 350 ? 2.343 -42.452 -5.401 1.00 84.62 350 GLN A CA 1
ATOM 2680 C C . GLN A 1 350 ? 3.657 -42.595 -6.184 1.00 84.62 350 GLN A C 1
ATOM 2682 O O . GLN A 1 350 ? 3.640 -42.685 -7.415 1.00 84.62 350 GLN A O 1
ATOM 2687 N N . ARG A 1 351 ? 4.807 -42.618 -5.497 1.00 85.44 351 ARG A N 1
ATOM 2688 C CA . ARG A 1 351 ? 6.116 -42.842 -6.134 1.00 85.44 351 ARG A CA 1
ATOM 2689 C C . ARG A 1 351 ? 6.250 -44.271 -6.648 1.00 85.44 351 ARG A C 1
ATOM 2691 O O . ARG A 1 351 ? 6.737 -44.459 -7.763 1.00 85.44 351 ARG A O 1
ATOM 2698 N N . ASP A 1 352 ? 5.796 -45.250 -5.877 1.00 86.56 352 ASP A N 1
ATOM 2699 C CA . ASP A 1 352 ? 5.860 -46.659 -6.264 1.00 86.56 352 ASP A CA 1
ATOM 2700 C C . ASP A 1 352 ? 4.865 -46.976 -7.396 1.00 86.56 352 ASP A C 1
ATOM 2702 O O . ASP A 1 352 ? 5.230 -47.638 -8.368 1.00 86.56 352 ASP A O 1
ATOM 2706 N N . GLY A 1 353 ? 3.668 -46.380 -7.379 1.00 82.81 353 GLY A N 1
ATOM 2707 C CA . GLY A 1 353 ? 2.697 -46.466 -8.474 1.00 82.81 353 GLY A CA 1
ATOM 2708 C C . GLY A 1 353 ? 3.204 -45.864 -9.790 1.00 82.81 353 GLY A C 1
ATOM 2709 O O . GLY A 1 353 ? 3.005 -46.450 -10.853 1.00 82.81 353 GLY A O 1
ATOM 2710 N N . LYS A 1 354 ? 3.927 -44.733 -9.744 1.00 77.94 354 LYS A N 1
ATOM 2711 C CA . LYS A 1 354 ? 4.581 -44.160 -10.939 1.00 77.94 354 LYS A CA 1
ATOM 2712 C C . LYS A 1 354 ? 5.695 -45.056 -11.488 1.00 77.94 354 LYS A C 1
ATOM 2714 O O . LYS A 1 354 ? 5.881 -45.118 -12.697 1.00 77.94 354 LYS A O 1
ATOM 2719 N N . ARG A 1 355 ? 6.429 -45.764 -10.623 1.00 78.62 355 ARG A N 1
ATOM 2720 C CA . ARG A 1 355 ? 7.482 -46.704 -11.047 1.00 78.62 355 ARG A CA 1
ATOM 2721 C C . ARG A 1 355 ? 6.921 -47.958 -11.712 1.00 78.62 355 ARG A C 1
ATOM 2723 O O . ARG A 1 355 ? 7.563 -48.471 -12.621 1.00 78.62 355 ARG A O 1
ATOM 2730 N N . LEU A 1 356 ? 5.754 -48.430 -11.273 1.00 74.31 356 LEU A N 1
ATOM 2731 C CA . LEU A 1 356 ? 5.074 -49.575 -11.883 1.00 74.31 356 LEU A CA 1
ATOM 2732 C C . LEU A 1 356 ? 4.525 -49.230 -13.274 1.00 74.31 356 LEU A C 1
ATOM 2734 O O . LEU A 1 356 ? 4.765 -49.987 -14.205 1.00 74.31 356 LEU A O 1
ATOM 2738 N N . ARG A 1 357 ? 3.920 -48.047 -13.454 1.00 72.25 357 ARG A N 1
ATOM 2739 C CA . ARG A 1 357 ? 3.420 -47.597 -14.772 1.00 72.25 357 ARG A CA 1
ATOM 2740 C C . ARG A 1 357 ? 4.507 -47.339 -15.815 1.00 72.25 357 ARG A C 1
ATOM 2742 O O . ARG A 1 357 ? 4.214 -47.378 -16.994 1.00 72.25 357 ARG A O 1
ATOM 2749 N N . ASN A 1 358 ? 5.739 -47.061 -15.392 1.00 68.12 358 ASN A N 1
ATOM 2750 C CA . ASN A 1 358 ? 6.871 -46.884 -16.309 1.00 68.12 358 ASN A CA 1
ATOM 2751 C C . ASN A 1 358 ? 7.580 -48.210 -16.655 1.00 68.12 358 ASN A C 1
ATOM 2753 O O . ASN A 1 358 ? 8.609 -48.186 -17.329 1.00 68.12 358 ASN A O 1
ATOM 2757 N N . ARG A 1 359 ? 7.106 -49.347 -16.124 1.00 65.12 359 ARG A N 1
ATOM 2758 C CA . ARG A 1 359 ? 7.645 -50.690 -16.403 1.00 65.12 359 ARG A CA 1
ATOM 2759 C C . ARG A 1 359 ? 6.728 -51.552 -17.275 1.00 65.12 359 ARG A C 1
ATOM 2761 O O . ARG A 1 359 ? 7.195 -52.590 -17.737 1.00 65.12 359 ARG A O 1
ATOM 2768 N N . GLU A 1 360 ? 5.478 -51.141 -17.457 1.00 61.66 360 GLU A N 1
ATOM 2769 C CA . GLU A 1 360 ? 4.553 -51.654 -18.479 1.00 61.66 360 GLU A CA 1
ATOM 2770 C C . GLU A 1 360 ? 4.734 -50.851 -19.768 1.00 61.66 360 GLU A C 1
ATOM 2772 O O . GLU A 1 360 ? 4.666 -51.476 -20.851 1.00 61.66 360 GLU A O 1
#

Solvent-accessible surface area (backbone atoms only — not comparable to full-atom values): 20678 Å² total; per-residue (Å²): 140,92,74,80,81,52,73,64,62,47,48,31,48,68,70,69,68,41,51,78,69,54,42,52,54,50,52,57,46,39,76,75,33,70,68,60,33,53,54,46,52,55,52,40,35,68,74,69,66,53,88,56,99,71,74,76,56,70,68,56,52,52,52,52,52,52,51,50,50,59,57,48,64,63,54,69,76,70,73,86,78,81,88,72,99,57,71,73,65,52,53,57,52,49,52,53,50,50,50,52,50,51,51,49,50,50,47,54,54,57,68,67,68,70,72,52,56,54,71,34,18,28,69,45,80,40,71,56,39,28,44,77,88,36,73,72,51,75,66,38,71,60,50,60,74,41,37,38,39,23,31,80,78,12,29,39,31,30,34,41,84,54,35,38,41,35,38,30,42,50,15,31,38,32,28,70,37,53,26,67,92,77,18,36,30,36,35,49,78,31,27,31,38,40,38,40,33,82,36,87,72,50,50,38,39,35,42,92,73,32,44,34,47,54,58,59,25,30,36,37,42,37,31,56,98,88,38,46,35,41,38,24,71,34,52,38,38,36,42,31,47,99,89,48,74,49,77,43,43,48,49,23,28,40,36,63,90,44,76,90,50,78,41,73,57,48,73,67,61,53,47,34,72,75,38,65,91,78,48,87,66,86,46,75,65,59,69,58,56,63,78,72,72,83,86,78,84,90,80,85,83,92,81,92,83,85,88,82,92,81,82,87,81,90,77,90,84,83,83,68,67,68,61,55,56,53,50,54,50,51,50,54,52,49,54,55,49,52,55,52,53,52,53,50,51,52,56,48,51,54,53,53,52,54,54,54,66,75,72,111

Secondary structure (DSSP, 8-state):
---PPPHHHHHHHHTT-S-HHHHHHHHHHHHH-HHHHHHHHHHHHHHH----SSPPPHHHHHHHHHHHHHHHHHHHTTS--PPPS-HHHHHHHHHHHHHHHHHHHHHHHHHHT--PPP--EEEEEESSEEETTBPPPTTPBP-TT-EEEE-TT-EEEEEETTEEEEE-TT-EEEEEEEETTTEEEEEEEEEEEEEEE-SS--EEEEETTEEEEESS-EEEEEEETTEEEEEEEESEEEEE-SS-EEEEETTEEEETTEEEEEEEPPHHHHHHHH-TTTS----HHHHHHGGG---------------------------SHHHHHHHHHHHHHHHHHHHHHHHHHHHHHHHHHHHHHTT-

=== Feature glossary ===
Legend for the data blocks above and below:

— What the protein is —

The amino-acid sequence is the protein's primary structure: the linear order of residues from the N-terminus to the C-terminus, written in one-letter code. Everything else here — the 3D coordinates, the secondary structure, the domain annotations — is ultimately a consequence of this string.

Functional annotations link the protein to curated databases. InterPro entries identify conserved domains and families by matching the sequence against member-database signatures (Pfam, PROSITE, CDD, …). Gene Ontology (GO) terms describe molecular function, biological process, and cellular component in a controlled vocabulary. CATH places the structure in a hierarchical fold classification (Class/Architecture/Topology/Homologous-superfamily). The organism is the source species.

— Where its atoms are —

Atomic coordinates in PDBx/mmCIF format — the same representation the Protein Data Bank distributes. Each line of the _atom_site loop places one backbone atom in Cartesian space (units: ångströms, origin: arbitrary).

The six renders are orthographic views along the three Cartesian axes in both directions. Representation (cartoon, sticks, or surface) and color scheme (sequence-rainbow or by-chain) vary across proteins so the training set covers all the common visualization conventions.

— Local backbone conformation —

Eight-state secondary structure (DSSP): H is the canonical α-helix, G the tighter 3₁₀-helix, I the wider π-helix; E/B are β-structure, T and S are turns and bends, and '-' is everything else. DSSP derives these from the pattern of main-chain N–H···O=C hydrogen bonds, not from the sequence.

Three-state secondary structure (P-SEA) collapses the eight DSSP classes into helix (a), strand (b), and coil (c). P-SEA assigns these from Cα geometry alone — distances and angles — without requiring backbone oxygens, so it works on any Cα trace.

φ (phi) and ψ (psi) are the two rotatable backbone dihedrals per residue: φ is the C(i-1)–N–Cα–C torsion, ψ is the N–Cα–C–N(i+1) torsion, both in degrees on (−180°, 180°]. α-helical residues cluster near (−60°, −45°); β-strand residues near (−120°, +130°). A Ramachandran plot is simply a scatter of (φ, ψ) for every residue.

— Global shape and packing —

The geometric summary reports three shape descriptors. Rg (radius of gyration) measures how spread out the Cα atoms are about their centre of mass; compact globular proteins have small Rg, elongated or unfolded ones large. Cα contacts (<8 Å, |i−j|>4) count long-range residue pairs in spatial proximity — high for tightly packed folds, near zero for rods or random coil. The bounding-box extents give the protein's footprint along x, y, z in Å.

SASA measures how much of the protein is reachable by solvent. It is computed by rolling a water-sized probe over the atomic surface and summing the exposed area (Å²). Per-residue SASA distinguishes core (buried, low SASA) from surface (exposed, high SASA) residues; total SASA is a whole-molecule size measure.

Plot images: a contact map (which residues are close in 3D, as an N×N binary image), a Ramachandran scatter (backbone torsion angles, revealing secondary-structure composition at a glance), and — for AlphaFold structures — a PAE heatmap (pairwise p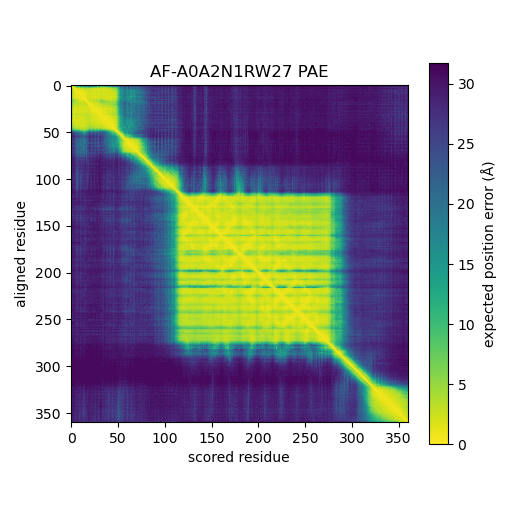rediction confidence).

— Structural neighborhood —

A 3Di character summarizes, for each residue, the relative orientation of the Cα frame of its nearest spatial neighbor. Because it encodes fold topology rather than chemistry, 3Di alignments detect remote structural similarity that sequence alignment misses.

The Foldseek neighbor list gives the closest experimentally determined structures in the PDB, ranked by structural alignment. TM-score near 1 means near-identical fold; near 0.3 means only rough topology match. This is how one finds what a novel AlphaFold prediction most resembles in the solved-structure universe.

— Confidence and disorder —

For AlphaFold models, the B-factor fiel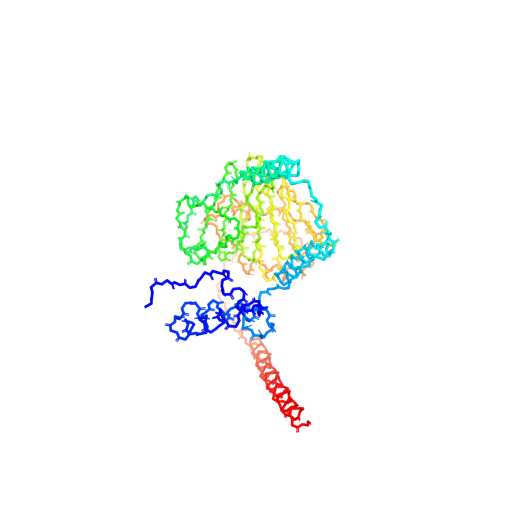d carries pLDDT — the model's own estimate of local accuracy on a 0–100 scale. Regions with pLDDT<50 should be treated as essentially unmodeled; they often correspond to intrinsically disordered segments.

Crystallographic B-factors measure how much each atom's electron density is smeared out, in Å². They rise in mobile loops and surface residues and fall in the buried interior. In AlphaFold models this column is repurposed to hold pLDDT instead.

Predicted Aligned Error (PAE) is an AlphaFold confidence matrix: entry (i, j) is the expected error in the position of residue j, in ångströms, when the prediction is superimposed on the true structure at residue i. Low PAE within a block of residues means that block is internally rigid and well-predicted; high PAE between two blocks means their relative placement is uncertain even if each block individually is confident.